Protein AF-A0A1Q9E5Z5-F1 (afdb_monomer_lite)

Foldseek 3Di:
DDDAQLLVLLLLLLVLLVVLCVVQVHDQPADSPRDPVSSVVSLVVSLVCQDVVNVHDPVSNVSNVVSVVSNVVSVVVVVPDDDDDDDDDDDDDDDDDDDDDDDDDDDWFDDWWAAAADDDDDDDDDDDDDDDDDDDDDDDDDDDDDDPDDPDQPCPPCLQPDPPCDPVCNVVSVQLSLCSSQQPWDVFDADPVRHGPSDDLEEDPPDPHPHHDQDALVRLVVCVVVNRHDLVSNLVVLVVNVHPNVVVVVVSVVVVVVVVVVVVVVVVVVVVVVQCVDCVNDPQDDDDVVVVVLVVCNVDGDQAGEIDIDDADPPLCRVVNVPVVFDAEAEAECAPPLDGDPSVVVDDNVGHRTYGYGTPIDCVSCVVCVVVRSHDYDPDPDDDDPDPDDDDDDDDDDDSPPPPDPDPPPDD

Organism: Symbiodinium microadriaticum (NCBI:txid2951)

pLDDT: mean 76.52, std 25.83, range [21.25, 98.5]

Secondary structure (DSSP, 8-state):
-PPPHHHHHHHHHHHHHHHHHHHTT------TT--HHHHHHHHHHHHHHHSGGGT--HHHHHHHHHHHHHHHHHHHHHHH--SPPPPPPPP----------------------B------------------------------------------TT-S-SS---GGGHHHHHHHHHHHHHS--TT--B-TTS-BS---SEEETTS--SEEEPPPTHHHHHHHHTT-S-HHHHHHHHHHH-SSHHHHHHHHHHHHHHHHHHHHHHHHHHHHHHHHH-TTT-PPPPP-HHHHHHHHGGGS--SS-PPP-----TTSSHHHHHHHT-SS-EEEE-TT-SS--GGGGG--TTT-S-EEEES---THHHHHTHHHH-PPPPPP---PPPPTT----S------------------

Structure (mmCIF, N/CA/C/O backbone):
data_AF-A0A1Q9E5Z5-F1
#
_entry.id   AF-A0A1Q9E5Z5-F1
#
loop_
_atom_site.group_PDB
_atom_site.id
_atom_site.type_symbol
_atom_site.label_atom_id
_atom_site.label_alt_id
_atom_site.label_comp_id
_atom_site.label_asym_id
_atom_site.label_entity_id
_atom_site.label_seq_id
_atom_site.pdbx_PDB_ins_code
_atom_site.Cartn_x
_atom_site.Cartn_y
_atom_site.Cartn_z
_atom_site.occupancy
_atom_site.B_iso_or_equiv
_atom_site.auth_seq_id
_atom_site.auth_comp_id
_atom_site.auth_asym_id
_atom_site.auth_atom_id
_atom_site.pdbx_PDB_model_num
ATOM 1 N N . MET A 1 1 ? -23.563 -37.258 -5.740 1.00 67.69 1 MET A N 1
ATOM 2 C CA . MET A 1 1 ? -23.053 -35.919 -5.366 1.00 67.69 1 MET A CA 1
ATOM 3 C C . MET A 1 1 ? -23.319 -34.944 -6.510 1.00 67.69 1 MET A C 1
ATOM 5 O O . MET A 1 1 ? -22.854 -35.217 -7.615 1.00 67.69 1 MET A O 1
ATOM 9 N N . PRO A 1 2 ? -24.092 -33.864 -6.309 1.00 85.38 2 PRO A N 1
ATOM 10 C CA . PRO A 1 2 ? -24.317 -32.857 -7.345 1.00 85.38 2 PRO A CA 1
ATOM 11 C C . PRO A 1 2 ? -23.001 -32.141 -7.699 1.00 85.38 2 PRO A C 1
ATOM 13 O O . PRO A 1 2 ? -22.283 -31.673 -6.820 1.00 85.38 2 PRO A O 1
ATOM 16 N N . VAL A 1 3 ? -22.670 -32.076 -8.992 1.00 93.25 3 VAL A N 1
ATOM 17 C CA . VAL A 1 3 ? -21.462 -31.403 -9.504 1.00 93.25 3 VAL A CA 1
ATOM 18 C C . VAL A 1 3 ? -21.676 -29.891 -9.456 1.00 93.25 3 VAL A C 1
ATOM 20 O O . VAL A 1 3 ? -22.711 -29.405 -9.924 1.00 93.25 3 VAL A O 1
ATOM 23 N N . SER A 1 4 ? -20.711 -29.139 -8.920 1.00 95.50 4 SER A N 1
ATOM 24 C CA . SER A 1 4 ? -20.846 -27.682 -8.800 1.00 95.50 4 SER A CA 1
ATOM 25 C C . SER A 1 4 ? -20.959 -27.011 -10.176 1.00 95.50 4 SER A C 1
ATOM 27 O O . SER A 1 4 ? -20.463 -27.522 -11.185 1.00 95.50 4 SER A O 1
ATOM 29 N N . ALA A 1 5 ? -21.600 -25.839 -10.243 1.00 95.62 5 ALA A N 1
ATOM 30 C CA . ALA A 1 5 ? -21.717 -25.086 -11.496 1.00 95.62 5 ALA A CA 1
ATOM 31 C C . ALA A 1 5 ? -20.339 -24.767 -12.111 1.00 95.62 5 ALA A C 1
ATOM 33 O O . ALA A 1 5 ? -20.172 -24.880 -13.325 1.00 95.62 5 ALA A O 1
ATOM 34 N N . LEU A 1 6 ? -19.345 -24.471 -11.265 1.00 96.31 6 LEU A N 1
ATOM 35 C CA . LEU A 1 6 ? -17.954 -24.264 -11.668 1.00 96.31 6 LEU A CA 1
ATOM 36 C C . LEU A 1 6 ? -17.350 -25.518 -12.313 1.00 96.31 6 LEU A C 1
ATOM 38 O O . LEU A 1 6 ? -16.783 -25.437 -13.401 1.00 96.31 6 LEU A O 1
ATOM 42 N N . GLN A 1 7 ? -17.509 -26.682 -11.678 1.00 96.25 7 GLN A N 1
ATOM 43 C CA . GLN A 1 7 ? -17.004 -27.951 -12.208 1.00 96.25 7 GLN A CA 1
ATOM 44 C C . GLN A 1 7 ? -17.691 -28.336 -13.523 1.00 96.25 7 GLN A C 1
ATOM 46 O O . GLN A 1 7 ? -17.031 -28.835 -14.433 1.00 96.25 7 GLN A O 1
ATOM 51 N N . ARG A 1 8 ? -18.998 -28.076 -13.668 1.00 97.00 8 ARG A N 1
ATOM 52 C CA . ARG A 1 8 ? -19.710 -28.295 -14.938 1.00 97.00 8 ARG A CA 1
ATOM 53 C C . ARG A 1 8 ? -19.150 -27.414 -16.052 1.00 97.00 8 ARG A C 1
ATOM 55 O O . ARG A 1 8 ? -18.789 -27.946 -17.096 1.00 97.00 8 ARG A O 1
ATOM 62 N N . ALA A 1 9 ? -19.010 -26.109 -15.813 1.00 97.44 9 ALA A N 1
ATOM 63 C CA . ALA A 1 9 ? -18.457 -25.182 -16.801 1.00 97.44 9 ALA A CA 1
ATOM 64 C C . ALA A 1 9 ? -17.017 -25.556 -17.197 1.00 97.44 9 ALA A C 1
ATOM 66 O O . ALA A 1 9 ? -16.678 -25.577 -18.378 1.00 97.44 9 ALA A O 1
ATOM 67 N N . LYS A 1 10 ? -16.193 -25.958 -16.222 1.00 97.88 10 LYS A N 1
ATOM 68 C CA . LYS A 1 10 ? -14.828 -26.433 -16.470 1.00 97.88 10 LYS A CA 1
ATOM 69 C C . LYS A 1 10 ? -14.792 -27.705 -17.321 1.00 97.88 10 LYS A C 1
ATOM 71 O O . LYS A 1 10 ? -14.022 -27.778 -18.272 1.00 97.88 10 LYS A O 1
ATOM 76 N N . ARG A 1 11 ? -15.649 -28.689 -17.030 1.00 97.75 11 ARG A N 1
ATOM 77 C CA . ARG A 1 11 ? -15.753 -29.927 -17.825 1.00 97.75 11 ARG A CA 1
ATOM 78 C C . ARG A 1 11 ? -16.210 -29.654 -19.260 1.00 97.75 11 ARG A C 1
ATOM 80 O O . ARG A 1 11 ? -15.708 -30.297 -20.176 1.00 97.75 11 ARG A O 1
ATOM 87 N N . VAL A 1 12 ? -17.110 -28.687 -19.462 1.00 97.81 12 VAL A N 1
ATOM 88 C CA . VAL A 1 12 ? -17.510 -28.232 -20.804 1.00 97.81 12 VAL A CA 1
ATOM 89 C C . VAL A 1 12 ? -16.317 -27.623 -21.543 1.00 97.81 12 VAL A C 1
ATOM 91 O O . VAL A 1 12 ? -16.049 -28.021 -22.674 1.00 97.81 12 VAL A O 1
ATOM 94 N N . LEU A 1 13 ? -15.549 -26.737 -20.898 1.00 98.31 13 LEU A N 1
ATOM 95 C CA . LEU A 1 13 ? -14.337 -26.165 -21.491 1.00 98.31 13 LEU A CA 1
ATOM 96 C C . LEU A 1 13 ? -13.312 -27.245 -21.867 1.00 98.31 13 LEU A C 1
ATOM 98 O O . LEU A 1 13 ? -12.822 -27.247 -22.992 1.00 98.31 13 LEU A O 1
ATOM 102 N N . VAL A 1 14 ? -13.026 -28.192 -20.968 1.00 98.31 14 VAL A N 1
ATOM 103 C CA . VAL A 1 14 ? -12.110 -29.317 -21.234 1.00 98.31 14 VAL A CA 1
ATOM 104 C C . VAL A 1 14 ? -12.592 -30.160 -22.418 1.00 98.31 14 VAL A C 1
ATOM 106 O O . VAL A 1 14 ? -11.796 -30.497 -23.290 1.00 98.31 14 VAL A O 1
ATOM 109 N N . SER A 1 15 ? -13.894 -30.447 -22.504 1.00 98.25 15 SER A N 1
ATOM 110 C CA . SER A 1 15 ? -14.469 -31.183 -23.636 1.00 98.25 15 SER A CA 1
ATOM 111 C C . SER A 1 15 ? -14.305 -30.435 -24.961 1.00 98.25 15 SER A C 1
ATOM 113 O O . SER A 1 15 ? -13.976 -31.056 -25.970 1.00 98.25 15 SER A O 1
ATOM 115 N N . VAL A 1 16 ? -14.508 -29.112 -24.969 1.00 98.38 16 VAL A N 1
ATOM 116 C CA . VAL A 1 16 ? -14.300 -28.282 -26.166 1.00 98.38 16 VAL A CA 1
ATOM 117 C C . VAL A 1 16 ? -12.823 -28.278 -26.562 1.00 98.38 16 VAL A C 1
ATOM 119 O O . VAL A 1 16 ? -12.518 -28.514 -27.729 1.00 98.38 16 VAL A O 1
ATOM 122 N N . LEU A 1 17 ? -11.908 -28.110 -25.600 1.00 98.50 17 LEU A N 1
ATOM 123 C CA . LEU A 1 17 ? -10.461 -28.138 -25.838 1.00 98.50 17 LEU A CA 1
ATOM 124 C C . LEU A 1 17 ? -10.001 -29.457 -26.463 1.00 98.50 17 LEU A C 1
ATOM 126 O O . LEU A 1 17 ? -9.249 -29.421 -27.430 1.00 98.50 17 LEU A O 1
ATOM 130 N N . LEU A 1 18 ? -10.466 -30.600 -25.950 1.00 98.31 18 LEU A N 1
ATOM 131 C CA . LEU A 1 18 ? -10.124 -31.915 -26.500 1.00 98.31 18 LEU A CA 1
ATOM 132 C C . LEU A 1 18 ? -10.705 -32.115 -27.907 1.00 98.31 18 LEU A C 1
ATOM 134 O O . LEU A 1 18 ? -10.005 -32.611 -28.785 1.00 98.31 18 LEU A O 1
ATOM 138 N N . SER A 1 19 ? -11.948 -31.679 -28.149 1.00 98.12 19 SER A N 1
ATOM 139 C CA . SER A 1 19 ? -12.565 -31.796 -29.478 1.00 98.12 19 SER A CA 1
ATOM 140 C C . SER A 1 19 ? -11.846 -30.956 -30.540 1.00 98.12 19 SER A C 1
ATOM 142 O O . SER A 1 19 ? -11.585 -31.442 -31.636 1.00 98.12 19 SER A O 1
ATOM 144 N N . LEU A 1 20 ? -11.458 -29.722 -30.197 1.00 98.06 20 LEU A N 1
ATOM 145 C CA . LEU A 1 20 ? -10.705 -28.848 -31.095 1.00 98.06 20 LEU A CA 1
ATOM 146 C C . LEU A 1 20 ? -9.261 -29.326 -31.248 1.00 98.06 20 LEU A C 1
ATOM 148 O O . LEU A 1 20 ? -8.701 -29.257 -32.332 1.00 98.06 20 LEU A O 1
ATOM 152 N N . ALA A 1 21 ? -8.649 -29.868 -30.200 1.00 98.12 21 ALA A N 1
ATOM 153 C CA . ALA A 1 21 ? -7.321 -30.448 -30.326 1.00 98.12 21 ALA A CA 1
ATOM 154 C C . ALA A 1 21 ? -7.299 -31.612 -31.323 1.00 98.12 21 ALA A C 1
ATOM 156 O O . ALA A 1 21 ? -6.415 -31.652 -32.172 1.00 98.12 21 ALA A O 1
ATOM 157 N N . ALA A 1 22 ? -8.310 -32.485 -31.295 1.00 98.00 22 ALA A N 1
ATOM 158 C CA . ALA A 1 22 ? -8.454 -33.550 -32.283 1.00 98.00 22 ALA A CA 1
ATOM 159 C C . ALA A 1 22 ? -8.661 -33.002 -33.709 1.00 98.00 22 ALA A C 1
ATOM 161 O O . ALA A 1 22 ? -7.978 -33.443 -34.628 1.00 98.00 22 ALA A O 1
ATOM 162 N N . ALA A 1 23 ? -9.541 -32.008 -33.889 1.00 97.94 23 ALA A N 1
ATOM 163 C CA . ALA A 1 23 ? -9.828 -31.422 -35.204 1.00 97.94 23 ALA A CA 1
ATOM 164 C C . ALA A 1 23 ? -8.617 -30.712 -35.842 1.00 97.94 23 ALA A C 1
ATOM 166 O O . ALA A 1 23 ? -8.467 -30.726 -37.059 1.00 97.94 23 ALA A O 1
ATOM 167 N N . TYR A 1 24 ? -7.737 -30.129 -35.022 1.00 97.44 24 TYR A N 1
ATOM 168 C CA . TYR A 1 24 ? -6.556 -29.382 -35.470 1.00 97.44 24 TYR A CA 1
ATOM 169 C C . TYR A 1 24 ? -5.234 -30.156 -35.287 1.00 97.44 24 TYR A C 1
ATOM 171 O O . TYR A 1 24 ? -4.160 -29.562 -35.370 1.00 97.44 24 TYR A O 1
ATOM 179 N N . GLY A 1 25 ? -5.283 -31.466 -35.009 1.00 97.25 25 GLY A N 1
ATOM 180 C CA . GLY A 1 25 ? -4.090 -32.318 -34.901 1.00 97.25 25 GLY A CA 1
ATOM 181 C C . GLY A 1 25 ? -3.143 -31.972 -33.740 1.00 97.25 25 GLY A C 1
ATOM 182 O O . GLY A 1 25 ? -1.934 -32.178 -33.834 1.00 97.25 25 GLY A O 1
ATOM 183 N N . LEU A 1 26 ? -3.661 -31.419 -32.641 1.00 97.75 26 LEU A N 1
ATOM 184 C CA . LEU A 1 26 ? -2.890 -31.082 -31.444 1.00 97.75 26 LEU A CA 1
ATOM 185 C C . LEU A 1 26 ? -2.913 -32.228 -30.425 1.00 97.75 26 LEU A C 1
ATOM 187 O O . LEU A 1 26 ? -3.971 -32.593 -29.921 1.00 97.75 26 LEU A O 1
ATOM 191 N N . ASP A 1 27 ? -1.738 -32.710 -30.012 1.00 97.75 27 ASP A N 1
ATOM 192 C CA . ASP A 1 27 ? -1.635 -33.613 -28.858 1.00 97.75 27 ASP A CA 1
ATOM 193 C C . ASP A 1 27 ? -1.801 -32.830 -27.538 1.00 97.75 27 ASP A C 1
ATOM 195 O O . ASP A 1 27 ? -0.902 -32.088 -27.102 1.00 97.75 27 ASP A O 1
ATOM 199 N N . LEU A 1 28 ? -2.981 -32.965 -26.922 1.00 97.56 28 LEU A N 1
ATOM 200 C CA . LEU A 1 28 ? -3.309 -32.445 -25.594 1.00 97.56 28 LEU A CA 1
ATOM 201 C C . LEU A 1 28 ? -3.590 -33.584 -24.613 1.00 97.56 28 LEU A C 1
ATOM 203 O O . LEU A 1 28 ? -4.657 -34.195 -24.625 1.00 97.56 28 LEU A O 1
ATOM 207 N N . LYS A 1 29 ? -2.679 -33.770 -23.659 1.00 96.31 29 LYS A N 1
ATOM 208 C CA . LYS A 1 29 ? -2.877 -34.653 -22.505 1.00 96.31 29 LYS A CA 1
ATOM 209 C C . LYS A 1 29 ? -3.614 -33.900 -21.397 1.00 96.31 29 LYS A C 1
ATOM 211 O O . LYS A 1 29 ? -2.991 -33.406 -20.463 1.00 96.31 29 LYS A O 1
ATOM 216 N N . LEU A 1 30 ? -4.932 -33.752 -21.539 1.00 97.38 30 LEU A N 1
ATOM 217 C CA . LEU A 1 30 ? -5.779 -33.058 -20.564 1.00 97.38 30 LEU A CA 1
ATOM 218 C C . LEU A 1 30 ? -6.803 -34.024 -19.957 1.00 97.38 30 LEU A C 1
ATOM 220 O O . LEU A 1 30 ? -7.651 -34.567 -20.661 1.00 97.38 30 LEU A O 1
ATOM 224 N N . ALA A 1 31 ? -6.735 -34.235 -18.642 1.00 97.44 31 ALA A N 1
ATOM 225 C CA . ALA A 1 31 ? -7.711 -35.049 -17.923 1.00 97.44 31 ALA A CA 1
ATOM 226 C C . ALA A 1 31 ? -9.017 -34.275 -17.667 1.00 97.44 31 ALA A C 1
ATOM 228 O O . ALA A 1 31 ? -9.034 -33.045 -17.601 1.00 97.44 31 ALA A O 1
ATOM 229 N N . ARG A 1 32 ? -10.121 -35.001 -17.437 1.00 94.88 32 ARG A N 1
ATOM 230 C CA . ARG A 1 32 ? -11.436 -34.411 -17.110 1.00 94.88 32 ARG A CA 1
ATOM 231 C C . ARG A 1 32 ? -11.404 -33.513 -15.865 1.00 94.88 32 ARG A C 1
ATOM 233 O O . ARG A 1 32 ? -12.150 -32.540 -15.802 1.00 94.88 32 ARG A O 1
ATOM 240 N N . GLU A 1 33 ? -10.538 -33.842 -14.907 1.00 94.06 33 GLU A N 1
ATOM 241 C CA . GLU A 1 33 ? -10.341 -33.124 -13.640 1.00 94.06 33 GLU A CA 1
ATOM 242 C C . GLU A 1 33 ? -9.027 -32.317 -13.619 1.00 94.06 33 GLU A C 1
ATOM 244 O O . GLU A 1 33 ? -8.473 -32.072 -12.551 1.00 94.06 33 GLU A O 1
ATOM 249 N N . ALA A 1 34 ? -8.512 -31.910 -14.789 1.00 96.44 34 ALA A N 1
ATOM 250 C CA . ALA A 1 34 ? -7.304 -31.084 -14.897 1.00 96.44 34 ALA A CA 1
ATOM 251 C C . ALA A 1 34 ? -7.386 -29.838 -14.004 1.00 96.44 34 ALA A C 1
ATOM 253 O O . ALA A 1 34 ? -8.467 -29.298 -13.789 1.00 96.44 34 ALA A O 1
ATOM 254 N N . THR A 1 35 ? -6.262 -29.342 -13.498 1.00 97.31 35 THR A N 1
ATOM 255 C CA . THR A 1 35 ? -6.190 -28.116 -12.684 1.00 97.31 35 THR A CA 1
ATOM 256 C C . THR A 1 35 ? -6.559 -26.861 -13.494 1.00 97.31 35 THR A C 1
ATOM 258 O O . THR A 1 35 ? -6.598 -26.876 -14.726 1.00 97.31 35 THR A O 1
ATOM 261 N N . ASP A 1 36 ? -6.880 -25.753 -12.815 1.00 96.88 36 ASP A N 1
ATOM 262 C CA . ASP A 1 36 ? -7.236 -24.485 -13.486 1.00 96.88 36 ASP A CA 1
ATOM 263 C C . ASP A 1 36 ? -6.075 -23.945 -14.346 1.00 96.88 36 ASP A C 1
ATOM 265 O O . ASP A 1 36 ? -6.289 -23.397 -15.434 1.00 96.88 36 ASP A O 1
ATOM 269 N N . ASP A 1 37 ? -4.839 -24.173 -13.900 1.00 96.75 37 ASP A N 1
ATOM 270 C CA . ASP A 1 37 ? -3.624 -23.811 -14.626 1.00 96.75 37 ASP A CA 1
ATOM 271 C C . ASP A 1 37 ? -3.424 -24.657 -15.886 1.00 96.75 37 ASP A C 1
ATOM 273 O O . ASP A 1 37 ? -3.083 -24.120 -16.943 1.00 96.75 37 ASP A O 1
ATOM 277 N N . GLU A 1 38 ? -3.666 -25.967 -15.810 1.00 97.75 38 GLU A N 1
ATOM 278 C CA . GLU A 1 38 ? -3.594 -26.868 -16.966 1.00 97.75 38 GLU A CA 1
ATOM 279 C C . GLU A 1 38 ? -4.640 -26.505 -18.021 1.00 97.75 38 GLU A C 1
ATOM 281 O O . GLU A 1 38 ? -4.295 -26.362 -19.197 1.00 97.75 38 GLU A O 1
ATOM 286 N N . ALA A 1 39 ? -5.888 -26.257 -17.608 1.00 97.81 39 ALA A N 1
ATOM 287 C CA . ALA A 1 39 ? -6.948 -25.799 -18.507 1.00 97.81 39 ALA A CA 1
ATOM 288 C C . ALA A 1 39 ? -6.586 -24.458 -19.174 1.00 97.81 39 ALA A C 1
ATOM 290 O O . ALA A 1 39 ? -6.755 -24.290 -20.384 1.00 97.81 39 ALA A O 1
ATOM 291 N N . SER A 1 40 ? -6.004 -23.520 -18.418 1.00 97.62 40 SER A N 1
ATOM 292 C CA . SER A 1 40 ? -5.573 -22.211 -18.930 1.00 97.62 40 SER A CA 1
ATOM 293 C C . SER A 1 40 ? -4.372 -22.292 -19.883 1.00 97.62 40 SER A C 1
ATOM 295 O O . SER A 1 40 ? -4.260 -21.494 -20.821 1.00 97.62 40 SER A O 1
ATOM 297 N N . LYS A 1 41 ? -3.444 -23.233 -19.664 1.00 97.75 41 LYS A N 1
ATOM 298 C CA . LYS A 1 41 ? -2.323 -23.509 -20.582 1.00 97.75 41 LYS A CA 1
ATOM 299 C C . LYS A 1 41 ? -2.817 -24.179 -21.866 1.00 97.75 41 LYS A C 1
ATOM 301 O O . LYS A 1 41 ? -2.424 -23.753 -22.953 1.00 97.75 41 LYS A O 1
ATOM 306 N N . ALA A 1 42 ? -3.709 -25.164 -21.750 1.00 98.25 42 ALA A N 1
ATOM 307 C CA . ALA A 1 42 ? -4.330 -25.839 -22.887 1.00 98.25 42 ALA A CA 1
ATOM 308 C C . ALA A 1 42 ? -5.120 -24.855 -23.760 1.00 98.25 42 ALA A C 1
ATOM 310 O O . ALA A 1 42 ? -4.908 -24.822 -24.971 1.00 98.25 42 ALA A O 1
ATOM 311 N N . PHE A 1 43 ? -5.919 -23.971 -23.149 1.00 98.38 43 PHE A N 1
ATOM 312 C CA . PHE A 1 43 ? -6.623 -22.899 -23.854 1.00 98.38 43 PHE A CA 1
ATOM 313 C C . PHE A 1 43 ? -5.672 -22.058 -24.713 1.00 98.38 43 PHE A C 1
ATOM 315 O O . PHE A 1 43 ? -5.863 -21.956 -25.920 1.00 98.38 43 PHE A O 1
ATOM 322 N N . ARG A 1 44 ? -4.578 -21.539 -24.135 1.00 98.19 44 ARG A N 1
ATOM 323 C CA . ARG A 1 44 ? -3.589 -20.727 -24.873 1.00 98.19 44 ARG A CA 1
ATOM 324 C C . ARG A 1 44 ? -2.936 -21.470 -26.044 1.00 98.19 44 ARG A C 1
ATOM 326 O O . ARG A 1 44 ? -2.473 -20.836 -26.993 1.00 98.19 44 ARG A O 1
ATOM 333 N N . ARG A 1 45 ? -2.836 -22.799 -25.979 1.00 97.81 45 ARG A N 1
ATOM 334 C CA . ARG A 1 45 ? -2.312 -23.618 -27.079 1.00 97.81 45 ARG A CA 1
ATOM 335 C C . ARG A 1 45 ? -3.354 -23.784 -28.185 1.00 97.81 45 ARG A C 1
ATOM 337 O O . ARG A 1 45 ? -3.023 -23.496 -29.327 1.00 97.81 45 ARG A O 1
ATOM 344 N N . VAL A 1 46 ? -4.591 -24.145 -27.843 1.00 98.06 46 VAL A N 1
ATOM 345 C CA . VAL A 1 46 ? -5.685 -24.332 -28.816 1.00 98.06 46 VAL A CA 1
ATOM 346 C C . VAL A 1 46 ? -6.054 -23.021 -29.511 1.00 98.06 46 VAL A C 1
ATOM 348 O O . VAL A 1 46 ? -6.170 -22.999 -30.731 1.00 98.06 46 VAL A O 1
ATOM 351 N N . THR A 1 47 ? -6.150 -21.903 -28.783 1.00 98.12 47 THR A N 1
ATOM 352 C CA . THR A 1 47 ? -6.500 -20.594 -29.367 1.00 98.12 47 THR A CA 1
ATOM 353 C C . THR A 1 47 ? -5.548 -20.170 -30.483 1.00 98.12 47 THR A C 1
ATOM 355 O O . THR A 1 47 ? -5.987 -19.562 -31.451 1.00 98.12 47 THR A O 1
ATOM 358 N N . ARG A 1 48 ? -4.254 -20.509 -30.387 1.00 97.50 48 ARG A N 1
ATOM 359 C CA . ARG A 1 48 ? -3.272 -20.175 -31.432 1.00 97.50 48 ARG A CA 1
ATOM 360 C C . ARG A 1 48 ? -3.512 -20.921 -32.746 1.00 97.50 48 ARG A C 1
ATOM 362 O O . ARG A 1 48 ? -3.101 -20.420 -33.782 1.00 97.50 48 ARG A O 1
ATOM 369 N N . CYS A 1 49 ? -4.153 -22.085 -32.699 1.00 97.25 49 CYS A N 1
ATOM 370 C CA . CYS A 1 49 ? -4.444 -22.903 -33.878 1.00 97.25 49 CYS A CA 1
ATOM 371 C C . CYS A 1 49 ? -5.846 -22.637 -34.433 1.00 97.25 49 CYS A C 1
ATOM 373 O O . CYS A 1 49 ? -6.044 -22.681 -35.637 1.00 97.25 49 CYS A O 1
ATOM 375 N N . VAL A 1 50 ? -6.798 -22.315 -33.557 1.00 97.69 50 VAL A N 1
ATOM 376 C CA . VAL A 1 50 ? -8.203 -22.069 -33.917 1.00 97.69 50 VAL A CA 1
ATOM 377 C C . VAL A 1 50 ? -8.439 -20.634 -34.425 1.00 97.69 50 VAL A C 1
ATOM 379 O O . VAL A 1 50 ? -9.513 -20.311 -34.922 1.00 97.69 50 VAL A O 1
ATOM 382 N N . HIS A 1 51 ? -7.445 -19.745 -34.328 1.00 95.56 51 HIS A N 1
ATOM 383 C CA . HIS A 1 51 ? -7.573 -18.371 -34.814 1.00 95.56 51 HIS A CA 1
ATOM 384 C C . HIS A 1 51 ? -7.743 -18.318 -36.351 1.00 95.56 51 HIS A C 1
ATOM 386 O O . HIS A 1 51 ? -6.967 -18.978 -37.051 1.00 95.56 51 HIS A O 1
ATOM 392 N N . PRO A 1 52 ? -8.666 -17.498 -36.897 1.00 95.56 52 PRO A N 1
ATOM 393 C CA . PRO A 1 52 ? -8.884 -17.368 -38.344 1.00 95.56 52 PRO A CA 1
ATOM 394 C C . PRO A 1 52 ? -7.616 -17.068 -39.152 1.00 95.56 52 PRO A C 1
ATOM 396 O O . PRO A 1 52 ? -7.344 -17.735 -40.145 1.00 95.56 52 PRO A O 1
ATOM 399 N N . ASP A 1 53 ? -6.762 -16.169 -38.658 1.00 94.56 53 ASP A N 1
ATOM 400 C CA . ASP A 1 53 ? -5.477 -15.824 -39.296 1.00 94.56 53 ASP A CA 1
ATOM 401 C C . ASP A 1 53 ? -4.476 -16.990 -39.394 1.00 94.56 53 ASP A C 1
ATOM 403 O O . ASP A 1 53 ? -3.439 -16.880 -40.049 1.00 94.56 53 ASP A O 1
ATOM 407 N N . LYS A 1 54 ? -4.737 -18.098 -38.695 1.00 93.06 54 LYS A N 1
ATOM 408 C CA . LYS A 1 54 ? -3.927 -19.323 -38.718 1.00 93.06 54 LYS A CA 1
ATOM 409 C C . LYS A 1 54 ? -4.646 -20.481 -39.413 1.00 93.06 54 LYS A C 1
ATOM 411 O O . LYS A 1 54 ? -4.200 -21.617 -39.297 1.00 93.06 54 LYS A O 1
ATOM 416 N N . GLY A 1 55 ? -5.720 -20.183 -40.148 1.00 93.12 55 GLY A N 1
ATOM 417 C CA . GLY A 1 55 ? -6.519 -21.161 -40.884 1.00 93.12 55 GLY A CA 1
ATOM 418 C C . GLY A 1 55 ? -7.629 -21.814 -40.060 1.00 93.12 55 GLY A C 1
ATOM 419 O O . GLY A 1 55 ? -8.193 -22.809 -40.503 1.00 93.12 55 GLY A O 1
ATOM 420 N N . GLY A 1 56 ? -7.944 -21.291 -38.869 1.00 97.25 56 GLY A N 1
ATOM 421 C CA . GLY A 1 56 ? -9.036 -21.800 -38.041 1.00 97.25 56 GLY A CA 1
ATOM 422 C C . GLY A 1 56 ? -10.419 -21.303 -38.456 1.00 97.25 56 GLY A C 1
ATOM 423 O O . GLY A 1 56 ? -10.583 -20.202 -38.979 1.00 97.25 56 GLY A O 1
ATOM 424 N N . ALA A 1 57 ? -11.448 -22.108 -38.198 1.00 97.69 57 ALA A N 1
ATOM 425 C CA . ALA A 1 57 ? -12.828 -21.707 -38.434 1.00 97.69 57 ALA A CA 1
ATOM 426 C C . ALA A 1 57 ? -13.290 -20.699 -37.368 1.00 97.69 57 ALA A C 1
ATOM 428 O O . ALA A 1 57 ? -13.168 -20.934 -36.164 1.00 97.69 57 ALA A O 1
ATOM 429 N N . ALA A 1 58 ? -13.908 -19.591 -37.793 1.00 97.31 58 ALA A N 1
ATOM 430 C CA . ALA A 1 58 ? -14.425 -18.573 -36.873 1.00 97.31 58 ALA A CA 1
ATOM 431 C C . ALA A 1 58 ? -15.441 -19.142 -35.858 1.00 97.31 58 ALA A C 1
ATOM 433 O O . ALA A 1 58 ? -15.458 -18.729 -34.697 1.00 97.31 58 ALA A O 1
ATOM 434 N N . ALA A 1 59 ? -16.239 -20.134 -36.271 1.00 97.75 59 ALA A N 1
ATOM 435 C CA . ALA A 1 59 ? -17.194 -20.826 -35.405 1.00 97.75 59 ALA A CA 1
ATOM 436 C C . ALA A 1 59 ? -16.509 -21.578 -34.248 1.00 97.75 59 ALA A C 1
ATOM 438 O O . ALA A 1 59 ? -16.987 -21.542 -33.112 1.00 97.75 59 ALA A O 1
ATOM 439 N N . ASP A 1 60 ? -15.355 -22.200 -34.500 1.00 98.19 60 ASP A N 1
ATOM 440 C CA . ASP A 1 60 ? -14.583 -22.898 -33.470 1.00 98.19 60 ASP A CA 1
ATOM 441 C C . ASP A 1 60 ? -13.988 -21.914 -32.459 1.00 98.19 60 ASP A C 1
ATOM 443 O O . ASP A 1 60 ? -14.018 -22.165 -31.251 1.00 98.19 60 ASP A O 1
ATOM 447 N N . ALA A 1 61 ? -13.500 -20.762 -32.934 1.00 97.56 61 ALA A N 1
ATOM 448 C CA . ALA A 1 61 ? -12.981 -19.700 -32.074 1.00 97.56 61 ALA A CA 1
ATOM 449 C C . ALA A 1 61 ? -14.078 -19.139 -31.155 1.00 97.56 61 ALA A C 1
ATOM 451 O O . ALA A 1 61 ? -13.862 -18.981 -29.950 1.00 97.56 61 ALA A O 1
ATOM 452 N N . GLN A 1 62 ? -15.274 -18.897 -31.701 1.00 97.69 62 GLN A N 1
ATOM 453 C CA . GLN A 1 62 ? -16.439 -18.463 -30.929 1.00 97.69 62 GLN A CA 1
ATOM 454 C C . GLN A 1 62 ? -16.848 -19.506 -29.886 1.00 97.69 62 GLN A C 1
ATOM 456 O O . GLN A 1 62 ? -17.024 -19.167 -28.715 1.00 97.69 62 GLN A O 1
ATOM 461 N N . ARG A 1 63 ? -16.931 -20.785 -30.273 1.00 98.31 63 ARG A N 1
ATOM 462 C CA . ARG A 1 63 ? -17.273 -21.889 -29.365 1.00 98.31 63 ARG A CA 1
ATOM 463 C C . ARG A 1 63 ? -16.265 -22.031 -28.221 1.00 98.31 63 ARG A C 1
ATOM 465 O O . ARG A 1 63 ? -16.663 -22.234 -27.072 1.00 98.31 63 ARG A O 1
ATOM 472 N N . LEU A 1 64 ? -14.970 -21.906 -28.517 1.00 98.38 64 LEU A N 1
ATOM 473 C CA . LEU A 1 64 ? -13.894 -21.960 -27.528 1.00 98.38 64 LEU A CA 1
ATOM 474 C C . LEU A 1 64 ? -13.971 -20.795 -26.528 1.00 98.38 64 LEU A C 1
ATOM 476 O O . LEU A 1 64 ? -13.856 -21.012 -25.319 1.00 98.38 64 LEU A O 1
ATOM 480 N N . ASN A 1 65 ? -14.193 -19.572 -27.017 1.00 97.75 65 ASN A N 1
ATOM 481 C CA . ASN A 1 65 ? -14.318 -18.387 -26.168 1.00 97.75 65 ASN A CA 1
ATOM 482 C C . ASN A 1 65 ? -15.583 -18.440 -25.302 1.00 97.75 65 ASN A C 1
ATOM 484 O O . ASN A 1 65 ? -15.484 -18.238 -24.096 1.00 97.75 65 ASN A O 1
ATOM 488 N N . ALA A 1 66 ? -16.729 -18.846 -25.859 1.00 98.06 66 ALA A N 1
ATOM 489 C CA . ALA A 1 66 ? -17.970 -19.009 -25.100 1.00 98.06 66 ALA A CA 1
ATOM 490 C C . ALA A 1 66 ? -17.814 -19.996 -23.928 1.00 98.06 66 ALA A C 1
ATOM 492 O O . ALA A 1 66 ? -18.268 -19.732 -22.812 1.00 98.06 66 ALA A O 1
ATOM 493 N N . ALA A 1 67 ? -17.114 -21.117 -24.145 1.00 98.12 67 ALA A N 1
ATOM 494 C CA . ALA A 1 67 ? -16.820 -22.074 -23.081 1.00 98.12 67 ALA A CA 1
ATOM 495 C C . ALA A 1 67 ? -15.882 -21.489 -22.006 1.00 98.12 67 ALA A C 1
ATOM 497 O O . ALA A 1 67 ? -16.071 -21.748 -20.812 1.00 98.12 67 ALA A O 1
ATOM 498 N N . ARG A 1 68 ? -14.888 -20.678 -22.402 1.00 98.25 68 ARG A N 1
ATOM 499 C CA . ARG A 1 68 ? -13.994 -19.985 -21.461 1.00 98.25 68 ARG A CA 1
ATOM 500 C C . ARG A 1 68 ? -14.748 -18.946 -20.639 1.00 98.25 68 ARG A C 1
ATOM 502 O O . ARG A 1 68 ? -14.575 -18.914 -19.422 1.00 98.25 68 ARG A O 1
ATOM 509 N N . ASP A 1 69 ? -15.590 -18.142 -21.271 1.00 97.75 69 ASP A N 1
ATOM 510 C CA . ASP A 1 69 ? -16.354 -17.089 -20.606 1.00 97.75 69 ASP A CA 1
ATOM 511 C C . ASP A 1 69 ? -17.345 -17.676 -19.600 1.00 97.75 69 ASP A C 1
ATOM 513 O O . ASP A 1 69 ? -17.419 -17.206 -18.463 1.00 97.75 69 ASP A O 1
ATOM 517 N N . ALA A 1 70 ? -18.015 -18.779 -19.951 1.00 97.56 70 ALA A N 1
ATOM 518 C CA . ALA A 1 70 ? -18.876 -19.517 -19.029 1.00 97.56 70 ALA A CA 1
ATOM 519 C C . ALA A 1 70 ? -18.109 -20.027 -17.793 1.00 97.56 70 ALA A C 1
ATOM 521 O O . ALA A 1 70 ? -18.594 -19.924 -16.662 1.00 97.56 70 ALA A O 1
ATOM 522 N N . TRP A 1 71 ? -16.891 -20.546 -17.982 1.00 97.88 71 TRP A N 1
ATOM 523 C CA . TRP A 1 71 ? -16.039 -20.990 -16.878 1.00 97.88 71 TRP A CA 1
ATOM 524 C C . TRP A 1 71 ? -15.553 -19.825 -16.001 1.00 97.88 71 TRP A C 1
ATOM 526 O O . TRP A 1 71 ? -15.631 -19.911 -14.772 1.00 97.88 71 TRP A O 1
ATOM 536 N N . VAL A 1 72 ? -15.134 -18.706 -16.600 1.00 96.81 72 VAL A N 1
ATOM 537 C CA . VAL A 1 72 ? -14.714 -17.494 -15.873 1.00 96.81 72 VAL A CA 1
ATOM 538 C C . VAL A 1 72 ? -15.881 -16.884 -15.090 1.00 96.81 72 VAL A C 1
ATOM 540 O O . VAL A 1 72 ? -15.710 -16.518 -13.925 1.00 96.81 72 VAL A O 1
ATOM 543 N N . ALA A 1 73 ? -17.077 -16.819 -15.681 1.00 96.00 73 ALA A N 1
ATOM 544 C CA . ALA A 1 73 ? -18.287 -16.348 -15.010 1.00 96.00 73 ALA A CA 1
ATOM 545 C C . ALA A 1 73 ? -18.643 -17.235 -13.805 1.00 96.00 73 ALA A C 1
ATOM 547 O O . ALA A 1 73 ? -18.897 -16.730 -12.708 1.00 96.00 73 ALA A O 1
ATOM 548 N N . ALA A 1 74 ? -18.574 -18.561 -13.964 1.00 96.19 74 ALA A N 1
ATOM 549 C CA . ALA A 1 74 ? -18.787 -19.492 -12.860 1.00 96.19 74 ALA A CA 1
ATOM 550 C C . ALA A 1 74 ? -17.721 -19.350 -11.753 1.00 96.19 74 ALA A C 1
ATOM 552 O O . ALA A 1 74 ? -18.051 -19.453 -10.570 1.00 96.19 74 ALA A O 1
ATOM 553 N N . SER A 1 75 ? -16.464 -19.065 -12.113 1.00 95.31 75 SER A N 1
ATOM 554 C CA . SER A 1 75 ? -15.369 -18.849 -11.156 1.00 95.31 75 SER A CA 1
ATOM 555 C C . SER A 1 75 ? -15.595 -17.594 -10.308 1.00 95.31 75 SER A C 1
ATOM 557 O O . SER A 1 75 ? -15.514 -17.658 -9.079 1.00 95.31 75 SER A O 1
ATOM 559 N N . LYS A 1 76 ? -15.994 -16.477 -10.930 1.00 92.50 76 LYS A N 1
ATOM 560 C CA . LYS A 1 76 ? -16.347 -15.237 -10.215 1.00 92.50 76 LYS A CA 1
ATOM 561 C C . LYS A 1 76 ? -17.504 -15.456 -9.236 1.00 92.50 76 LYS A C 1
ATOM 563 O O . LYS A 1 76 ? -17.412 -15.060 -8.077 1.00 92.50 76 LYS A O 1
ATOM 568 N N . ASN A 1 77 ? -18.537 -16.181 -9.663 1.00 87.06 77 ASN A N 1
ATOM 569 C CA . ASN A 1 77 ? -19.687 -16.494 -8.812 1.00 87.06 77 ASN A CA 1
ATOM 570 C C . ASN A 1 77 ? -19.328 -17.407 -7.631 1.00 87.06 77 ASN A C 1
ATOM 572 O O . ASN A 1 77 ? -19.937 -17.300 -6.568 1.00 87.06 77 ASN A O 1
ATOM 576 N N . SER A 1 78 ? -18.329 -18.279 -7.792 1.00 83.25 78 SER A N 1
ATOM 577 C CA . SER A 1 78 ? -17.867 -19.159 -6.712 1.00 83.25 78 SER A CA 1
ATOM 578 C C . SER A 1 78 ? -17.064 -18.426 -5.633 1.00 83.25 78 SER A C 1
ATOM 580 O O . SER A 1 78 ? -17.110 -18.824 -4.474 1.00 83.25 78 SER A O 1
ATOM 582 N N . LYS A 1 79 ? -16.379 -17.330 -5.989 1.00 75.75 79 LYS A N 1
ATOM 583 C CA . LYS A 1 79 ? -15.593 -16.519 -5.045 1.00 75.75 79 LYS A CA 1
ATOM 584 C C . LYS A 1 79 ? -16.434 -15.487 -4.282 1.00 75.75 79 LYS A C 1
ATOM 586 O O . LYS A 1 79 ? -16.002 -15.027 -3.233 1.00 75.75 79 LYS A O 1
ATOM 591 N N . GLY A 1 80 ? -17.624 -15.137 -4.783 1.00 55.91 80 GLY A N 1
ATOM 592 C CA . GLY A 1 80 ? -18.461 -14.069 -4.218 1.00 55.91 80 GLY A CA 1
ATOM 593 C C . GLY A 1 80 ? -19.654 -14.510 -3.361 1.00 55.91 80 GLY A C 1
ATOM 594 O O . GLY A 1 80 ? -20.211 -13.686 -2.641 1.00 55.91 80 GLY A O 1
ATOM 595 N N . ARG A 1 81 ? -20.080 -15.780 -3.398 1.00 48.91 81 ARG A N 1
ATOM 596 C CA . ARG A 1 81 ? -21.286 -16.221 -2.670 1.00 48.91 81 ARG A CA 1
ATOM 597 C C . ARG A 1 81 ? -20.973 -16.814 -1.299 1.00 48.91 81 ARG A C 1
ATOM 599 O O . ARG A 1 81 ? -20.931 -18.027 -1.116 1.00 48.91 81 ARG A O 1
ATOM 606 N N . GLY A 1 82 ? -20.865 -15.931 -0.311 1.00 52.34 82 GLY A N 1
ATOM 607 C CA . GLY A 1 82 ? -21.277 -16.270 1.047 1.00 52.34 82 GLY A CA 1
ATOM 608 C C . GLY A 1 82 ? -22.805 -16.411 1.108 1.00 52.34 82 GLY A C 1
ATOM 609 O O . GLY A 1 82 ? -23.505 -15.420 0.957 1.00 52.34 82 GLY A O 1
ATOM 610 N N . ARG A 1 83 ? -23.273 -17.640 1.368 1.00 47.47 83 ARG A N 1
ATOM 611 C CA . ARG A 1 83 ? -24.636 -18.068 1.771 1.00 47.47 83 ARG A CA 1
ATOM 612 C C . ARG A 1 83 ? -25.762 -18.017 0.699 1.00 47.47 83 ARG A C 1
ATOM 614 O O . ARG A 1 83 ? -25.903 -17.027 -0.012 1.00 47.47 83 ARG A O 1
ATOM 621 N N . PRO A 1 84 ? -26.577 -19.087 0.554 1.00 44.97 84 PRO A N 1
ATOM 622 C CA . PRO A 1 84 ? -27.697 -19.127 -0.390 1.00 44.97 84 PRO A CA 1
ATOM 623 C C . PRO A 1 84 ? -28.884 -18.278 0.088 1.00 44.97 84 PRO A C 1
ATOM 625 O O . PRO A 1 84 ? -29.189 -18.244 1.279 1.00 44.97 84 PRO A O 1
ATOM 628 N N . ALA A 1 85 ? -29.559 -17.626 -0.861 1.00 41.69 85 ALA A N 1
ATOM 629 C CA . ALA A 1 85 ? -30.826 -16.937 -0.642 1.00 41.69 85 ALA A CA 1
ATOM 630 C C . ALA A 1 85 ? -31.922 -17.944 -0.251 1.00 41.69 85 ALA A C 1
ATOM 632 O O . ALA A 1 85 ? -32.079 -18.985 -0.892 1.00 41.69 85 ALA A O 1
ATOM 633 N N . GLN A 1 86 ? -32.649 -17.622 0.816 1.00 42.84 86 GLN A N 1
ATOM 634 C CA . GLN A 1 86 ? -33.802 -18.367 1.314 1.00 42.84 86 GLN A CA 1
ATOM 635 C C . GLN A 1 86 ? -34.974 -18.241 0.315 1.00 42.84 86 GLN A C 1
ATOM 637 O O . GLN A 1 86 ? -35.164 -17.160 -0.246 1.00 42.84 86 GLN A O 1
ATOM 642 N N . PRO A 1 87 ? -35.731 -19.320 0.039 1.00 47.38 87 PRO A N 1
ATOM 643 C CA . PRO A 1 87 ? -36.773 -19.304 -0.981 1.00 47.38 87 PRO A CA 1
ATOM 644 C C . PRO A 1 87 ? -37.967 -18.445 -0.555 1.00 47.38 87 PRO A C 1
ATOM 646 O O . PRO A 1 87 ? -38.475 -18.554 0.559 1.00 47.38 87 PRO A O 1
ATOM 649 N N . THR A 1 88 ? -38.413 -17.602 -1.479 1.00 40.56 88 THR A N 1
ATOM 650 C CA . THR A 1 88 ? -39.590 -16.740 -1.379 1.00 40.56 88 THR A CA 1
ATOM 651 C C . THR A 1 88 ? -40.862 -17.598 -1.394 1.00 40.56 88 THR A C 1
ATOM 653 O O . THR A 1 88 ? -41.130 -18.278 -2.383 1.00 40.56 88 THR A O 1
ATOM 656 N N . GLN A 1 89 ? -41.642 -17.585 -0.310 1.00 38.28 89 GLN A N 1
ATOM 657 C CA . GLN A 1 89 ? -42.998 -18.146 -0.275 1.00 38.28 89 GLN A CA 1
ATOM 658 C C . GLN A 1 89 ? -44.025 -17.068 -0.656 1.00 38.28 89 GLN A C 1
ATOM 660 O O . GLN A 1 89 ? -44.001 -15.962 -0.121 1.00 38.28 89 GLN A O 1
ATOM 665 N N . ALA A 1 90 ? -44.910 -17.412 -1.595 1.00 35.25 90 ALA A N 1
ATOM 666 C CA . ALA A 1 90 ? -46.116 -16.666 -1.958 1.00 35.25 90 ALA A CA 1
ATOM 667 C C . ALA A 1 90 ? -47.280 -17.003 -0.988 1.00 35.25 90 ALA A C 1
ATOM 669 O O . ALA A 1 90 ? -47.198 -18.010 -0.281 1.00 35.25 90 ALA A O 1
ATOM 670 N N . PRO A 1 91 ? -48.342 -16.176 -0.916 1.00 49.16 91 PRO A N 1
ATOM 671 C CA . PRO A 1 91 ? -49.194 -16.070 0.265 1.00 49.16 91 PRO A CA 1
ATOM 672 C C . PRO A 1 91 ? -50.376 -17.048 0.245 1.00 49.16 91 PRO A C 1
ATOM 674 O O . PRO A 1 91 ? -51.001 -17.255 -0.794 1.00 49.16 91 PRO A O 1
ATOM 677 N N . ALA A 1 92 ? -50.740 -17.580 1.414 1.00 33.34 92 ALA A N 1
ATOM 678 C CA . ALA A 1 92 ? -52.035 -18.218 1.639 1.00 33.34 92 ALA A CA 1
ATOM 679 C C . ALA A 1 92 ? -52.579 -17.899 3.043 1.00 33.34 92 ALA A C 1
ATOM 681 O O . ALA A 1 92 ? -51.847 -17.851 4.029 1.00 33.34 92 ALA A O 1
ATOM 682 N N . ALA A 1 93 ? -53.878 -17.621 3.049 1.00 33.72 93 ALA A N 1
ATOM 683 C CA . ALA A 1 93 ? -54.738 -17.049 4.073 1.00 33.72 93 ALA A CA 1
ATOM 684 C C . ALA A 1 93 ? -54.885 -17.810 5.415 1.00 33.72 93 ALA A C 1
ATOM 686 O O . ALA A 1 93 ? -54.967 -19.030 5.446 1.00 33.72 93 ALA A O 1
ATOM 687 N N . ALA A 1 94 ? -55.068 -16.994 6.467 1.00 36.94 94 ALA A N 1
ATOM 688 C CA . ALA A 1 94 ? -56.063 -17.057 7.556 1.00 36.94 94 ALA A CA 1
ATOM 689 C C . ALA A 1 94 ? -56.123 -18.239 8.557 1.00 36.94 94 ALA A C 1
ATOM 691 O O . ALA A 1 94 ? -56.535 -19.338 8.208 1.00 36.94 94 ALA A O 1
ATOM 692 N N . ALA A 1 95 ? -55.871 -17.912 9.840 1.00 32.69 95 ALA A N 1
ATOM 693 C CA . ALA A 1 95 ? -56.733 -18.097 11.039 1.00 32.69 95 ALA A CA 1
ATOM 694 C C . ALA A 1 95 ? -55.843 -18.160 12.311 1.00 32.69 95 ALA A C 1
ATOM 696 O O . ALA A 1 95 ? -55.131 -19.130 12.526 1.00 32.69 95 ALA A O 1
ATOM 697 N N . ALA A 1 96 ? -55.624 -17.047 13.022 1.00 34.47 96 ALA A N 1
ATOM 698 C CA . ALA A 1 96 ? -56.414 -16.530 14.155 1.00 34.47 96 ALA A CA 1
ATOM 699 C C . ALA A 1 96 ? -56.181 -17.251 15.504 1.00 34.47 96 ALA A C 1
ATOM 701 O O . ALA A 1 96 ? -56.680 -18.353 15.694 1.00 34.47 96 ALA A O 1
ATOM 702 N N . ALA A 1 97 ? -55.523 -16.562 16.457 1.00 32.75 97 ALA A N 1
ATOM 703 C CA . ALA A 1 97 ? -55.930 -16.491 17.875 1.00 32.75 97 ALA A CA 1
ATOM 704 C C . ALA A 1 97 ? -55.133 -15.434 18.700 1.00 32.75 97 ALA A C 1
ATOM 706 O O . ALA A 1 97 ? -53.929 -15.573 18.873 1.00 32.75 97 ALA A O 1
ATOM 707 N N . LEU A 1 98 ? -55.873 -14.417 19.191 1.00 33.31 98 LEU A N 1
ATOM 708 C CA . LEU A 1 98 ? -55.756 -13.565 20.410 1.00 33.31 98 LEU A CA 1
ATOM 709 C C . LEU A 1 98 ? -54.380 -12.979 20.849 1.00 33.31 98 LEU A C 1
ATOM 711 O O . LEU A 1 98 ? -53.526 -13.726 21.301 1.00 33.31 98 LEU A O 1
ATOM 715 N N . ALA A 1 99 ? -54.088 -11.667 20.697 1.00 35.25 99 ALA A N 1
ATOM 716 C CA . ALA A 1 99 ? -54.473 -10.446 21.481 1.00 35.25 99 ALA A CA 1
ATOM 717 C C . ALA A 1 99 ? -53.416 -10.046 22.563 1.00 35.25 99 ALA A C 1
ATOM 719 O O . ALA A 1 99 ? -52.712 -10.946 23.009 1.00 35.25 99 ALA A O 1
ATOM 720 N N . PRO A 1 100 ? -53.292 -8.781 23.063 1.00 46.97 100 PRO A N 1
ATOM 721 C CA . PRO A 1 100 ? -53.906 -7.497 22.686 1.00 46.97 100 PRO A CA 1
ATOM 722 C C . PRO A 1 100 ? -52.893 -6.335 22.428 1.00 46.97 100 PRO A C 1
ATOM 724 O O . PRO A 1 100 ? -51.677 -6.498 22.450 1.00 46.97 100 PRO A O 1
ATOM 727 N N . ALA A 1 101 ? -53.447 -5.150 22.151 1.00 48.03 101 ALA A N 1
ATOM 728 C CA . ALA A 1 101 ? -52.801 -3.888 21.781 1.00 48.03 101 ALA A CA 1
ATOM 729 C C . ALA A 1 101 ? -51.891 -3.247 22.851 1.00 48.03 101 ALA A C 1
ATOM 731 O O . ALA A 1 101 ? -52.152 -3.371 24.043 1.00 48.03 101 ALA A O 1
ATOM 732 N N . CYS A 1 102 ? -50.940 -2.409 22.414 1.00 28.62 102 CYS A N 1
ATOM 733 C CA . CYS A 1 102 ? -50.629 -1.174 23.136 1.00 28.62 102 CYS A CA 1
ATOM 734 C C . CYS A 1 102 ? -50.107 -0.074 22.200 1.00 28.62 102 CYS A C 1
ATOM 736 O O . CYS A 1 102 ? -49.356 -0.323 21.257 1.00 28.62 102 CYS A O 1
ATOM 738 N N . ALA A 1 103 ? -50.591 1.137 22.464 1.00 35.00 103 ALA A N 1
ATOM 739 C CA . ALA A 1 103 ? -50.338 2.371 21.741 1.00 35.00 103 ALA A CA 1
ATOM 740 C C . ALA A 1 103 ? -48.853 2.776 21.769 1.00 35.00 103 ALA A C 1
ATOM 742 O O . ALA A 1 103 ? -48.110 2.424 22.682 1.00 35.00 103 ALA A O 1
ATOM 743 N N . GLY A 1 104 ? -48.433 3.504 20.732 1.00 37.66 104 GLY A N 1
ATOM 744 C CA . GLY A 1 104 ? -47.031 3.815 20.460 1.00 37.66 104 GLY A CA 1
ATOM 745 C C . GLY A 1 104 ? -46.327 4.693 21.492 1.00 37.66 104 GLY A C 1
ATOM 746 O O . GLY A 1 104 ? -46.967 5.371 22.275 1.00 37.66 104 GLY A O 1
ATOM 747 N N . PHE A 1 105 ? -44.997 4.745 21.393 1.00 24.23 105 PHE A N 1
ATOM 748 C CA . PHE A 1 105 ? -44.191 5.965 21.487 1.00 24.23 105 PHE A CA 1
ATOM 749 C C . PHE A 1 105 ? -42.825 5.721 20.832 1.00 24.23 105 PHE A C 1
ATOM 751 O O . PHE A 1 105 ? -42.324 4.603 20.748 1.00 24.23 105 PHE A O 1
ATOM 758 N N . ARG A 1 106 ? -42.253 6.809 20.322 1.00 38.91 106 ARG A N 1
ATOM 759 C CA . ARG A 1 106 ? -40.984 6.906 19.601 1.00 38.91 106 ARG A CA 1
ATOM 760 C C . ARG A 1 106 ? -39.917 7.381 20.587 1.00 38.91 106 ARG A C 1
ATOM 762 O O . ARG A 1 106 ? -40.055 8.493 21.083 1.00 38.91 106 ARG A O 1
ATOM 769 N N . VAL A 1 107 ? -38.842 6.626 20.815 1.00 21.25 107 VAL A N 1
ATOM 770 C CA . VAL A 1 107 ? -37.621 7.127 21.482 1.00 21.25 107 VAL A CA 1
ATOM 771 C C . VAL A 1 107 ? -36.388 6.544 20.788 1.00 21.25 107 VAL A C 1
ATOM 773 O O . VAL A 1 107 ? -36.414 5.431 20.274 1.00 21.25 107 VAL A O 1
ATOM 776 N N . ARG A 1 108 ? -35.351 7.379 20.669 1.00 31.02 108 ARG A N 1
ATOM 777 C CA . ARG A 1 108 ? -34.187 7.245 19.790 1.00 31.02 108 ARG A CA 1
ATOM 778 C C . ARG A 1 108 ? -32.936 6.807 20.575 1.00 31.02 108 ARG A C 1
ATOM 780 O O . ARG A 1 108 ? -32.628 7.423 21.590 1.00 31.02 108 ARG A O 1
ATOM 787 N N . SER A 1 109 ? -32.142 5.935 19.936 1.00 31.92 109 SER A N 1
ATOM 788 C CA . SER A 1 109 ? -30.659 5.904 19.896 1.00 31.92 109 SER A CA 1
ATOM 789 C C . SER A 1 109 ? -29.860 4.872 20.742 1.00 31.92 109 SER A C 1
ATOM 791 O O . SER A 1 109 ? -30.109 4.741 21.936 1.00 31.92 109 SER A O 1
ATOM 793 N N . VAL A 1 110 ? -28.799 4.326 20.095 1.00 34.31 110 VAL A N 1
ATOM 794 C CA . VAL A 1 110 ? -27.351 4.253 20.482 1.00 34.31 110 VAL A CA 1
ATOM 795 C C . VAL A 1 110 ? -26.840 3.073 21.339 1.00 34.31 110 VAL A C 1
ATOM 797 O O . VAL A 1 110 ? -26.902 3.160 22.558 1.00 34.31 110 VAL A O 1
ATOM 800 N N . ALA A 1 111 ? -26.213 2.053 20.716 1.00 31.84 111 ALA A N 1
ATOM 801 C CA . ALA A 1 111 ? -24.838 1.533 20.976 1.00 31.84 111 ALA A CA 1
ATOM 802 C C . ALA A 1 111 ? -24.621 0.036 20.615 1.00 31.84 111 ALA A C 1
ATOM 804 O O . ALA A 1 111 ? -25.595 -0.707 20.559 1.00 31.84 111 ALA A O 1
ATOM 805 N N . VAL A 1 112 ? -23.358 -0.381 20.339 1.00 36.28 112 VAL A N 1
ATOM 806 C CA . VAL A 1 112 ? -22.648 -1.563 20.927 1.00 36.28 112 VAL A CA 1
ATOM 807 C C . VAL A 1 112 ? -21.241 -1.845 20.343 1.00 36.28 112 VAL A C 1
ATOM 809 O O . VAL A 1 112 ? -21.001 -1.603 19.180 1.00 36.28 112 VAL A O 1
ATOM 812 N N . LEU A 1 113 ? -20.323 -2.411 21.147 1.00 37.22 113 LEU A N 1
ATOM 813 C CA . LEU A 1 113 ? -18.903 -2.774 20.900 1.00 37.22 113 LEU A CA 1
ATOM 814 C C . LEU A 1 113 ? -18.640 -4.301 21.038 1.00 37.22 113 LEU A C 1
ATOM 816 O O . LEU A 1 113 ? -19.249 -4.872 21.936 1.00 37.22 113 LEU A O 1
ATOM 820 N N . LEU A 1 114 ? -17.690 -4.938 20.299 1.00 42.84 114 LEU A N 1
ATOM 821 C CA . LEU A 1 114 ? -17.233 -6.344 20.527 1.00 42.84 114 LEU A CA 1
ATOM 822 C C . LEU A 1 114 ? -15.724 -6.671 20.445 1.00 42.84 114 LEU A C 1
ATOM 824 O O . LEU A 1 114 ? -14.897 -5.872 20.044 1.00 42.84 114 LEU A O 1
ATOM 828 N N . THR A 1 115 ? -15.359 -7.872 20.902 1.00 37.91 115 THR A N 1
ATOM 829 C CA . THR A 1 115 ? -14.197 -8.138 21.772 1.00 37.91 115 THR A CA 1
ATOM 830 C C . THR A 1 115 ? -13.140 -9.148 21.258 1.00 37.91 115 THR A C 1
ATOM 832 O O . THR A 1 115 ? -13.212 -9.621 20.126 1.00 37.91 115 THR A O 1
ATOM 835 N N . TYR A 1 116 ? -12.136 -9.417 22.116 1.00 32.16 116 TYR A N 1
ATOM 836 C CA . TYR A 1 116 ? -10.715 -9.786 21.915 1.00 32.16 116 TYR A CA 1
ATOM 837 C C . TYR A 1 116 ? -10.336 -11.287 22.101 1.00 32.16 116 TYR A C 1
ATOM 839 O O . TYR A 1 116 ? -11.186 -12.102 22.450 1.00 32.16 116 TYR A O 1
ATOM 847 N N . HIS A 1 117 ? -9.041 -11.630 21.908 1.00 30.89 117 HIS A N 1
ATOM 848 C CA . HIS A 1 117 ? -8.358 -12.860 22.378 1.00 30.89 117 HIS A CA 1
ATOM 849 C C . HIS A 1 117 ? -6.892 -12.573 22.796 1.00 30.89 117 HIS A C 1
ATOM 851 O O . HIS A 1 117 ? -6.210 -11.796 22.130 1.00 30.89 117 HIS A O 1
ATOM 857 N N . ALA A 1 118 ? -6.414 -13.231 23.863 1.00 29.42 118 ALA A N 1
ATOM 858 C CA . ALA A 1 118 ? -5.097 -13.068 24.500 1.00 29.42 118 ALA A CA 1
ATOM 859 C C . ALA A 1 118 ? -3.956 -13.931 23.902 1.00 29.42 118 ALA A C 1
ATOM 861 O O . ALA A 1 118 ? -4.197 -15.054 23.462 1.00 29.42 118 ALA A O 1
ATOM 862 N N . GLU A 1 119 ? -2.704 -13.449 23.988 1.00 30.84 119 GLU A N 1
ATOM 863 C CA . GLU A 1 119 ? -1.473 -14.250 23.844 1.00 30.84 119 GLU A CA 1
ATOM 864 C C . GLU A 1 119 ? -0.593 -14.137 25.104 1.00 30.84 119 GLU A C 1
ATOM 866 O O . GLU A 1 119 ? -0.373 -13.051 25.645 1.00 30.84 119 GLU A O 1
ATOM 871 N N . LEU A 1 120 ? -0.106 -15.296 25.564 1.00 35.62 120 LEU A N 1
ATOM 872 C CA . LEU A 1 120 ? 0.821 -15.482 26.681 1.00 35.62 120 LEU A CA 1
ATOM 873 C C . LEU A 1 120 ? 2.226 -14.955 26.353 1.00 35.62 120 LEU A C 1
ATOM 875 O O . LEU A 1 120 ? 2.777 -15.213 25.285 1.00 35.62 120 LEU A O 1
ATOM 879 N N . ALA A 1 121 ? 2.839 -14.288 27.329 1.00 34.25 121 ALA A N 1
ATOM 880 C CA . ALA A 1 121 ? 4.223 -13.835 27.266 1.00 34.25 121 ALA A CA 1
ATOM 881 C C . ALA A 1 121 ? 5.230 -14.996 27.375 1.00 34.25 121 ALA A C 1
ATOM 883 O O . ALA A 1 121 ? 5.059 -15.877 28.220 1.00 34.25 121 ALA A O 1
ATOM 884 N N . PRO A 1 122 ? 6.374 -14.915 26.675 1.00 38.66 122 PRO A N 1
ATOM 885 C CA . PRO A 1 122 ? 7.626 -15.462 27.161 1.00 38.66 122 PRO A CA 1
ATOM 886 C C . PRO A 1 122 ? 8.499 -14.323 27.700 1.00 38.66 122 PRO A C 1
ATOM 888 O O . PRO A 1 122 ? 8.967 -13.456 26.962 1.00 38.66 122 PRO A O 1
ATOM 891 N N . GLY A 1 123 ? 8.738 -14.327 29.010 1.00 38.91 123 GLY A N 1
ATOM 892 C CA . GLY A 1 123 ? 9.839 -13.568 29.592 1.00 38.91 123 GLY A CA 1
ATOM 893 C C . GLY A 1 123 ? 11.166 -14.279 29.332 1.00 38.91 123 GLY A C 1
ATOM 894 O O . GLY A 1 123 ? 11.225 -15.495 29.458 1.00 38.91 123 GLY A O 1
ATOM 895 N N . THR A 1 124 ? 12.230 -13.538 29.009 1.00 29.39 124 THR A N 1
ATOM 896 C CA . THR A 1 124 ? 13.589 -13.717 29.564 1.00 29.39 124 THR A CA 1
ATOM 897 C C . THR A 1 124 ? 14.426 -12.459 29.275 1.00 29.39 124 THR A C 1
ATOM 899 O O . THR A 1 124 ? 14.412 -11.916 28.176 1.00 29.39 124 THR A O 1
ATOM 902 N N . GLN A 1 125 ? 15.134 -12.007 30.311 1.00 33.88 125 GLN A N 1
ATOM 903 C CA . GLN A 1 125 ? 16.062 -10.874 30.409 1.00 33.88 125 GLN A CA 1
ATOM 904 C C . GLN A 1 125 ? 17.077 -10.714 29.263 1.00 33.88 125 GLN A C 1
ATOM 906 O O . GLN A 1 125 ? 17.651 -11.701 28.812 1.00 33.88 125 GLN A O 1
ATOM 911 N N . ARG A 1 126 ? 17.499 -9.461 29.016 1.00 27.09 126 ARG A N 1
ATOM 912 C CA . ARG A 1 126 ? 18.930 -9.085 29.005 1.00 27.09 126 ARG A CA 1
ATOM 913 C C . ARG A 1 126 ? 19.155 -7.634 29.461 1.00 27.09 126 ARG A C 1
ATOM 915 O O . ARG A 1 126 ? 18.413 -6.728 29.103 1.00 27.09 126 ARG A O 1
ATOM 922 N N . ARG A 1 127 ? 20.185 -7.480 30.300 1.00 31.20 127 ARG A N 1
ATOM 923 C CA . ARG A 1 127 ? 20.725 -6.270 30.946 1.00 31.20 127 ARG A CA 1
ATOM 924 C C . ARG A 1 127 ? 21.699 -5.507 30.031 1.00 31.20 127 ARG A C 1
ATOM 926 O O . ARG A 1 127 ? 22.472 -6.168 29.348 1.00 31.20 127 ARG A O 1
ATOM 933 N N . ASN A 1 128 ? 21.736 -4.180 30.241 1.00 29.50 128 ASN A N 1
ATOM 934 C CA . ASN A 1 128 ? 22.849 -3.201 30.152 1.00 29.50 128 ASN A CA 1
ATOM 935 C C . ASN A 1 128 ? 23.546 -3.039 28.774 1.00 29.50 128 ASN A C 1
ATOM 937 O O . ASN A 1 128 ? 23.713 -3.999 28.042 1.00 29.50 128 ASN A O 1
ATOM 941 N N . VAL A 1 129 ? 23.991 -1.859 28.321 1.00 31.56 129 VAL A N 1
ATOM 942 C CA . VAL A 1 129 ? 24.875 -0.862 28.957 1.00 31.56 129 VAL A CA 1
ATOM 943 C C . VAL A 1 129 ? 24.681 0.510 28.279 1.00 31.56 129 VAL A C 1
ATOM 945 O O . VAL A 1 129 ? 24.534 0.586 27.061 1.00 31.56 129 VAL A O 1
ATOM 948 N N . ALA A 1 130 ? 24.710 1.580 29.076 1.00 35.81 130 ALA A N 1
ATOM 949 C CA . ALA A 1 130 ? 24.810 2.969 28.633 1.00 35.81 130 ALA A CA 1
ATOM 950 C C . ALA A 1 130 ? 26.245 3.307 28.182 1.00 35.81 130 ALA A C 1
ATOM 952 O O . ALA A 1 130 ? 27.199 2.883 28.832 1.00 35.81 130 ALA A O 1
ATOM 953 N N . ALA A 1 131 ? 26.397 4.108 27.124 1.00 32.84 131 ALA A N 1
ATOM 954 C CA . ALA A 1 131 ? 27.668 4.733 26.765 1.00 32.84 131 ALA A CA 1
ATOM 955 C C . ALA A 1 131 ? 27.491 6.252 26.622 1.00 32.84 131 ALA A C 1
ATOM 957 O O . ALA A 1 131 ? 26.636 6.735 25.882 1.00 32.84 131 ALA A O 1
ATOM 958 N N . ASP A 1 132 ? 28.311 6.943 27.403 1.00 34.03 132 ASP A N 1
ATOM 959 C CA . ASP A 1 132 ? 28.464 8.378 27.628 1.00 34.03 132 ASP A CA 1
ATOM 960 C C . ASP A 1 132 ? 29.240 9.056 26.469 1.00 34.03 132 ASP A C 1
ATOM 962 O O . ASP A 1 132 ? 30.220 8.472 25.989 1.00 34.03 132 ASP A O 1
ATOM 966 N N . PRO A 1 133 ? 28.845 10.254 25.983 1.00 43.88 133 PRO A N 1
ATOM 967 C CA . PRO A 1 133 ? 29.536 10.956 24.909 1.00 43.88 133 PRO A CA 1
ATOM 968 C C . PRO A 1 133 ? 30.539 11.981 25.461 1.00 43.88 133 PRO A C 1
ATOM 970 O O . PRO A 1 133 ? 30.207 13.140 25.702 1.00 43.88 133 PRO A O 1
ATOM 973 N N . ALA A 1 134 ? 31.810 11.597 25.576 1.00 37.34 134 ALA A N 1
ATOM 974 C CA . ALA A 1 134 ? 32.893 12.551 25.801 1.00 37.34 134 ALA A CA 1
ATOM 975 C C . ALA A 1 134 ? 34.193 12.103 25.117 1.00 37.34 134 ALA A C 1
ATOM 977 O O . ALA A 1 134 ? 34.590 10.948 25.224 1.00 37.34 134 ALA A O 1
ATOM 978 N N . LEU A 1 135 ? 34.875 13.078 24.494 1.00 35.25 135 LEU A N 1
ATOM 979 C CA . LEU A 1 135 ? 36.225 13.050 23.894 1.00 35.25 135 LEU A CA 1
ATOM 980 C C . LEU A 1 135 ? 36.320 12.661 22.405 1.00 35.25 135 LEU A C 1
ATOM 982 O O . LEU A 1 135 ? 36.512 11.503 22.054 1.00 35.25 135 LEU A O 1
ATOM 986 N N . ARG A 1 136 ? 36.433 13.669 21.529 1.00 35.38 136 ARG A N 1
ATOM 987 C CA . ARG A 1 136 ? 37.745 14.143 21.032 1.00 35.38 136 ARG A CA 1
ATOM 988 C C . ARG A 1 136 ? 37.574 15.316 20.072 1.00 35.38 136 ARG A C 1
ATOM 990 O O . ARG A 1 136 ? 36.916 15.216 19.045 1.00 35.38 136 ARG A O 1
ATOM 997 N N . GLY A 1 137 ? 38.208 16.425 20.432 1.00 35.12 137 GLY A N 1
ATOM 998 C CA . GLY A 1 137 ? 38.361 17.588 19.575 1.00 35.12 137 GLY A CA 1
ATOM 999 C C . GLY A 1 137 ? 39.671 17.596 18.785 1.00 35.12 137 GLY A C 1
ATOM 1000 O O . GLY A 1 137 ? 40.572 16.797 19.025 1.00 35.12 137 GLY A O 1
ATOM 1001 N N . LYS A 1 138 ? 39.733 18.625 17.933 1.00 35.81 138 LYS A N 1
ATOM 1002 C CA . LYS A 1 138 ? 40.901 19.358 17.420 1.00 35.81 138 LYS A CA 1
ATOM 1003 C C . LYS A 1 138 ? 41.896 18.605 16.527 1.00 35.81 138 LYS A C 1
ATOM 1005 O O . LYS A 1 138 ? 42.826 17.969 17.003 1.00 35.81 138 LYS A O 1
ATOM 1010 N N . ALA A 1 139 ? 41.805 18.909 15.234 1.00 30.88 139 ALA A N 1
ATOM 1011 C CA . ALA A 1 139 ? 42.969 19.190 14.397 1.00 30.88 139 ALA A CA 1
ATOM 1012 C C . ALA A 1 139 ? 42.573 20.224 13.327 1.00 30.88 139 ALA A C 1
ATOM 1014 O O . ALA A 1 139 ? 41.950 19.899 12.322 1.00 30.88 139 ALA A O 1
ATOM 1015 N N . SER A 1 140 ? 42.889 21.492 13.587 1.00 38.91 140 SER A N 1
ATOM 1016 C CA . SER A 1 140 ? 42.937 22.559 12.588 1.00 38.91 140 SER A CA 1
ATOM 1017 C C . SER A 1 140 ? 44.348 22.575 12.004 1.00 38.91 140 SER A C 1
ATOM 1019 O O . SER A 1 140 ? 45.297 22.901 12.718 1.00 38.91 140 SER A O 1
ATOM 1021 N N . GLY A 1 141 ? 44.483 22.208 10.734 1.00 30.98 141 GLY A N 1
ATOM 1022 C CA . GLY A 1 141 ? 45.750 22.204 10.015 1.00 30.98 141 GLY A CA 1
ATOM 1023 C C . GLY A 1 141 ? 45.526 22.521 8.542 1.00 30.98 141 GLY A C 1
ATOM 1024 O O . GLY A 1 141 ? 44.999 21.692 7.818 1.00 30.98 141 GLY A O 1
ATOM 1025 N N . ILE A 1 142 ? 45.884 23.753 8.177 1.00 29.81 142 ILE A N 1
ATOM 1026 C CA . ILE A 1 142 ? 46.549 24.175 6.934 1.00 29.81 142 ILE A CA 1
ATOM 1027 C C . ILE A 1 142 ? 45.964 23.615 5.621 1.00 29.81 142 ILE A C 1
ATOM 1029 O O . ILE A 1 142 ? 46.198 22.476 5.229 1.00 29.81 142 ILE A O 1
ATOM 1033 N N . LEU A 1 143 ? 45.264 24.501 4.903 1.00 31.86 143 LEU A N 1
ATOM 1034 C CA . LEU A 1 143 ? 44.955 24.391 3.478 1.00 31.86 143 LEU A CA 1
ATOM 1035 C C . LEU A 1 143 ? 46.259 24.453 2.673 1.00 31.86 143 LEU A C 1
ATOM 1037 O O . LEU A 1 143 ? 46.798 25.530 2.425 1.00 31.86 143 LEU A O 1
ATOM 1041 N N . GLU A 1 144 ? 46.744 23.290 2.260 1.00 28.27 144 GLU A N 1
ATOM 1042 C CA . GLU A 1 144 ? 47.727 23.155 1.193 1.00 28.27 144 GLU A CA 1
ATOM 1043 C C . GLU A 1 144 ? 46.975 22.754 -0.084 1.00 28.27 144 GLU A C 1
ATOM 1045 O O . GLU A 1 144 ? 46.230 21.770 -0.111 1.00 28.27 144 GLU A O 1
ATOM 1050 N N . CYS A 1 145 ? 47.111 23.564 -1.135 1.00 34.19 145 CYS A N 1
ATOM 1051 C CA . CYS A 1 145 ? 46.534 23.319 -2.453 1.00 34.19 145 CYS A CA 1
ATOM 1052 C C . CYS A 1 145 ? 47.151 22.057 -3.075 1.00 34.19 145 CYS A C 1
ATOM 1054 O O . CYS A 1 145 ? 48.152 22.128 -3.784 1.00 34.19 145 CYS A O 1
ATOM 1056 N N . ALA A 1 146 ? 46.539 20.898 -2.832 1.00 28.52 146 ALA A N 1
ATOM 1057 C CA . ALA A 1 146 ? 46.869 19.669 -3.535 1.00 28.52 146 ALA A CA 1
ATOM 1058 C C . ALA A 1 146 ? 46.209 19.672 -4.921 1.00 28.52 146 ALA A C 1
ATOM 1060 O O . ALA A 1 146 ? 44.984 19.691 -5.056 1.00 28.52 146 ALA A O 1
ATOM 1061 N N . ALA A 1 147 ? 47.042 19.640 -5.960 1.00 34.62 147 ALA A N 1
ATOM 1062 C CA . ALA A 1 147 ? 46.628 19.314 -7.313 1.00 34.62 147 ALA A CA 1
ATOM 1063 C C . ALA A 1 147 ? 45.839 17.992 -7.306 1.00 34.62 147 ALA A C 1
ATOM 1065 O O . ALA A 1 147 ? 46.315 16.980 -6.790 1.00 34.62 147 ALA A O 1
ATOM 1066 N N . LEU A 1 148 ? 44.636 18.005 -7.888 1.00 34.12 148 LEU A N 1
ATOM 1067 C CA . LEU A 1 148 ? 43.790 16.829 -8.112 1.00 34.12 148 LEU A CA 1
ATOM 1068 C C . LEU A 1 148 ? 44.437 15.903 -9.153 1.00 34.12 148 LEU A C 1
ATOM 1070 O O . LEU A 1 148 ? 44.013 15.813 -10.302 1.00 34.12 148 LEU A O 1
ATOM 1074 N N . VAL A 1 149 ? 45.494 15.210 -8.745 1.00 39.56 149 VAL A N 1
ATOM 1075 C CA . VAL A 1 149 ? 46.051 14.071 -9.463 1.00 39.56 149 VAL A CA 1
ATOM 1076 C C . VAL A 1 149 ? 45.287 12.841 -8.974 1.00 39.56 149 VAL A C 1
ATOM 1078 O O . VAL A 1 149 ? 45.436 12.411 -7.835 1.00 39.56 149 VAL A O 1
ATOM 1081 N N . CYS A 1 150 ? 44.451 12.286 -9.854 1.00 39.22 150 CYS A N 1
ATOM 1082 C CA . CYS A 1 150 ? 43.807 10.975 -9.710 1.00 39.22 150 CYS A CA 1
ATOM 1083 C C . CYS A 1 150 ? 42.668 10.851 -8.676 1.00 39.22 150 CYS A C 1
ATOM 1085 O O . CYS A 1 150 ? 42.642 9.896 -7.896 1.00 39.22 150 CYS A O 1
ATOM 1087 N N . THR A 1 151 ? 41.640 11.702 -8.731 1.00 39.03 151 THR A N 1
ATOM 1088 C CA . THR A 1 151 ? 40.318 11.284 -8.232 1.00 39.03 151 THR A CA 1
ATOM 1089 C C . THR A 1 151 ? 39.773 10.200 -9.157 1.00 39.03 151 THR A C 1
ATOM 1091 O O . THR A 1 151 ? 39.266 10.468 -10.245 1.00 39.03 151 THR A O 1
ATOM 1094 N N . ARG A 1 152 ? 39.922 8.935 -8.750 1.00 43.72 152 ARG A N 1
ATOM 1095 C CA . ARG A 1 152 ? 39.244 7.827 -9.429 1.00 43.72 152 ARG A CA 1
ATOM 1096 C C . ARG A 1 152 ? 37.733 8.093 -9.379 1.00 43.72 152 ARG A C 1
ATOM 1098 O O . ARG A 1 152 ? 37.240 8.424 -8.297 1.00 43.72 152 ARG A O 1
ATOM 1105 N N . PRO A 1 153 ? 36.996 7.957 -10.497 1.00 49.03 153 PRO A N 1
ATOM 1106 C CA . PRO A 1 153 ? 35.542 8.031 -10.462 1.00 49.03 153 PRO A CA 1
ATOM 1107 C C . PRO A 1 153 ? 35.020 7.029 -9.428 1.00 49.03 153 PRO A C 1
ATOM 1109 O O . PRO A 1 153 ? 35.595 5.950 -9.265 1.00 49.03 153 PRO A O 1
ATOM 1112 N N . ASN A 1 154 ? 33.970 7.416 -8.700 1.00 46.91 154 ASN A N 1
ATOM 1113 C CA . ASN A 1 154 ? 33.358 6.626 -7.632 1.00 46.91 154 ASN A CA 1
ATOM 1114 C C . ASN A 1 154 ? 32.725 5.344 -8.212 1.00 46.91 154 ASN A C 1
ATOM 1116 O O . ASN A 1 154 ? 31.524 5.279 -8.485 1.00 46.91 154 ASN A O 1
ATOM 1120 N N . ALA A 1 155 ? 33.573 4.348 -8.455 1.00 50.47 155 ALA A N 1
ATOM 1121 C CA . ALA A 1 155 ? 33.214 2.989 -8.805 1.00 50.47 155 ALA A CA 1
ATOM 1122 C C . ALA A 1 155 ? 33.298 2.170 -7.516 1.00 50.47 155 ALA A C 1
ATOM 1124 O O . ALA A 1 155 ? 34.380 1.790 -7.064 1.00 50.47 155 ALA A O 1
ATOM 1125 N N . SER A 1 156 ? 32.145 1.949 -6.887 1.00 49.97 156 SER A N 1
ATOM 1126 C CA . SER A 1 156 ? 32.041 1.067 -5.724 1.00 49.97 156 SER A CA 1
ATOM 1127 C C . SER A 1 156 ? 32.545 -0.340 -6.092 1.00 49.97 156 SER A C 1
ATOM 1129 O O . SER A 1 156 ? 32.300 -0.801 -7.208 1.00 49.97 156 SER A O 1
ATOM 1131 N N . PRO A 1 157 ? 33.179 -1.100 -5.180 1.00 48.00 157 PRO A N 1
ATOM 1132 C CA . PRO A 1 157 ? 33.447 -2.526 -5.399 1.00 48.00 157 PRO A CA 1
ATOM 1133 C C . PRO A 1 157 ? 32.177 -3.327 -5.746 1.00 48.00 157 PRO A C 1
ATOM 1135 O O . PRO A 1 157 ? 32.253 -4.383 -6.371 1.00 48.00 157 PRO A O 1
ATOM 1138 N N . HIS A 1 158 ? 31.002 -2.800 -5.379 1.00 49.06 158 HIS A N 1
ATOM 1139 C CA . HIS A 1 158 ? 29.687 -3.355 -5.692 1.00 49.06 158 HIS A CA 1
ATOM 1140 C C . HIS A 1 158 ? 29.069 -2.824 -6.997 1.00 49.06 158 HIS A C 1
ATOM 1142 O O . HIS A 1 158 ? 27.977 -3.256 -7.348 1.00 49.06 158 HIS A O 1
ATOM 1148 N N . ASP A 1 159 ? 29.736 -1.933 -7.741 1.00 53.69 159 ASP A N 1
ATOM 1149 C CA . ASP A 1 159 ? 29.224 -1.390 -9.017 1.00 53.69 159 ASP A CA 1
ATOM 1150 C C . ASP A 1 159 ? 29.255 -2.436 -10.156 1.00 53.69 159 ASP A C 1
ATOM 1152 O O . ASP A 1 159 ? 28.645 -2.270 -11.216 1.00 53.69 159 ASP A O 1
ATOM 1156 N N . TYR A 1 160 ? 29.884 -3.594 -9.917 1.00 51.88 160 TYR A N 1
ATOM 1157 C CA . TYR A 1 160 ? 29.629 -4.818 -10.676 1.00 51.88 160 TYR A CA 1
ATOM 1158 C C . TYR A 1 160 ? 28.270 -5.397 -10.270 1.00 51.88 160 TYR A C 1
ATOM 1160 O O . TYR A 1 160 ? 28.189 -6.394 -9.556 1.00 51.88 160 TYR A O 1
ATOM 1168 N N . LEU A 1 161 ? 27.187 -4.764 -10.727 1.00 52.88 161 LEU A N 1
ATOM 1169 C CA . LEU A 1 161 ? 25.807 -5.158 -10.428 1.00 52.88 161 LEU A CA 1
ATOM 1170 C C . LEU A 1 161 ? 25.422 -6.516 -11.047 1.00 52.88 161 LEU A C 1
ATOM 1172 O O . LEU A 1 161 ? 24.705 -6.590 -12.045 1.00 52.88 161 LEU A O 1
ATOM 1176 N N . GLY A 1 162 ? 25.911 -7.595 -10.431 1.00 45.66 162 GLY A N 1
ATOM 1177 C CA . GLY A 1 162 ? 25.320 -8.935 -10.344 1.00 45.66 162 GLY A CA 1
ATOM 1178 C C . GLY A 1 162 ? 25.237 -9.795 -11.607 1.00 45.66 162 GLY A C 1
ATOM 1179 O O . GLY A 1 162 ? 25.211 -11.012 -11.490 1.00 45.66 162 GLY A O 1
ATOM 1180 N N . GLU A 1 163 ? 25.211 -9.228 -12.813 1.00 54.84 163 GLU A N 1
ATOM 1181 C CA . GLU A 1 163 ? 25.010 -10.029 -14.036 1.00 54.84 163 GLU A CA 1
ATOM 1182 C C . GLU A 1 163 ? 26.321 -10.427 -14.740 1.00 54.84 163 GLU A C 1
ATOM 1184 O O . GLU A 1 163 ? 26.288 -11.136 -15.744 1.00 54.84 163 GLU A O 1
ATOM 1189 N N . GLY A 1 164 ? 27.475 -9.981 -14.229 1.00 58.22 164 GLY A N 1
ATOM 1190 C CA . GLY A 1 164 ? 28.786 -10.260 -14.818 1.00 58.22 164 GLY A CA 1
ATOM 1191 C C . GLY A 1 164 ? 28.950 -9.733 -16.253 1.00 58.22 164 GLY A C 1
ATOM 1192 O O . GLY A 1 164 ? 28.070 -9.083 -16.830 1.00 58.22 164 GLY A O 1
ATOM 1193 N N . TRP A 1 165 ? 30.115 -9.990 -16.846 1.00 62.59 165 TRP A N 1
ATOM 1194 C CA . TRP A 1 165 ? 30.296 -9.857 -18.291 1.00 62.59 165 TRP A CA 1
ATOM 1195 C C . TRP A 1 165 ? 29.554 -10.997 -18.985 1.00 62.59 165 TRP A C 1
ATOM 1197 O O . TRP A 1 165 ? 30.015 -12.139 -19.018 1.00 62.59 165 TRP A O 1
ATOM 1207 N N . CYS A 1 166 ? 28.382 -10.696 -19.541 1.00 70.56 166 CYS A N 1
ATOM 1208 C CA . CYS A 1 166 ? 27.647 -11.675 -20.323 1.00 70.56 166 CYS A CA 1
ATOM 1209 C C . CYS A 1 166 ? 28.331 -11.820 -21.686 1.00 70.56 166 CYS A C 1
ATOM 1211 O O . CYS A 1 166 ? 28.239 -10.916 -22.515 1.00 70.56 166 CYS A O 1
ATOM 1213 N N . ARG A 1 167 ? 28.975 -12.966 -21.951 1.00 77.56 167 ARG A N 1
ATOM 1214 C CA . ARG A 1 167 ? 29.609 -13.244 -23.258 1.00 77.56 167 ARG A CA 1
ATOM 1215 C C . ARG A 1 167 ? 28.640 -13.055 -24.432 1.00 77.56 167 ARG A C 1
ATOM 1217 O O . ARG A 1 167 ? 29.043 -12.573 -25.481 1.00 77.56 167 ARG A O 1
ATOM 1224 N N . ASN A 1 168 ? 27.356 -13.351 -24.224 1.00 85.38 168 ASN A N 1
ATOM 1225 C CA . ASN A 1 168 ? 26.325 -13.252 -25.260 1.00 85.38 168 ASN A CA 1
ATOM 1226 C C . ASN A 1 168 ? 25.818 -11.819 -25.491 1.00 85.38 168 ASN A C 1
ATOM 1228 O O . ASN A 1 168 ? 25.158 -11.565 -26.493 1.00 85.38 168 ASN A O 1
ATOM 1232 N N . LYS A 1 169 ? 26.073 -10.887 -24.562 1.00 87.00 169 LYS A N 1
ATOM 1233 C CA . LYS A 1 169 ? 25.595 -9.495 -24.622 1.00 87.00 169 LYS A CA 1
ATOM 1234 C C . LYS A 1 169 ? 26.660 -8.513 -24.132 1.00 87.00 169 LYS A C 1
ATOM 1236 O O . LYS A 1 169 ? 26.361 -7.592 -23.373 1.00 87.00 169 LYS A O 1
ATOM 1241 N N . LEU A 1 170 ? 27.903 -8.713 -24.572 1.00 87.06 170 LEU A N 1
ATOM 1242 C CA . LEU A 1 170 ? 29.068 -7.961 -24.096 1.00 87.06 170 LEU A CA 1
ATOM 1243 C C . LEU A 1 170 ? 28.861 -6.442 -24.192 1.00 87.06 170 LEU A C 1
ATOM 1245 O O . LEU A 1 170 ? 29.077 -5.733 -23.212 1.00 87.06 170 LEU A O 1
ATOM 1249 N N . GLN A 1 171 ? 28.349 -5.952 -25.326 1.00 88.69 171 GLN A N 1
ATOM 1250 C CA . GLN A 1 171 ? 28.090 -4.522 -25.514 1.00 88.69 171 GLN A CA 1
ATOM 1251 C C . GLN A 1 171 ? 27.078 -3.972 -24.501 1.00 88.69 171 GLN A C 1
ATOM 1253 O O . GLN A 1 171 ? 27.251 -2.875 -23.986 1.00 88.69 171 GLN A O 1
ATOM 1258 N N . GLN A 1 172 ? 26.040 -4.740 -24.163 1.00 90.25 172 GLN A N 1
ATOM 1259 C CA . GLN A 1 172 ? 25.048 -4.321 -23.174 1.00 90.25 172 GLN A CA 1
ATOM 1260 C C . GLN A 1 172 ? 25.670 -4.211 -21.774 1.00 90.25 172 GLN A C 1
ATOM 1262 O O . GLN A 1 172 ? 25.359 -3.275 -21.040 1.00 90.25 172 GLN A O 1
ATOM 1267 N N . SER A 1 173 ? 26.564 -5.139 -21.412 1.00 85.44 173 SER A N 1
ATOM 1268 C CA . SER A 1 173 ? 27.318 -5.075 -20.155 1.00 85.44 173 SER A CA 1
ATOM 1269 C C . SER A 1 173 ? 28.235 -3.849 -20.105 1.00 85.44 173 SER A C 1
ATOM 1271 O O . SER A 1 173 ? 28.284 -3.185 -19.070 1.00 85.44 173 SER A O 1
ATOM 1273 N N . ILE A 1 174 ? 28.914 -3.525 -21.212 1.00 87.50 174 ILE A N 1
ATOM 1274 C CA . ILE A 1 174 ? 29.767 -2.332 -21.329 1.00 87.50 174 ILE A CA 1
ATOM 1275 C C . ILE A 1 174 ? 28.923 -1.060 -21.201 1.00 87.50 174 ILE A C 1
ATOM 1277 O O . ILE A 1 174 ? 29.201 -0.234 -20.336 1.00 87.50 174 ILE A O 1
ATOM 1281 N N . ASN A 1 175 ? 27.850 -0.935 -21.987 1.00 92.25 175 ASN A N 1
ATOM 1282 C CA . ASN A 1 175 ? 26.950 0.223 -21.963 1.00 92.25 175 ASN A CA 1
ATOM 1283 C C . ASN A 1 175 ? 26.348 0.445 -20.572 1.00 92.25 175 ASN A C 1
ATOM 1285 O O . ASN A 1 175 ? 26.245 1.578 -20.113 1.00 92.25 175 ASN A O 1
ATOM 1289 N N . ARG A 1 176 ? 25.993 -0.636 -19.867 1.00 91.94 176 ARG A N 1
ATOM 1290 C CA . ARG A 1 176 ? 25.513 -0.551 -18.486 1.00 91.94 176 ARG A CA 1
ATOM 1291 C C . ARG A 1 176 ? 26.586 -0.020 -17.538 1.00 91.94 176 ARG A C 1
ATOM 1293 O O . ARG A 1 176 ? 26.283 0.846 -16.728 1.00 91.94 176 ARG A O 1
ATOM 1300 N N . GLY A 1 177 ? 27.812 -0.542 -17.618 1.00 90.31 177 GLY A N 1
ATOM 1301 C CA . GLY A 1 177 ? 28.921 -0.062 -16.788 1.00 90.31 177 GLY A CA 1
ATOM 1302 C C . GLY A 1 177 ? 29.189 1.425 -17.017 1.00 90.31 177 GLY A C 1
ATOM 1303 O O . GLY A 1 177 ? 29.296 2.188 -16.063 1.00 90.31 177 GLY A O 1
ATOM 1304 N N . MET A 1 178 ? 29.182 1.848 -18.282 1.00 92.69 178 MET A N 1
ATOM 1305 C CA . MET A 1 178 ? 29.324 3.253 -18.663 1.00 92.69 178 MET A CA 1
ATOM 1306 C C . MET A 1 178 ? 28.177 4.108 -18.116 1.00 92.69 178 MET A C 1
ATOM 1308 O O . MET A 1 178 ? 28.432 5.170 -17.555 1.00 92.69 178 MET A O 1
ATOM 1312 N N . PHE A 1 179 ? 26.934 3.617 -18.169 1.00 94.88 179 PHE A N 1
ATOM 1313 C CA . PHE A 1 179 ? 25.795 4.302 -17.557 1.00 94.88 179 PHE A CA 1
ATOM 1314 C C . PHE A 1 179 ? 25.955 4.475 -16.044 1.00 94.88 179 PHE A C 1
ATOM 1316 O O . PHE A 1 179 ? 25.615 5.527 -15.522 1.00 94.88 179 PHE A O 1
ATOM 1323 N N . TYR A 1 180 ? 26.474 3.480 -15.322 1.00 93.06 180 TYR A N 1
ATOM 1324 C CA . TYR A 1 180 ? 26.634 3.572 -13.863 1.00 93.06 180 TYR A CA 1
ATOM 1325 C C . TYR A 1 180 ? 27.750 4.508 -13.422 1.00 93.06 180 TYR A C 1
ATOM 1327 O O . TYR A 1 180 ? 27.652 5.089 -12.343 1.00 93.06 180 TYR A O 1
ATOM 1335 N N . VAL A 1 181 ? 28.785 4.677 -14.242 1.00 92.06 181 VAL A N 1
ATOM 1336 C CA . VAL A 1 181 ? 29.798 5.716 -14.024 1.00 92.06 181 VAL A CA 1
ATOM 1337 C C . VAL A 1 181 ? 29.235 7.096 -14.368 1.00 92.06 181 VAL A C 1
ATOM 1339 O O . VAL A 1 181 ? 29.516 8.055 -13.658 1.00 92.06 181 VAL A O 1
ATOM 1342 N N . TRP A 1 182 ? 28.418 7.185 -15.421 1.00 94.69 182 TRP A N 1
ATOM 1343 C CA . TRP A 1 182 ? 27.824 8.436 -15.890 1.00 94.69 182 TRP A CA 1
ATOM 1344 C C . TRP A 1 182 ? 26.684 8.959 -14.998 1.00 94.69 182 TRP A C 1
ATOM 1346 O O . TRP A 1 182 ? 26.510 10.166 -14.854 1.00 94.69 182 TRP A O 1
ATOM 1356 N N . ALA A 1 183 ? 25.884 8.067 -14.413 1.00 95.25 183 ALA A N 1
ATOM 1357 C CA . ALA A 1 183 ? 24.699 8.430 -13.647 1.00 95.25 183 ALA A CA 1
ATOM 1358 C C . ALA A 1 183 ? 25.047 9.265 -12.402 1.00 95.25 183 ALA A C 1
ATOM 1360 O O . ALA A 1 183 ? 25.951 8.931 -11.635 1.00 95.25 183 ALA A O 1
ATOM 1361 N N . GLU A 1 184 ? 24.258 10.310 -12.158 1.00 95.62 184 GLU A N 1
ATOM 1362 C CA . GLU A 1 184 ? 24.354 11.199 -11.001 1.00 95.62 184 GLU A CA 1
ATOM 1363 C C . GLU A 1 184 ? 23.799 10.503 -9.751 1.00 95.62 184 GLU A C 1
ATOM 1365 O O . GLU A 1 184 ? 22.673 10.725 -9.304 1.00 95.62 184 GLU A O 1
ATOM 1370 N N . LYS A 1 185 ? 24.608 9.597 -9.207 1.00 95.06 185 LYS A N 1
ATOM 1371 C CA . LYS A 1 185 ? 24.336 8.864 -7.971 1.00 95.06 185 LYS A CA 1
ATOM 1372 C C . LYS A 1 185 ? 24.436 9.785 -6.750 1.00 95.06 185 LYS A C 1
ATOM 1374 O O . LYS A 1 185 ? 25.154 10.792 -6.771 1.00 95.06 185 LYS A O 1
ATOM 1379 N N . LEU A 1 186 ? 23.790 9.402 -5.652 1.00 93.75 186 LEU A N 1
ATOM 1380 C CA . LEU A 1 186 ? 24.012 10.021 -4.345 1.00 93.75 186 LEU A CA 1
ATOM 1381 C C . LEU A 1 186 ? 25.503 9.922 -3.981 1.00 93.75 186 LEU A C 1
ATOM 1383 O O . LEU A 1 186 ? 26.096 8.847 -4.034 1.00 93.75 186 LEU A O 1
ATOM 1387 N N . GLY A 1 187 ? 26.118 11.062 -3.659 1.00 92.38 187 GLY A N 1
ATOM 1388 C CA . GLY A 1 187 ? 27.557 11.148 -3.386 1.00 92.38 187 GLY A CA 1
ATOM 1389 C C . GLY A 1 187 ? 28.459 11.225 -4.626 1.00 92.38 187 GLY A C 1
ATOM 1390 O O . GLY A 1 187 ? 29.674 11.082 -4.498 1.00 92.38 187 GLY A O 1
ATOM 1391 N N . THR A 1 188 ? 27.910 11.450 -5.826 1.00 92.31 188 THR A N 1
ATOM 1392 C CA . THR A 1 188 ? 28.726 11.767 -7.012 1.00 92.31 188 THR A CA 1
ATOM 1393 C C . THR A 1 188 ? 29.516 13.051 -6.766 1.00 92.31 188 THR A C 1
ATOM 1395 O O . THR A 1 188 ? 28.944 14.076 -6.392 1.00 92.31 188 THR A O 1
ATOM 1398 N N . ALA A 1 189 ? 30.836 12.994 -6.967 1.00 91.88 189 ALA A N 1
ATOM 1399 C CA . ALA A 1 189 ? 31.704 14.157 -6.824 1.00 91.88 189 ALA A CA 1
ATOM 1400 C C . ALA A 1 189 ? 31.311 15.239 -7.839 1.00 91.88 189 ALA A C 1
ATOM 1402 O O . ALA A 1 189 ? 31.015 14.934 -8.995 1.00 91.88 189 ALA A O 1
ATOM 1403 N N . ARG A 1 190 ? 31.333 16.502 -7.414 1.00 92.19 190 ARG A N 1
ATOM 1404 C CA . ARG A 1 190 ? 31.060 17.660 -8.270 1.00 92.19 190 ARG A CA 1
ATOM 1405 C C . ARG A 1 190 ? 32.325 18.482 -8.458 1.00 92.19 190 ARG A C 1
ATOM 1407 O O . ARG A 1 190 ? 33.165 18.556 -7.564 1.00 92.19 190 ARG A O 1
ATOM 1414 N N . LEU A 1 191 ? 32.455 19.089 -9.628 1.00 93.12 191 LEU A N 1
ATOM 1415 C CA . LEU A 1 191 ? 33.477 20.092 -9.905 1.00 93.12 191 LEU A CA 1
ATOM 1416 C C . LEU A 1 191 ? 33.153 21.392 -9.149 1.00 93.12 191 LEU A C 1
ATOM 1418 O O . LEU A 1 191 ? 32.041 21.572 -8.653 1.00 93.12 191 LEU A O 1
ATOM 1422 N N . ALA A 1 192 ? 34.102 22.332 -9.103 1.00 94.31 192 ALA A N 1
ATOM 1423 C CA . ALA A 1 192 ? 33.909 23.631 -8.444 1.00 94.31 192 ALA A CA 1
ATOM 1424 C C . ALA A 1 192 ? 32.702 24.425 -8.992 1.00 94.31 192 ALA A C 1
ATOM 1426 O O . ALA A 1 192 ? 32.105 25.211 -8.266 1.00 94.31 192 ALA A O 1
ATOM 1427 N N . GLY A 1 193 ? 32.315 24.184 -10.250 1.00 93.50 193 GLY A N 1
ATOM 1428 C CA . GLY A 1 193 ? 31.127 24.772 -10.879 1.00 93.50 193 GLY A CA 1
ATOM 1429 C C . GLY A 1 193 ? 29.803 24.059 -10.574 1.00 93.50 193 GLY A C 1
ATOM 1430 O O . GLY A 1 193 ? 28.790 24.410 -11.161 1.00 93.50 193 GLY A O 1
ATOM 1431 N N . GLY A 1 194 ? 29.792 23.037 -9.711 1.00 90.88 194 GLY A N 1
ATOM 1432 C CA . GLY A 1 194 ? 28.591 22.270 -9.359 1.00 90.88 194 GLY A CA 1
ATOM 1433 C C . GLY A 1 194 ? 28.227 21.147 -10.337 1.00 90.88 194 GLY A C 1
ATOM 1434 O O . GLY A 1 194 ? 27.405 20.295 -10.002 1.00 90.88 194 GLY A O 1
ATOM 1435 N N . GLU A 1 195 ? 28.867 21.082 -11.503 1.00 89.75 195 GLU A N 1
ATOM 1436 C CA . GLU A 1 195 ? 28.660 20.010 -12.481 1.00 89.75 195 GLU A CA 1
ATOM 1437 C C . GLU A 1 195 ? 29.155 18.650 -11.951 1.00 89.75 195 GLU A C 1
ATOM 1439 O O . GLU A 1 195 ? 30.210 18.591 -11.303 1.00 89.75 195 GLU A O 1
ATOM 1444 N N . PRO A 1 196 ? 28.431 17.543 -12.200 1.00 89.00 196 PRO A N 1
ATOM 1445 C CA . PRO A 1 196 ? 28.867 16.214 -11.791 1.00 89.00 196 PRO A CA 1
ATOM 1446 C C . PRO A 1 196 ? 30.153 15.809 -12.529 1.00 89.00 196 PRO A C 1
ATOM 1448 O O . PRO A 1 196 ? 30.294 15.991 -13.737 1.00 89.00 196 PRO A O 1
ATOM 1451 N N . CYS A 1 197 ? 31.107 15.227 -11.803 1.00 89.06 197 CYS A N 1
ATOM 1452 C CA . CYS A 1 197 ? 32.380 14.755 -12.346 1.00 89.06 197 CYS A CA 1
ATOM 1453 C C . CYS A 1 197 ? 32.202 13.383 -13.021 1.00 89.06 197 CYS A C 1
ATOM 1455 O O . CYS A 1 197 ? 32.654 12.355 -12.517 1.00 89.06 197 CYS A O 1
ATOM 1457 N N . VAL A 1 198 ? 31.481 13.374 -14.145 1.00 83.44 198 VAL A N 1
ATOM 1458 C CA . VAL A 1 198 ? 31.085 12.166 -14.895 1.00 83.44 198 VAL A CA 1
ATOM 1459 C C . VAL A 1 198 ? 31.566 12.187 -16.352 1.00 83.44 198 VAL A C 1
ATOM 1461 O O . VAL A 1 198 ? 31.013 11.505 -17.211 1.00 83.44 198 VAL A O 1
ATOM 1464 N N . ALA A 1 199 ? 32.600 12.986 -16.640 1.00 74.62 199 ALA A N 1
ATOM 1465 C CA . ALA A 1 199 ? 33.089 13.220 -17.995 1.00 74.62 199 ALA A CA 1
ATOM 1466 C C . ALA A 1 199 ? 33.600 11.931 -18.666 1.00 74.62 199 ALA A C 1
ATOM 1468 O O . ALA A 1 199 ? 34.487 11.249 -18.148 1.00 74.62 199 ALA A O 1
ATOM 1469 N N . GLY A 1 200 ? 33.071 11.640 -19.855 1.00 79.00 200 GLY A N 1
ATOM 1470 C CA . GLY A 1 200 ? 33.511 10.549 -20.718 1.00 79.00 200 GLY A CA 1
ATOM 1471 C C . GLY A 1 200 ? 33.220 10.861 -22.185 1.00 79.00 200 GLY A C 1
ATOM 1472 O O . GLY A 1 200 ? 32.334 11.639 -22.508 1.00 79.00 200 GLY A O 1
ATOM 1473 N N . ASN A 1 201 ? 33.965 10.249 -23.103 1.00 85.81 201 ASN A N 1
ATOM 1474 C CA . ASN A 1 201 ? 33.703 10.339 -24.547 1.00 85.81 201 ASN A CA 1
ATOM 1475 C C . ASN A 1 201 ? 32.573 9.400 -25.019 1.00 85.81 201 ASN A C 1
ATOM 1477 O O . ASN A 1 201 ? 32.207 9.427 -26.194 1.00 85.81 201 ASN A O 1
ATOM 1481 N N . TYR A 1 202 ? 32.052 8.570 -24.111 1.00 90.25 202 TYR A N 1
ATOM 1482 C CA . TYR A 1 202 ? 30.985 7.603 -24.337 1.00 90.25 202 TYR A CA 1
ATOM 1483 C C . TYR A 1 202 ? 29.840 7.879 -23.359 1.00 90.25 202 TYR A C 1
ATOM 1485 O O . TYR A 1 202 ? 29.985 7.652 -22.158 1.00 90.25 202 TYR A O 1
ATOM 1493 N N . GLU A 1 203 ? 28.704 8.367 -23.856 1.00 95.19 203 GLU A N 1
ATOM 1494 C CA . GLU A 1 203 ? 27.590 8.851 -23.023 1.00 95.19 203 GLU A CA 1
ATOM 1495 C C . GLU A 1 203 ? 26.223 8.300 -23.484 1.00 95.19 203 GLU A C 1
ATOM 1497 O O . GLU A 1 203 ? 26.116 7.703 -24.557 1.00 95.19 203 GLU A O 1
ATOM 1502 N N . PRO A 1 204 ? 25.143 8.450 -22.698 1.00 96.94 204 PRO A N 1
ATOM 1503 C CA . PRO A 1 204 ? 23.815 8.024 -23.129 1.00 96.94 204 PRO A CA 1
ATOM 1504 C C . PR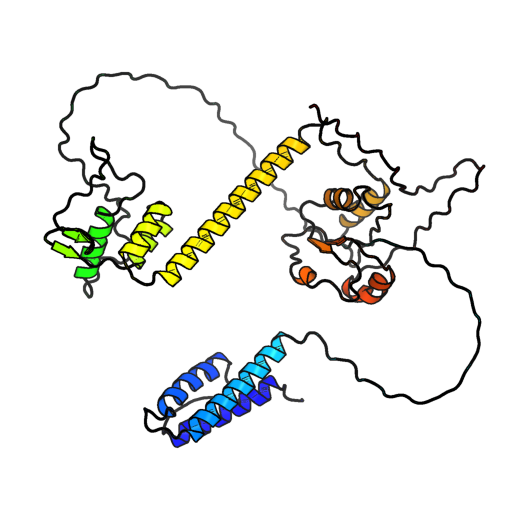O A 1 204 ? 23.353 8.680 -24.439 1.00 96.94 204 PRO A C 1
ATOM 1506 O O . PRO A 1 204 ? 23.658 9.832 -24.722 1.00 96.94 204 PRO A O 1
ATOM 1509 N N . CYS A 1 205 ? 22.519 7.982 -25.212 1.00 96.94 205 CYS A N 1
ATOM 1510 C CA . CYS A 1 205 ? 22.011 8.430 -26.519 1.00 96.94 205 CYS A CA 1
ATOM 1511 C C . CYS A 1 205 ? 21.182 9.721 -26.522 1.00 96.94 205 CYS A C 1
ATOM 1513 O O . CYS A 1 205 ? 20.837 10.212 -27.593 1.00 96.94 205 CYS A O 1
ATOM 1515 N N . TRP A 1 206 ? 20.835 10.258 -25.355 1.00 96.69 206 TRP A N 1
ATOM 1516 C CA . TRP A 1 206 ? 20.175 11.557 -25.223 1.00 96.69 206 TRP A CA 1
ATOM 1517 C C . TRP A 1 206 ? 21.147 12.723 -24.994 1.00 96.69 206 TRP A C 1
ATOM 1519 O O . TRP A 1 206 ? 20.692 13.858 -24.866 1.00 96.69 206 TRP A O 1
ATOM 1529 N N . THR A 1 207 ? 22.459 12.480 -24.917 1.00 94.94 207 THR A N 1
ATOM 1530 C CA . THR A 1 207 ? 23.470 13.543 -24.838 1.00 94.94 207 THR A CA 1
ATOM 1531 C C . THR A 1 207 ? 24.023 13.889 -26.224 1.00 94.94 207 THR A C 1
ATOM 1533 O O . THR A 1 207 ? 23.617 13.327 -27.242 1.00 94.94 207 THR A O 1
ATOM 1536 N N . LYS A 1 208 ? 24.938 14.864 -26.278 1.00 93.50 208 LYS A N 1
ATOM 1537 C CA . LYS A 1 208 ? 25.594 15.323 -27.515 1.00 93.50 208 LYS A CA 1
ATOM 1538 C C . LYS A 1 208 ? 26.983 14.702 -27.726 1.00 93.50 208 LYS A C 1
ATOM 1540 O O . LYS A 1 208 ? 27.761 15.231 -28.518 1.00 93.50 208 LYS A O 1
ATOM 1545 N N . ALA A 1 209 ? 27.326 13.630 -27.010 1.00 93.25 209 ALA A N 1
ATOM 1546 C CA . ALA A 1 209 ? 28.632 12.991 -27.152 1.00 93.25 209 ALA A CA 1
ATOM 1547 C C . ALA A 1 209 ? 28.833 12.391 -28.551 1.00 93.25 209 ALA A C 1
ATOM 1549 O O . ALA A 1 209 ? 27.889 11.944 -29.201 1.00 93.25 209 ALA A O 1
ATOM 1550 N N . ALA A 1 210 ? 30.092 12.339 -28.992 1.00 91.69 210 ALA A N 1
ATOM 1551 C CA . ALA A 1 210 ? 30.454 11.771 -30.290 1.00 91.69 210 ALA A CA 1
ATOM 1552 C C . ALA A 1 210 ? 30.121 10.274 -30.389 1.00 91.69 210 ALA A C 1
ATOM 1554 O O . ALA A 1 210 ? 29.765 9.781 -31.457 1.00 91.69 210 ALA A O 1
ATOM 1555 N N . MET A 1 211 ? 30.228 9.550 -29.275 1.00 93.81 211 MET A N 1
ATOM 1556 C CA . MET A 1 211 ? 29.856 8.147 -29.191 1.00 93.81 211 MET A CA 1
ATOM 1557 C C . MET A 1 211 ? 28.776 7.974 -28.128 1.00 93.81 211 MET A C 1
ATOM 1559 O O . MET A 1 211 ? 28.943 8.412 -26.988 1.00 93.81 211 MET A O 1
ATOM 1563 N N . THR A 1 212 ? 27.676 7.321 -28.502 1.00 96.44 212 THR A N 1
ATOM 1564 C CA . THR A 1 212 ? 26.534 7.147 -27.606 1.00 96.44 212 THR A CA 1
ATOM 1565 C C . THR A 1 212 ? 26.093 5.698 -27.434 1.00 96.44 212 THR A C 1
ATOM 1567 O O . THR A 1 212 ? 26.406 4.828 -28.252 1.00 96.44 212 THR A O 1
ATOM 1570 N N . TYR A 1 213 ? 25.350 5.430 -26.357 1.00 95.75 213 TYR A N 1
ATOM 1571 C CA . TYR A 1 213 ? 24.730 4.132 -26.092 1.00 95.75 213 TYR A CA 1
ATOM 1572 C C . TYR A 1 213 ? 23.269 4.236 -25.653 1.00 95.75 213 TYR A C 1
ATOM 1574 O O . TYR A 1 213 ? 22.854 5.177 -24.978 1.00 95.75 213 TYR A O 1
ATOM 1582 N N . GLN A 1 214 ? 22.479 3.214 -25.993 1.00 96.94 214 GLN A N 1
ATOM 1583 C CA . GLN A 1 214 ? 21.120 3.067 -25.479 1.00 96.94 214 GLN A CA 1
ATOM 1584 C C . GLN A 1 214 ? 21.153 2.708 -23.990 1.00 96.94 214 GLN A C 1
ATOM 1586 O O . GLN A 1 214 ? 21.814 1.745 -23.595 1.00 96.94 214 GLN A O 1
ATOM 1591 N N . VAL A 1 215 ? 20.379 3.437 -23.188 1.00 97.19 215 VAL A N 1
ATOM 1592 C CA . VAL A 1 215 ? 20.127 3.107 -21.782 1.00 97.19 215 VAL A CA 1
ATOM 1593 C C . VAL A 1 215 ? 18.778 2.418 -21.663 1.00 97.19 215 VAL A C 1
ATOM 1595 O O . VAL A 1 215 ? 17.764 2.918 -22.143 1.00 97.19 215 VAL A O 1
ATOM 1598 N N . LEU A 1 216 ? 18.765 1.262 -21.008 1.00 96.94 216 LEU A N 1
ATOM 1599 C CA . LEU A 1 216 ? 17.534 0.522 -20.744 1.00 96.94 216 LEU A CA 1
ATOM 1600 C C . LEU A 1 216 ? 16.915 0.985 -19.431 1.00 96.94 216 LEU A C 1
ATOM 1602 O O . LEU A 1 216 ? 17.639 1.197 -18.461 1.00 96.94 216 LEU A O 1
ATOM 1606 N N . GLY A 1 217 ? 15.584 1.029 -19.350 1.00 97.25 217 GLY A N 1
ATOM 1607 C CA . GLY A 1 217 ? 14.866 1.497 -18.159 1.00 97.25 217 GLY A CA 1
ATOM 1608 C C . GLY A 1 217 ? 15.161 0.663 -16.906 1.00 97.25 217 GLY A C 1
ATOM 1609 O O . GLY A 1 217 ? 15.101 1.172 -15.790 1.00 97.25 217 GLY A O 1
ATOM 1610 N N . LYS A 1 218 ? 15.578 -0.604 -17.073 1.00 97.19 218 LYS A N 1
ATOM 1611 C CA . LYS A 1 218 ? 16.030 -1.470 -15.967 1.00 97.19 218 LYS A CA 1
ATOM 1612 C C . LYS A 1 218 ? 17.260 -0.903 -15.241 1.00 97.19 218 LYS A C 1
ATOM 1614 O O . LYS A 1 218 ? 17.440 -1.173 -14.060 1.00 97.19 218 LYS A O 1
ATOM 1619 N N . TRP A 1 219 ? 18.145 -0.174 -15.920 1.00 96.75 219 TRP A N 1
ATOM 1620 C CA . TRP A 1 219 ? 19.408 0.278 -15.326 1.00 96.75 219 TRP A CA 1
ATOM 1621 C C . TRP A 1 219 ? 19.227 1.362 -14.254 1.00 96.75 219 TRP A C 1
ATOM 1623 O O . TRP A 1 219 ? 19.698 1.118 -13.139 1.00 96.75 219 TRP A O 1
ATOM 1633 N N . PRO A 1 220 ? 18.540 2.497 -14.512 1.00 97.75 220 PRO A N 1
ATOM 1634 C CA . PRO A 1 220 ? 18.242 3.474 -13.466 1.00 97.75 220 PRO A CA 1
ATOM 1635 C C . PRO A 1 220 ? 17.310 2.895 -12.395 1.00 97.75 220 PRO A C 1
ATOM 1637 O O . PRO A 1 220 ? 17.485 3.192 -11.219 1.00 97.75 220 PRO A O 1
ATOM 1640 N N . GLU A 1 221 ? 16.389 1.996 -12.761 1.00 97.44 221 GLU A N 1
ATOM 1641 C CA . GLU A 1 221 ? 15.523 1.302 -11.800 1.00 97.44 221 GLU A CA 1
ATOM 1642 C C . GLU A 1 221 ? 16.328 0.470 -10.787 1.00 97.44 221 GLU A C 1
ATOM 1644 O O . GLU A 1 221 ? 16.027 0.493 -9.595 1.00 97.44 221 GLU A O 1
ATOM 1649 N N . THR A 1 222 ? 17.374 -0.239 -11.226 1.00 96.44 222 THR A N 1
ATOM 1650 C CA . THR A 1 222 ? 18.264 -0.988 -10.321 1.00 96.44 222 THR A CA 1
ATOM 1651 C C . THR A 1 222 ? 19.000 -0.058 -9.360 1.00 96.44 222 THR A C 1
ATOM 1653 O O . THR A 1 222 ? 19.021 -0.327 -8.161 1.00 96.44 222 THR A O 1
ATOM 1656 N N . LEU A 1 223 ? 19.572 1.043 -9.858 1.00 96.50 223 LEU A N 1
ATOM 1657 C CA . LEU A 1 223 ? 20.275 2.014 -9.015 1.00 96.50 223 LEU A CA 1
ATOM 1658 C C . LEU A 1 223 ? 19.332 2.672 -7.993 1.00 96.50 223 LEU A C 1
ATOM 1660 O O . LEU A 1 223 ? 19.699 2.828 -6.829 1.00 96.50 223 LEU A O 1
ATOM 1664 N N . TRP A 1 224 ? 18.104 3.001 -8.398 1.00 97.62 224 TRP A N 1
ATOM 1665 C CA . TRP A 1 224 ? 17.077 3.546 -7.509 1.00 97.62 224 TRP A CA 1
ATOM 1666 C C . TRP A 1 224 ? 16.656 2.547 -6.426 1.00 97.62 224 TRP A C 1
ATOM 1668 O O . TRP A 1 224 ? 16.660 2.884 -5.244 1.00 97.62 224 TRP A O 1
ATOM 1678 N N . LYS A 1 225 ? 16.402 1.283 -6.791 1.00 96.12 225 LYS A N 1
ATOM 1679 C CA . LYS A 1 225 ? 16.093 0.211 -5.823 1.00 96.12 225 LYS A CA 1
ATOM 1680 C C . LYS A 1 225 ? 17.213 -0.020 -4.808 1.00 96.12 225 LYS A C 1
ATOM 1682 O O . LYS A 1 225 ? 16.941 -0.428 -3.684 1.00 96.12 225 LYS A O 1
ATOM 1687 N N . GLN A 1 226 ? 18.458 0.252 -5.190 1.00 95.62 226 GLN A N 1
ATOM 1688 C CA . GLN A 1 226 ? 19.627 0.180 -4.312 1.00 95.62 226 GLN A CA 1
ATOM 1689 C C . GLN A 1 226 ? 19.873 1.457 -3.503 1.00 95.62 226 GLN A C 1
ATOM 1691 O O . GLN A 1 226 ? 20.877 1.533 -2.804 1.00 95.62 226 GLN A O 1
ATOM 1696 N N . ARG A 1 227 ? 18.982 2.455 -3.591 1.00 96.50 227 ARG A N 1
ATOM 1697 C CA . ARG A 1 227 ? 19.124 3.771 -2.948 1.00 96.50 227 ARG A CA 1
ATOM 1698 C C . ARG A 1 227 ? 20.400 4.518 -3.371 1.00 96.50 227 ARG A C 1
ATOM 1700 O O . ARG A 1 227 ? 20.875 5.381 -2.648 1.00 96.50 227 ARG A O 1
ATOM 1707 N N . ASN A 1 228 ? 20.929 4.224 -4.562 1.00 96.56 228 ASN A N 1
ATOM 1708 C CA . ASN A 1 228 ? 22.064 4.944 -5.148 1.00 96.56 228 ASN A CA 1
ATOM 1709 C C . ASN A 1 228 ? 21.624 6.169 -5.964 1.00 96.56 228 ASN A C 1
ATOM 1711 O O . ASN A 1 228 ? 22.458 7.002 -6.298 1.00 96.56 228 ASN A O 1
ATOM 1715 N N . LEU A 1 229 ? 20.337 6.287 -6.300 1.00 97.12 229 LEU A N 1
ATOM 1716 C CA . LEU A 1 229 ? 19.742 7.440 -6.985 1.00 97.12 229 LEU A CA 1
ATOM 1717 C C . LEU A 1 229 ? 18.678 8.084 -6.099 1.00 97.12 229 LEU A C 1
ATOM 1719 O O . LEU A 1 229 ? 17.931 7.367 -5.430 1.00 97.12 229 LEU A O 1
ATOM 1723 N N . SER A 1 230 ? 18.572 9.416 -6.151 1.00 96.88 230 SER A N 1
ATOM 1724 C CA . SER A 1 230 ? 17.410 10.110 -5.589 1.00 96.88 230 SER A CA 1
ATOM 1725 C C . SER A 1 230 ? 16.152 9.798 -6.404 1.00 96.88 230 SER A C 1
ATOM 1727 O O . SER A 1 230 ? 16.221 9.417 -7.578 1.00 96.88 230 SER A O 1
ATOM 1729 N N . THR A 1 231 ? 14.990 9.961 -5.776 1.00 97.50 231 THR A N 1
ATOM 1730 C CA . THR A 1 231 ? 13.694 9.741 -6.422 1.00 97.50 231 THR A CA 1
ATOM 1731 C C . THR A 1 231 ? 13.473 10.722 -7.580 1.00 97.50 231 THR A C 1
ATOM 1733 O O . THR A 1 231 ? 12.931 10.310 -8.604 1.00 97.50 231 THR A O 1
ATOM 1736 N N . GLU A 1 232 ? 13.937 11.979 -7.479 1.00 97.69 232 GLU A N 1
ATOM 1737 C CA . GLU A 1 232 ? 13.844 12.937 -8.596 1.00 97.69 232 GLU A CA 1
ATOM 1738 C C . GLU A 1 232 ? 14.741 12.521 -9.766 1.00 97.69 232 GLU A C 1
ATOM 1740 O O . GLU A 1 232 ? 14.280 12.439 -10.901 1.00 97.69 232 GLU A O 1
ATOM 1745 N N . ARG A 1 233 ? 16.004 12.154 -9.496 1.00 97.56 233 ARG A N 1
ATOM 1746 C CA . ARG A 1 233 ? 16.935 11.723 -10.552 1.00 97.56 233 ARG A CA 1
ATOM 1747 C C . ARG A 1 233 ? 16.494 10.445 -11.245 1.00 97.56 233 ARG A C 1
ATOM 1749 O O . ARG A 1 233 ? 16.675 10.296 -12.453 1.00 97.56 233 ARG A O 1
ATOM 1756 N N . TYR A 1 234 ? 15.903 9.517 -10.502 1.00 98.25 234 TYR A N 1
ATOM 1757 C CA . TYR A 1 234 ? 15.303 8.333 -11.099 1.00 98.25 234 TYR A CA 1
ATOM 1758 C C . TYR A 1 234 ? 14.140 8.686 -12.037 1.00 98.25 234 TYR A C 1
ATOM 1760 O O . TYR A 1 234 ? 14.054 8.114 -13.124 1.00 98.25 234 TYR A O 1
ATOM 1768 N N . GLU A 1 235 ? 13.277 9.632 -11.658 1.00 98.19 235 GLU A N 1
ATOM 1769 C CA . GLU A 1 235 ? 12.182 10.102 -12.512 1.00 98.19 235 GLU A CA 1
ATOM 1770 C C . GLU A 1 235 ? 12.696 10.770 -13.795 1.00 98.19 235 GLU A C 1
ATOM 1772 O O . GLU A 1 235 ? 12.219 10.439 -14.882 1.00 98.19 235 GLU A O 1
ATOM 1777 N N . ASP A 1 236 ? 13.722 11.619 -13.693 1.00 98.06 236 ASP A N 1
ATOM 1778 C CA . ASP A 1 236 ? 14.384 12.226 -14.854 1.00 98.06 236 ASP A CA 1
ATOM 1779 C C . ASP A 1 236 ? 14.870 11.139 -15.832 1.00 98.06 236 ASP A C 1
ATOM 1781 O O . ASP A 1 236 ? 14.541 11.138 -17.025 1.00 98.06 236 ASP A O 1
ATOM 1785 N N . TYR A 1 237 ? 15.614 10.150 -15.321 1.00 98.12 237 TYR A N 1
ATOM 1786 C CA . TYR A 1 237 ? 16.124 9.039 -16.129 1.00 98.12 237 TYR A CA 1
ATOM 1787 C C . TYR A 1 237 ? 15.020 8.150 -16.690 1.00 98.12 237 TYR A C 1
ATOM 1789 O O . TYR A 1 237 ? 15.160 7.612 -17.793 1.00 98.12 237 TYR A O 1
ATOM 1797 N N . LEU A 1 238 ? 13.905 8.007 -15.981 1.00 97.88 238 LEU A N 1
ATOM 1798 C CA . LEU A 1 238 ? 12.776 7.235 -16.469 1.00 97.88 238 LEU A CA 1
ATOM 1799 C C . LEU A 1 238 ? 12.240 7.810 -17.788 1.00 97.88 238 LEU A C 1
ATOM 1801 O O . LEU A 1 238 ? 12.048 7.060 -18.747 1.00 97.88 238 LEU A O 1
ATOM 1805 N N . TYR A 1 239 ? 12.061 9.128 -17.874 1.00 98.25 239 TYR A N 1
ATOM 1806 C CA . TYR A 1 239 ? 11.586 9.769 -19.104 1.00 98.25 239 TYR A CA 1
ATOM 1807 C C . TYR A 1 239 ? 12.652 9.819 -20.201 1.00 98.25 239 TYR A C 1
ATOM 1809 O O . TYR A 1 239 ? 12.325 9.633 -21.376 1.00 98.25 239 TYR A O 1
ATOM 1817 N N . LEU A 1 240 ? 13.925 9.997 -19.833 1.00 98.06 240 LEU A N 1
ATOM 1818 C CA . LEU A 1 240 ? 15.033 9.995 -20.792 1.00 98.06 240 LEU A CA 1
ATOM 1819 C C . LEU A 1 240 ? 15.220 8.629 -21.471 1.00 98.06 240 LEU A C 1
ATOM 1821 O O . LEU A 1 240 ? 15.450 8.572 -22.679 1.00 98.06 240 LEU A O 1
ATOM 1825 N N . THR A 1 241 ? 15.052 7.522 -20.736 1.00 97.50 241 THR A N 1
ATOM 1826 C CA . THR A 1 241 ? 15.198 6.163 -21.296 1.00 97.50 241 THR A CA 1
ATOM 1827 C C . THR A 1 241 ? 14.091 5.759 -22.264 1.00 97.50 241 THR A C 1
ATOM 1829 O O . THR A 1 241 ? 14.332 4.916 -23.127 1.00 97.50 241 THR A O 1
ATOM 1832 N N . ARG A 1 242 ? 12.883 6.332 -22.139 1.00 97.31 242 ARG A N 1
ATOM 1833 C CA . ARG A 1 242 ? 11.693 6.007 -22.958 1.00 97.31 242 ARG A CA 1
ATOM 1834 C C . ARG A 1 242 ? 11.307 4.516 -22.980 1.00 97.31 242 ARG A C 1
ATOM 1836 O O . ARG A 1 242 ? 10.462 4.105 -23.771 1.00 97.31 242 ARG A O 1
ATOM 1843 N N . ASP A 1 243 ? 11.880 3.702 -22.099 1.00 96.75 243 ASP A N 1
ATOM 1844 C CA . ASP A 1 243 ? 11.633 2.266 -21.994 1.00 96.75 243 ASP A CA 1
ATOM 1845 C C . ASP A 1 243 ? 10.653 2.016 -20.843 1.00 96.75 243 ASP A C 1
ATOM 1847 O O . ASP A 1 243 ? 10.953 2.296 -19.681 1.00 96.75 243 ASP A O 1
ATOM 1851 N N . GLY A 1 244 ? 9.464 1.489 -21.152 1.00 96.88 244 GLY A N 1
ATOM 1852 C CA . GLY A 1 244 ? 8.478 1.051 -20.155 1.00 96.88 244 GLY A CA 1
ATOM 1853 C C . GLY A 1 244 ? 8.034 2.127 -19.154 1.00 96.88 244 GLY A C 1
ATOM 1854 O O . GLY A 1 244 ? 7.719 1.792 -18.010 1.00 96.88 244 GLY A O 1
ATOM 1855 N N . VAL A 1 245 ? 8.006 3.397 -19.579 1.00 97.25 245 VAL A N 1
ATOM 1856 C CA . VAL A 1 245 ? 7.760 4.578 -18.728 1.00 97.25 245 VAL A CA 1
ATOM 1857 C C . VAL A 1 245 ? 6.520 4.412 -17.850 1.00 97.25 245 VAL A C 1
ATOM 1859 O O . VAL A 1 245 ? 6.611 4.537 -16.634 1.00 97.25 245 VAL A O 1
ATOM 1862 N N . LEU A 1 246 ? 5.375 4.043 -18.437 1.00 97.88 246 LEU A N 1
ATOM 1863 C CA . LEU A 1 246 ? 4.101 3.953 -17.712 1.00 97.88 246 LEU A CA 1
ATOM 1864 C C . LEU A 1 246 ? 4.129 2.950 -16.550 1.00 97.88 246 LEU A C 1
ATOM 1866 O O . LEU A 1 246 ? 3.633 3.247 -15.467 1.00 97.88 246 LEU A O 1
ATOM 1870 N N . ALA A 1 247 ? 4.696 1.758 -16.757 1.00 97.50 247 ALA A N 1
ATOM 1871 C CA . ALA A 1 247 ? 4.730 0.725 -15.722 1.00 97.50 247 ALA A CA 1
ATOM 1872 C C . ALA A 1 247 ? 5.662 1.118 -14.566 1.00 97.50 247 ALA A C 1
ATOM 1874 O O . ALA A 1 247 ? 5.315 0.959 -13.399 1.00 97.50 247 ALA A O 1
ATOM 1875 N N . ARG A 1 248 ? 6.832 1.674 -14.888 1.00 97.88 248 ARG A N 1
ATOM 1876 C CA . ARG A 1 248 ? 7.824 2.109 -13.898 1.00 97.88 248 ARG A CA 1
ATOM 1877 C C . ARG A 1 248 ? 7.392 3.364 -13.145 1.00 97.88 248 ARG A C 1
ATOM 1879 O O . ARG A 1 248 ? 7.652 3.449 -11.950 1.00 97.88 248 ARG A O 1
ATOM 1886 N N . LYS A 1 249 ? 6.689 4.288 -13.807 1.00 97.88 249 LYS A N 1
ATOM 1887 C CA . LYS A 1 249 ? 6.111 5.484 -13.183 1.00 97.88 249 LYS A CA 1
ATOM 1888 C C . LYS A 1 249 ? 5.043 5.109 -12.157 1.00 97.88 249 LYS A C 1
ATOM 1890 O O . LYS A 1 249 ? 5.110 5.586 -11.038 1.00 97.88 249 LYS A O 1
ATOM 1895 N N . ARG A 1 250 ? 4.160 4.149 -12.463 1.00 97.88 250 ARG A N 1
ATOM 1896 C CA . ARG A 1 250 ? 3.210 3.609 -11.467 1.00 97.88 250 ARG A CA 1
ATOM 1897 C C . ARG A 1 250 ? 3.905 3.033 -10.233 1.00 97.88 250 ARG A C 1
ATOM 1899 O O . ARG A 1 250 ? 3.441 3.250 -9.123 1.00 97.88 250 ARG A O 1
ATOM 1906 N N . ASN A 1 251 ? 5.013 2.313 -10.418 1.00 97.31 251 ASN A N 1
ATOM 1907 C CA . ASN A 1 251 ? 5.787 1.789 -9.289 1.00 97.31 251 ASN A CA 1
ATOM 1908 C C . ASN A 1 251 ? 6.433 2.916 -8.470 1.00 97.31 251 ASN A C 1
ATOM 1910 O O . ASN A 1 251 ? 6.453 2.837 -7.248 1.00 97.31 251 ASN A O 1
ATOM 1914 N N . LEU A 1 252 ? 6.962 3.945 -9.138 1.00 97.38 252 LEU A N 1
ATOM 1915 C CA . LEU A 1 252 ? 7.512 5.136 -8.490 1.00 97.38 252 LEU A CA 1
ATOM 1916 C C . LEU A 1 252 ? 6.447 5.863 -7.661 1.00 97.38 252 LEU A C 1
ATOM 1918 O O . LEU A 1 252 ? 6.692 6.180 -6.503 1.00 97.38 252 LEU A O 1
ATOM 1922 N N . ASP A 1 253 ? 5.269 6.079 -8.244 1.00 97.62 253 ASP A N 1
ATOM 1923 C CA . ASP A 1 253 ? 4.157 6.782 -7.604 1.00 97.62 253 ASP A CA 1
ATOM 1924 C C . ASP A 1 253 ? 3.626 6.011 -6.395 1.00 97.62 253 ASP A C 1
ATOM 1926 O O . ASP A 1 253 ? 3.419 6.608 -5.348 1.00 97.62 253 ASP A O 1
ATOM 1930 N N . ALA A 1 254 ? 3.517 4.682 -6.487 1.00 96.75 254 ALA A N 1
ATOM 1931 C CA . ALA A 1 254 ? 3.132 3.845 -5.351 1.00 96.75 254 ALA A CA 1
ATOM 1932 C C . ALA A 1 254 ? 4.146 3.908 -4.190 1.00 96.75 254 ALA A C 1
ATOM 1934 O O . ALA A 1 254 ? 3.759 3.847 -3.025 1.00 96.75 254 ALA A O 1
ATOM 1935 N N . VAL A 1 255 ? 5.449 4.025 -4.488 1.00 97.38 255 VAL A N 1
ATOM 1936 C CA . VAL A 1 255 ? 6.475 4.211 -3.447 1.00 97.38 255 VAL A CA 1
ATOM 1937 C C . VAL A 1 255 ? 6.380 5.605 -2.829 1.00 97.38 255 VAL A C 1
ATOM 1939 O O . VAL A 1 255 ? 6.440 5.702 -1.608 1.00 97.38 255 VAL A O 1
ATOM 1942 N N . ARG A 1 256 ? 6.180 6.655 -3.638 1.00 96.50 256 ARG A N 1
ATOM 1943 C CA . ARG A 1 256 ? 5.967 8.025 -3.141 1.00 96.50 256 ARG A CA 1
ATOM 1944 C C . ARG A 1 256 ? 4.746 8.111 -2.235 1.00 96.50 256 ARG A C 1
ATOM 1946 O O . ARG A 1 256 ? 4.881 8.545 -1.106 1.00 96.50 256 ARG A O 1
ATOM 1953 N N . GLU A 1 257 ? 3.604 7.594 -2.680 1.00 95.56 257 GLU A N 1
ATOM 1954 C CA . GLU A 1 257 ? 2.366 7.572 -1.893 1.00 95.56 257 GLU A CA 1
ATOM 1955 C C . GLU A 1 257 ? 2.563 6.874 -0.539 1.00 95.56 257 GLU A C 1
ATOM 1957 O O . GLU A 1 257 ? 2.073 7.343 0.487 1.00 95.56 257 GLU A O 1
ATOM 1962 N N . HIS A 1 258 ? 3.326 5.777 -0.508 1.00 95.19 258 HIS A N 1
ATOM 1963 C CA . HIS A 1 258 ? 3.663 5.093 0.737 1.00 95.19 258 HIS A CA 1
ATOM 1964 C C . HIS A 1 258 ? 4.606 5.917 1.635 1.00 95.19 258 HIS A C 1
ATOM 1966 O O . HIS A 1 258 ? 4.409 5.954 2.849 1.00 95.19 258 HIS A O 1
ATOM 1972 N N . GLU A 1 259 ? 5.645 6.543 1.073 1.00 94.38 259 GLU A N 1
ATOM 1973 C CA . GLU A 1 259 ? 6.573 7.409 1.818 1.00 94.38 259 GLU A CA 1
ATOM 1974 C C . GLU A 1 259 ? 5.847 8.648 2.381 1.00 94.38 259 GLU A C 1
ATOM 1976 O O . GLU A 1 259 ? 6.010 8.957 3.562 1.00 94.38 259 GLU A O 1
ATOM 1981 N N . ASP A 1 260 ? 4.973 9.273 1.590 1.00 94.25 260 ASP A N 1
ATOM 1982 C CA . ASP A 1 260 ? 4.137 10.410 1.986 1.00 94.25 260 ASP A CA 1
ATOM 1983 C C . ASP A 1 260 ? 3.156 10.009 3.099 1.00 94.25 260 ASP A C 1
ATOM 1985 O O . ASP A 1 260 ? 3.112 10.652 4.147 1.00 94.25 260 ASP A O 1
ATOM 1989 N N . SER A 1 261 ? 2.454 8.880 2.942 1.00 91.31 261 SER A N 1
ATOM 1990 C CA . SER A 1 261 ? 1.547 8.348 3.974 1.00 91.31 261 SER A CA 1
ATOM 1991 C C . SER A 1 261 ? 2.276 8.064 5.292 1.00 91.31 261 SER A C 1
ATOM 1993 O O . SER A 1 261 ? 1.747 8.313 6.375 1.00 91.31 261 SER A O 1
ATOM 1995 N N . ALA A 1 262 ? 3.505 7.542 5.226 1.00 93.81 262 ALA A N 1
ATOM 1996 C CA . ALA A 1 262 ? 4.318 7.292 6.412 1.00 93.81 262 ALA A CA 1
ATOM 1997 C C . ALA A 1 262 ? 4.783 8.598 7.078 1.00 93.81 262 ALA A C 1
ATOM 1999 O O . ALA A 1 262 ? 4.799 8.685 8.308 1.00 93.81 262 ALA A O 1
ATOM 2000 N N . ALA A 1 263 ? 5.133 9.618 6.289 1.00 94.81 263 ALA A N 1
ATOM 2001 C CA . ALA A 1 263 ? 5.500 10.936 6.796 1.00 94.81 263 ALA A CA 1
ATOM 2002 C C . ALA A 1 263 ? 4.308 11.637 7.468 1.00 94.81 263 ALA A C 1
ATOM 2004 O O . ALA A 1 263 ? 4.444 12.154 8.578 1.00 94.81 263 ALA A O 1
ATOM 2005 N N . GLU A 1 264 ? 3.127 11.597 6.847 1.00 94.00 264 GLU A N 1
ATOM 2006 C CA . GLU A 1 264 ? 1.882 12.102 7.433 1.00 94.00 264 GLU A CA 1
ATOM 2007 C C . GLU A 1 264 ? 1.559 11.398 8.753 1.00 94.00 264 GLU A C 1
ATOM 2009 O O . GLU A 1 264 ? 1.288 12.053 9.762 1.00 94.00 264 GLU A O 1
ATOM 2014 N N . GLN A 1 265 ? 1.661 10.068 8.780 1.00 89.50 265 GLN A N 1
ATOM 2015 C CA . GLN A 1 265 ? 1.439 9.280 9.987 1.00 89.50 265 GLN A CA 1
ATOM 2016 C C . GLN A 1 265 ? 2.418 9.666 11.107 1.00 89.50 265 GLN A C 1
ATOM 2018 O O . GLN A 1 265 ? 1.998 9.851 12.250 1.00 89.50 265 GLN A O 1
ATOM 2023 N N . ALA A 1 266 ? 3.699 9.871 10.790 1.00 94.38 266 ALA A N 1
ATOM 2024 C CA . ALA A 1 266 ? 4.694 10.324 11.761 1.00 94.38 266 ALA A CA 1
ATOM 2025 C C . ALA A 1 266 ? 4.375 11.727 12.316 1.00 94.38 266 ALA A C 1
ATOM 2027 O O . ALA A 1 266 ? 4.539 11.972 13.513 1.00 94.38 266 ALA A O 1
ATOM 2028 N N . ILE A 1 267 ? 3.868 12.641 11.480 1.00 95.31 267 ILE A N 1
ATOM 2029 C CA . ILE A 1 267 ? 3.414 13.973 11.914 1.00 95.31 267 ILE A CA 1
ATOM 2030 C C . ILE A 1 267 ? 2.206 13.853 12.853 1.00 95.31 267 ILE A C 1
ATOM 2032 O O . ILE A 1 267 ? 2.167 14.509 13.898 1.00 95.31 267 ILE A O 1
ATOM 2036 N N . ILE A 1 268 ? 1.227 13.010 12.513 1.00 89.88 268 ILE A N 1
ATOM 2037 C CA . ILE A 1 268 ? 0.047 12.750 13.351 1.00 89.88 268 ILE A CA 1
ATOM 2038 C C . ILE A 1 268 ? 0.471 12.177 14.705 1.00 89.88 268 ILE A C 1
ATOM 2040 O O . ILE A 1 268 ? -0.016 12.628 15.744 1.00 89.88 268 ILE A O 1
ATOM 2044 N N . GLU A 1 269 ? 1.396 11.222 14.717 1.00 89.56 269 GLU A N 1
ATOM 2045 C CA . GLU A 1 269 ? 1.921 10.610 15.937 1.00 89.56 269 GLU A CA 1
ATOM 2046 C C . GLU A 1 269 ? 2.679 11.620 16.802 1.00 89.56 269 GLU A C 1
ATOM 2048 O O . GLU A 1 269 ? 2.403 11.718 18.000 1.00 89.56 269 GLU A O 1
ATOM 2053 N N . ALA A 1 270 ? 3.555 12.435 16.207 1.00 95.06 270 ALA A N 1
ATOM 2054 C CA . ALA A 1 270 ? 4.275 13.493 16.912 1.00 95.06 270 ALA A CA 1
ATOM 2055 C C . ALA A 1 270 ? 3.317 14.531 17.520 1.00 95.06 270 ALA A C 1
ATOM 2057 O O . ALA A 1 270 ? 3.454 14.908 18.687 1.00 95.06 270 ALA A O 1
ATOM 2058 N N . ASN A 1 271 ? 2.299 14.951 16.766 1.00 95.44 271 ASN A N 1
ATOM 2059 C CA . ASN A 1 271 ? 1.272 15.870 17.252 1.00 95.44 271 ASN A CA 1
ATOM 2060 C C . ASN A 1 271 ? 0.432 15.254 18.372 1.00 95.44 271 ASN A C 1
ATOM 2062 O O . ASN A 1 271 ? 0.181 15.909 19.383 1.00 95.44 271 ASN A O 1
ATOM 2066 N N . THR A 1 272 ? 0.036 13.993 18.225 1.00 89.25 272 THR A N 1
ATOM 2067 C CA . THR A 1 272 ? -0.725 13.260 19.243 1.00 89.25 272 THR A CA 1
ATOM 2068 C C . THR A 1 272 ? 0.087 13.114 20.526 1.00 89.25 272 THR A C 1
ATOM 2070 O O . THR A 1 272 ? -0.439 13.349 21.612 1.00 89.25 272 THR A O 1
ATOM 2073 N N . ALA A 1 273 ? 1.376 12.781 20.418 1.00 91.19 273 ALA A N 1
ATOM 2074 C CA . ALA A 1 273 ? 2.283 12.699 21.556 1.00 91.19 273 ALA A CA 1
ATOM 2075 C C . ALA A 1 273 ? 2.422 14.056 22.259 1.00 91.19 273 ALA A C 1
ATOM 2077 O O . ALA A 1 273 ? 2.261 14.133 23.477 1.00 91.19 273 ALA A O 1
ATOM 2078 N N . ARG A 1 274 ? 2.626 15.138 21.494 1.00 95.94 274 ARG A N 1
ATOM 2079 C CA . ARG A 1 274 ? 2.701 16.506 22.022 1.00 95.94 274 ARG A CA 1
ATOM 2080 C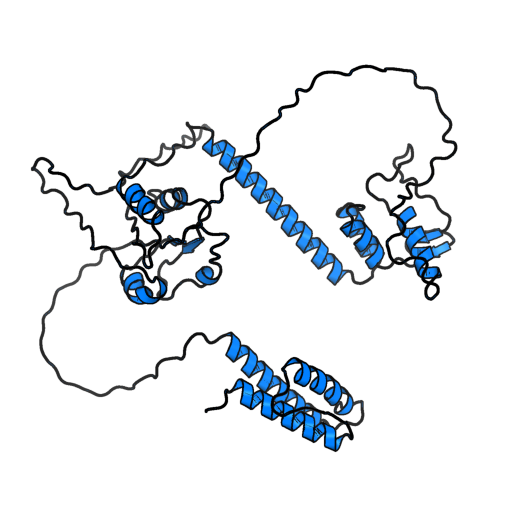 C . ARG A 1 274 ? 1.424 16.896 22.768 1.00 95.94 274 ARG A C 1
ATOM 2082 O O . ARG A 1 274 ? 1.511 17.385 23.890 1.00 95.94 274 ARG A O 1
ATOM 2089 N N . LEU A 1 275 ? 0.250 16.650 22.185 1.00 92.56 275 LEU A N 1
ATOM 2090 C CA . LEU A 1 275 ? -1.036 16.957 22.819 1.00 92.56 275 LEU A CA 1
ATOM 2091 C C . LEU A 1 275 ? -1.248 16.149 24.102 1.00 92.56 275 LEU A C 1
ATOM 2093 O O . LEU A 1 275 ? -1.591 16.727 25.125 1.00 92.56 275 LEU A O 1
ATOM 2097 N N . ARG A 1 276 ? -0.977 14.838 24.076 1.00 88.75 276 ARG A N 1
ATOM 2098 C CA . ARG A 1 276 ? -1.116 13.962 25.254 1.00 88.75 276 ARG A CA 1
ATOM 2099 C C . ARG A 1 276 ? -0.127 14.286 26.371 1.00 88.75 276 ARG A C 1
ATOM 2101 O O . ARG A 1 276 ? -0.427 14.020 27.528 1.00 88.75 276 ARG A O 1
ATOM 2108 N N . SER A 1 277 ? 1.042 14.834 26.037 1.00 92.94 277 SER A N 1
ATOM 2109 C CA . SER A 1 277 ? 2.043 15.243 27.027 1.00 92.94 277 SER A CA 1
ATOM 2110 C C . SER A 1 277 ? 1.695 16.534 27.767 1.00 92.94 277 SER A C 1
ATOM 2112 O O . SER A 1 277 ? 2.301 16.790 28.802 1.00 92.94 277 SER A O 1
ATOM 2114 N N . ASN A 1 278 ? 0.749 17.337 27.262 1.00 96.50 278 ASN A N 1
ATOM 2115 C CA . ASN A 1 278 ? 0.330 18.580 27.901 1.00 96.50 278 ASN A CA 1
ATOM 2116 C C . ASN A 1 278 ? -0.962 18.353 28.719 1.00 96.50 278 ASN A C 1
ATOM 2118 O O . ASN A 1 278 ? -2.037 18.269 28.117 1.00 96.50 278 ASN A O 1
ATOM 2122 N N . PRO A 1 279 ? -0.894 18.308 30.066 1.00 94.50 279 PRO A N 1
ATOM 2123 C CA . PRO A 1 279 ? -2.061 18.064 30.917 1.00 94.50 279 PRO A CA 1
ATOM 2124 C C . PRO A 1 279 ? -3.134 19.158 30.836 1.00 94.50 279 PRO A C 1
ATOM 2126 O O . PRO A 1 279 ? -4.293 18.901 31.155 1.00 94.50 279 PRO A O 1
ATOM 2129 N N . GLU A 1 280 ? -2.768 20.374 30.416 1.00 95.06 280 GLU A N 1
ATOM 2130 C CA . GLU A 1 280 ? -3.715 21.480 30.235 1.00 95.06 280 GLU A CA 1
ATOM 2131 C C . GLU A 1 280 ? -4.582 21.287 28.983 1.00 95.06 280 GLU A C 1
ATOM 2133 O O . GLU A 1 280 ? -5.741 21.694 28.965 1.00 95.06 280 GLU A O 1
ATOM 2138 N N . LEU A 1 281 ? -4.031 20.650 27.941 1.00 91.88 281 LEU A N 1
ATOM 2139 C CA . LEU A 1 281 ? -4.726 20.404 26.672 1.00 91.88 281 LEU A CA 1
ATOM 2140 C C . LEU A 1 281 ? -5.423 19.044 26.632 1.00 91.88 281 LEU A C 1
ATOM 2142 O O . LEU A 1 281 ? -6.436 18.895 25.950 1.00 91.88 281 LEU A O 1
ATOM 2146 N N . TYR A 1 282 ? -4.871 18.044 27.319 1.00 90.94 282 TYR A N 1
ATOM 2147 C CA . TYR A 1 282 ? -5.396 16.688 27.322 1.00 90.94 282 TYR A CA 1
ATOM 2148 C C . TYR A 1 282 ? -5.526 16.165 28.749 1.00 90.94 282 TYR A C 1
ATOM 2150 O O . TYR A 1 282 ? -4.542 15.800 29.393 1.00 90.94 282 TYR A O 1
ATOM 2158 N N . GLN A 1 283 ? -6.768 16.071 29.216 1.00 91.88 283 GLN A N 1
ATOM 2159 C CA . GLN A 1 283 ? -7.094 15.349 30.438 1.00 91.88 283 GLN A CA 1
ATOM 2160 C C . GLN A 1 283 ? -7.500 13.921 30.059 1.00 91.88 283 GLN A C 1
ATOM 2162 O O . GLN A 1 283 ? -8.402 13.749 29.233 1.00 91.88 283 GLN A O 1
ATOM 2167 N N . PRO A 1 284 ? -6.843 12.885 30.611 1.00 90.12 284 PRO A N 1
ATOM 2168 C CA . PRO A 1 284 ? -7.271 11.518 30.372 1.00 90.12 284 PRO A CA 1
ATOM 2169 C C . PRO A 1 284 ? -8.693 11.335 30.901 1.00 90.12 284 PRO A C 1
ATOM 2171 O O . PRO A 1 284 ? -9.083 11.934 31.905 1.00 90.12 284 PRO A O 1
ATOM 2174 N N . PHE A 1 285 ? -9.465 10.487 30.229 1.00 90.94 285 PHE A N 1
ATOM 2175 C CA . PHE A 1 285 ? -10.801 10.165 30.699 1.00 90.94 285 PHE A CA 1
ATOM 2176 C C . PHE A 1 285 ? -10.757 9.571 32.114 1.00 90.94 285 PHE A C 1
ATOM 2178 O O . PHE A 1 285 ? -9.823 8.826 32.436 1.00 90.94 285 PHE A O 1
ATOM 2185 N N . PRO A 1 286 ? -11.763 9.865 32.958 1.00 92.62 286 PRO A N 1
ATOM 2186 C CA . PRO A 1 286 ? -11.838 9.274 34.283 1.00 92.62 286 PRO A CA 1
ATOM 2187 C C . PRO A 1 286 ? -11.905 7.750 34.176 1.00 92.62 286 PRO A C 1
ATOM 2189 O O . PRO A 1 286 ? -12.522 7.195 33.263 1.00 92.62 286 PRO A O 1
ATOM 2192 N N . VAL A 1 287 ? -11.265 7.071 35.128 1.00 93.12 287 VAL A N 1
ATOM 2193 C CA . VAL A 1 287 ? -11.349 5.614 35.224 1.00 93.12 287 VAL A CA 1
ATOM 2194 C C . VAL A 1 287 ? -12.769 5.240 35.617 1.00 93.12 287 VAL A C 1
ATOM 2196 O O . VAL A 1 287 ? -13.324 5.751 36.588 1.00 93.12 287 VAL A O 1
ATOM 2199 N N . VAL A 1 288 ? -13.336 4.327 34.844 1.00 94.31 288 VAL A N 1
ATOM 2200 C CA . VAL A 1 288 ? -14.696 3.833 34.993 1.00 94.31 288 VAL A CA 1
ATOM 2201 C C . VAL A 1 288 ? -14.620 2.405 35.551 1.00 94.31 288 VAL A C 1
ATOM 2203 O O . VAL A 1 288 ? -14.198 1.505 34.815 1.00 94.31 288 VAL A O 1
ATOM 2206 N N . PRO A 1 289 ? -14.967 2.171 36.832 1.00 95.31 289 PRO A N 1
ATOM 2207 C CA . PRO A 1 289 ? -14.751 0.882 37.495 1.00 95.31 289 PRO A CA 1
ATOM 2208 C C . PRO A 1 289 ? -15.384 -0.310 36.771 1.00 95.31 289 PRO A C 1
ATOM 2210 O O . PRO A 1 289 ? -14.769 -1.365 36.657 1.00 95.31 289 PRO A O 1
ATOM 2213 N N . GLU A 1 290 ? -16.584 -0.141 36.228 1.00 93.56 290 GLU A N 1
ATOM 2214 C CA . GLU A 1 290 ? -17.339 -1.184 35.535 1.00 93.56 290 GLU A CA 1
ATOM 2215 C C . GLU A 1 290 ? -16.674 -1.566 34.205 1.00 93.56 290 GLU A C 1
ATOM 2217 O O . GLU A 1 290 ? -16.596 -2.743 33.854 1.00 93.56 290 GLU A O 1
ATOM 2222 N N . ALA A 1 291 ? -16.127 -0.582 33.487 1.00 93.62 291 ALA A N 1
ATOM 2223 C CA . ALA A 1 291 ? -15.358 -0.818 32.269 1.00 93.62 291 ALA A CA 1
ATOM 2224 C C . ALA A 1 291 ? -14.021 -1.501 32.582 1.00 93.62 291 ALA A C 1
ATOM 2226 O O . ALA A 1 291 ? -13.592 -2.375 31.832 1.00 93.62 291 ALA A O 1
ATOM 2227 N N . GLN A 1 292 ? -13.391 -1.157 33.710 1.00 94.88 292 GLN A N 1
ATOM 2228 C CA . GLN A 1 292 ? -12.174 -1.821 34.169 1.00 94.88 292 GLN A CA 1
ATOM 2229 C C . GLN A 1 292 ? -12.442 -3.279 34.565 1.00 94.88 292 GLN A C 1
ATOM 2231 O O . GLN A 1 292 ? -11.708 -4.166 34.139 1.00 94.88 292 GLN A O 1
ATOM 2236 N N . ALA A 1 293 ? -13.526 -3.540 35.299 1.00 94.44 293 ALA A N 1
ATOM 2237 C CA . ALA A 1 293 ? -13.953 -4.893 35.642 1.00 94.44 293 ALA A CA 1
ATOM 2238 C C . ALA A 1 293 ? -14.256 -5.724 34.385 1.00 94.44 293 ALA A C 1
ATOM 2240 O O . ALA A 1 293 ? -13.879 -6.891 34.303 1.00 94.44 293 ALA A O 1
ATOM 2241 N N . TRP A 1 294 ? -14.885 -5.115 33.375 1.00 93.81 294 TRP A N 1
ATOM 2242 C CA . TRP A 1 294 ? -15.090 -5.739 32.070 1.00 93.81 294 TRP A CA 1
ATOM 2243 C C . TRP A 1 294 ? -13.762 -6.034 31.350 1.00 93.81 294 TRP A C 1
ATOM 2245 O O . TRP A 1 294 ? -13.575 -7.156 30.878 1.00 93.81 294 TRP A O 1
ATOM 2255 N N . LEU A 1 295 ? -12.814 -5.088 31.321 1.00 92.38 295 LEU A N 1
ATOM 2256 C CA . LEU A 1 295 ? -11.474 -5.290 30.750 1.00 92.38 295 LEU A CA 1
ATOM 2257 C C . LEU A 1 295 ? -10.712 -6.423 31.452 1.00 92.38 295 LEU A C 1
ATOM 2259 O O . LEU A 1 295 ? -10.032 -7.219 30.804 1.00 92.38 295 LEU A O 1
ATOM 2263 N N . ASP A 1 296 ? -10.856 -6.537 32.770 1.00 93.94 296 ASP A N 1
ATOM 2264 C CA . ASP A 1 296 ? -10.211 -7.585 33.556 1.00 93.94 296 ASP A CA 1
ATOM 2265 C C . ASP A 1 296 ? -10.708 -8.989 33.181 1.00 93.94 296 ASP A C 1
ATOM 2267 O O . ASP A 1 296 ? -9.937 -9.944 33.281 1.00 93.94 296 ASP A O 1
ATOM 2271 N N . THR A 1 297 ? -11.929 -9.129 32.645 1.00 90.62 297 THR A N 1
ATOM 2272 C CA . THR A 1 297 ? -12.429 -10.428 32.155 1.00 90.62 297 THR A CA 1
ATOM 2273 C C . THR A 1 297 ? -11.635 -10.983 30.968 1.00 90.62 297 THR A C 1
ATOM 2275 O O . THR A 1 297 ? -11.651 -12.193 30.757 1.00 90.62 297 THR A O 1
ATOM 2278 N N . PHE A 1 298 ? -10.901 -10.143 30.225 1.00 87.38 298 PHE A N 1
ATOM 2279 C CA . PHE A 1 298 ? -10.048 -10.569 29.103 1.00 87.38 298 PHE A CA 1
ATOM 2280 C C . PHE A 1 298 ? -8.704 -11.151 29.529 1.00 87.38 298 PHE A C 1
ATOM 2282 O O . PHE A 1 298 ? -7.988 -11.702 28.693 1.00 87.38 298 PHE A O 1
ATOM 2289 N N . LYS A 1 299 ? -8.346 -11.044 30.815 1.00 89.81 299 LYS A N 1
ATOM 2290 C CA . LYS A 1 299 ? -7.171 -11.731 31.370 1.00 89.81 299 LYS A CA 1
ATOM 2291 C C . LYS A 1 299 ? -7.379 -13.245 31.426 1.00 89.81 299 LYS A C 1
ATOM 2293 O O . LYS A 1 299 ? -6.408 -13.994 31.441 1.00 89.81 299 LYS A O 1
ATOM 2298 N N . GLU A 1 300 ? -8.634 -13.682 31.446 1.00 91.06 300 GLU A N 1
ATOM 2299 C CA . GLU A 1 300 ? -9.018 -15.085 31.384 1.00 91.06 300 GLU A CA 1
ATOM 2300 C C . GLU A 1 300 ? -9.400 -15.460 29.951 1.00 91.06 300 GLU A C 1
ATOM 2302 O O . GLU A 1 300 ? -10.155 -14.749 29.279 1.00 91.06 300 GLU A O 1
ATOM 2307 N N . ASP A 1 301 ? -8.899 -16.601 29.482 1.00 87.69 301 ASP A N 1
ATOM 2308 C CA . ASP A 1 301 ? -9.314 -17.144 28.194 1.00 87.69 301 ASP A CA 1
ATOM 2309 C C . ASP A 1 301 ? -10.731 -17.726 28.305 1.00 87.69 301 ASP A C 1
ATOM 2311 O O . ASP A 1 301 ? -10.999 -18.601 29.134 1.00 87.69 301 ASP A O 1
ATOM 2315 N N . ARG A 1 302 ? -11.665 -17.214 27.500 1.00 83.25 302 ARG A N 1
ATOM 2316 C CA . ARG A 1 302 ? -13.076 -17.614 27.517 1.00 83.25 302 ARG A CA 1
ATOM 2317 C C . ARG A 1 302 ? -13.576 -17.806 26.095 1.00 83.25 302 ARG A C 1
ATOM 2319 O O . ARG A 1 302 ? -13.323 -17.004 25.206 1.00 83.25 302 ARG A O 1
ATOM 2326 N N . LEU A 1 303 ? -14.411 -18.828 25.897 1.00 77.19 303 LEU A N 1
ATOM 2327 C CA . LEU A 1 303 ? -15.042 -19.088 24.596 1.00 77.19 303 LEU A CA 1
ATOM 2328 C C . LEU A 1 303 ? -16.000 -17.971 24.156 1.00 77.19 303 LEU A C 1
ATOM 2330 O O . LEU A 1 303 ? -16.289 -17.848 22.965 1.00 77.19 303 LEU A O 1
ATOM 2334 N N . ARG A 1 304 ? -16.540 -17.209 25.116 1.00 80.00 304 ARG A N 1
ATOM 2335 C CA . ARG A 1 304 ? -17.457 -16.090 24.889 1.00 80.00 304 ARG A CA 1
ATOM 2336 C C . ARG A 1 304 ? -17.147 -14.970 25.867 1.00 80.00 304 ARG A C 1
ATOM 2338 O O . ARG A 1 304 ? -17.092 -15.207 27.074 1.00 80.00 304 ARG A O 1
ATOM 2345 N N . TYR A 1 305 ? -17.018 -13.760 25.342 1.00 82.00 305 TYR A N 1
ATOM 2346 C CA . TYR A 1 305 ? -16.794 -12.566 26.143 1.00 82.00 305 TYR A CA 1
ATOM 2347 C C . TYR A 1 305 ? -18.058 -11.714 26.237 1.00 82.00 305 TYR A C 1
ATOM 2349 O O . TYR A 1 305 ? -18.865 -11.711 25.301 1.00 82.00 305 TYR A O 1
ATOM 2357 N N . PRO A 1 306 ? -18.242 -11.002 27.359 1.00 87.44 306 PRO A N 1
ATOM 2358 C CA . PRO A 1 306 ? -19.358 -10.093 27.529 1.00 87.44 306 PRO A CA 1
ATOM 2359 C C . PRO A 1 306 ? -19.227 -8.857 26.635 1.00 87.44 306 PRO A C 1
ATOM 2361 O O . PRO A 1 306 ? -18.134 -8.407 26.281 1.00 87.44 306 PRO A O 1
ATOM 2364 N N . LEU A 1 307 ? -20.384 -8.294 26.316 1.00 87.94 307 LEU A N 1
ATOM 2365 C CA . LEU A 1 307 ? -20.568 -7.064 25.562 1.00 87.94 307 LEU A CA 1
ATOM 2366 C C . LEU A 1 307 ? -20.494 -5.835 26.473 1.00 87.94 307 LEU A C 1
ATOM 2368 O O . LEU A 1 307 ? -21.249 -5.775 27.440 1.00 87.94 307 LEU A O 1
ATOM 2372 N N . LEU A 1 308 ? -19.652 -4.847 26.147 1.00 91.06 308 LEU A N 1
ATOM 2373 C CA . LEU A 1 308 ? -19.709 -3.528 26.789 1.00 91.06 308 LEU A CA 1
ATOM 2374 C C . LEU A 1 308 ? -20.571 -2.591 25.941 1.00 91.06 308 LEU A C 1
ATOM 2376 O O . LEU A 1 308 ? -20.269 -2.323 24.778 1.00 91.06 308 LEU A O 1
ATOM 2380 N N . VAL A 1 309 ? -21.648 -2.087 26.534 1.00 91.94 309 VAL A N 1
ATOM 2381 C CA . VAL A 1 309 ? -22.554 -1.128 25.898 1.00 91.94 309 VAL A CA 1
ATOM 2382 C C . VAL A 1 309 ? -22.336 0.233 26.535 1.00 91.94 309 VAL A C 1
ATOM 2384 O O . VAL A 1 309 ? -22.432 0.371 27.751 1.00 91.94 309 VAL A O 1
ATOM 2387 N N . VAL A 1 310 ? -22.034 1.238 25.716 1.00 90.56 310 VAL A N 1
ATOM 2388 C CA . VAL A 1 310 ? -21.728 2.590 26.191 1.00 90.56 310 VAL A CA 1
ATOM 2389 C C . VAL A 1 310 ? -22.793 3.540 25.689 1.00 90.56 310 VAL A C 1
ATOM 2391 O O . VAL A 1 310 ? -22.877 3.818 24.492 1.00 90.56 310 VAL A O 1
ATOM 2394 N N . TRP A 1 311 ? -23.600 4.052 26.611 1.00 88.31 311 TRP A N 1
ATOM 2395 C CA . TRP A 1 311 ? -24.698 4.953 26.297 1.00 88.31 311 TRP A CA 1
ATOM 2396 C C . TRP A 1 311 ? -24.443 6.365 26.825 1.00 88.31 311 TRP A C 1
ATOM 2398 O O . TRP A 1 311 ? -23.699 6.578 27.777 1.00 88.31 311 TRP A O 1
ATOM 2408 N N . GLY A 1 312 ? -25.044 7.351 26.166 1.00 88.06 312 GLY A N 1
ATOM 2409 C CA . GLY A 1 312 ? -24.916 8.760 26.525 1.00 88.06 312 GLY A CA 1
ATOM 2410 C C . GLY A 1 312 ? -25.402 9.672 25.405 1.00 88.06 312 GLY A C 1
ATOM 2411 O O . GLY A 1 312 ? -25.612 9.224 24.272 1.00 88.06 312 GLY A O 1
ATOM 2412 N N . ALA A 1 313 ? -25.566 10.959 25.706 1.00 87.69 313 ALA A N 1
ATOM 2413 C CA . ALA A 1 313 ? -26.021 11.952 24.736 1.00 87.69 313 ALA A CA 1
ATOM 2414 C C . ALA A 1 313 ? -25.052 12.096 23.544 1.00 87.69 313 ALA A C 1
ATOM 2416 O O . ALA A 1 313 ? -23.911 11.624 23.565 1.00 87.69 313 ALA A O 1
ATOM 2417 N N . SER A 1 314 ? -25.514 12.715 22.457 1.00 85.06 314 SER A N 1
ATOM 2418 C CA . SER A 1 314 ? -24.629 13.039 21.332 1.00 85.06 314 SER A CA 1
ATOM 2419 C C . SER A 1 314 ? -23.474 13.934 21.800 1.00 85.06 314 SER A C 1
ATOM 2421 O O . SER A 1 314 ? -23.658 14.731 22.714 1.00 85.06 314 SER A O 1
ATOM 2423 N N . GLN A 1 315 ? -22.301 13.799 21.174 1.00 82.44 315 GLN A N 1
ATOM 2424 C CA . GLN 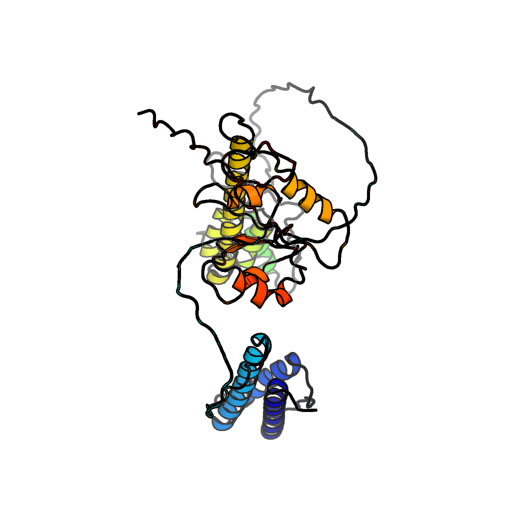A 1 315 ? -21.115 14.634 21.433 1.00 82.44 315 GLN A CA 1
ATOM 2425 C C . GLN A 1 315 ? -20.532 14.565 22.859 1.00 82.44 315 GLN A C 1
ATOM 2427 O O . GLN A 1 315 ? -19.734 15.413 23.235 1.00 82.44 315 GLN A O 1
ATOM 2432 N N . THR A 1 316 ? -20.839 13.530 23.646 1.00 86.50 316 THR A N 1
ATOM 2433 C CA . THR A 1 316 ? -20.241 13.346 24.986 1.00 86.50 316 THR A CA 1
ATOM 2434 C C . THR A 1 316 ? -18.880 12.634 24.970 1.00 86.50 316 THR A C 1
ATOM 2436 O O . THR A 1 316 ? -18.450 12.129 26.001 1.00 86.50 316 THR A O 1
ATOM 2439 N N . GLY A 1 317 ? -18.223 12.512 23.810 1.00 87.38 317 GLY A N 1
ATOM 2440 C CA . GLY A 1 317 ? -16.912 11.857 23.691 1.00 87.38 317 GLY A CA 1
ATOM 2441 C C . GLY A 1 317 ? -16.918 10.332 23.878 1.00 87.38 317 GLY A C 1
ATOM 2442 O O . GLY A 1 317 ? -15.894 9.754 24.232 1.00 87.38 317 GLY A O 1
ATOM 2443 N N . LYS A 1 318 ? -18.068 9.660 23.697 1.00 90.94 318 LYS A N 1
ATOM 2444 C CA . LYS A 1 318 ? -18.199 8.206 23.936 1.00 90.94 318 LYS A CA 1
ATOM 2445 C C . LYS A 1 318 ? -17.229 7.397 23.083 1.00 90.94 318 LYS A C 1
ATOM 2447 O O . LYS A 1 318 ? -16.582 6.484 23.583 1.00 90.94 318 LYS A O 1
ATOM 2452 N N . THR A 1 319 ? -17.149 7.722 21.798 1.00 91.06 319 THR A N 1
ATOM 2453 C CA . THR A 1 319 ? -16.338 6.989 20.827 1.00 91.06 319 THR A CA 1
ATOM 2454 C C . THR A 1 319 ? -14.856 7.156 21.149 1.00 91.06 319 THR A C 1
ATOM 2456 O O . THR A 1 319 ? -14.105 6.187 21.125 1.00 91.06 319 THR A O 1
ATOM 2459 N N . GLU A 1 320 ? -14.440 8.359 21.535 1.00 90.69 320 GLU A N 1
ATOM 2460 C CA . GLU A 1 320 ? -13.084 8.691 21.965 1.00 90.69 320 GLU A CA 1
ATOM 2461 C C . GLU A 1 320 ? -12.719 7.988 23.275 1.00 90.69 320 GLU A C 1
ATOM 2463 O O . GLU A 1 320 ? -11.631 7.417 23.382 1.00 90.69 320 GLU A O 1
ATOM 2468 N N . TRP A 1 321 ? -13.638 7.964 24.244 1.00 94.06 321 TRP A N 1
ATOM 2469 C CA . TRP A 1 321 ? -13.452 7.228 25.490 1.00 94.06 321 TRP A CA 1
ATOM 2470 C C . TRP A 1 321 ? -13.282 5.731 25.235 1.00 94.06 321 TRP A C 1
ATOM 2472 O O . TRP A 1 321 ? -12.307 5.138 25.691 1.00 94.06 321 TRP A O 1
ATOM 2482 N N . VAL A 1 322 ? -14.162 5.128 24.435 1.00 94.50 322 VAL A N 1
ATOM 2483 C CA . VAL A 1 322 ? -14.063 3.708 24.079 1.00 94.50 322 VAL A CA 1
ATOM 2484 C C . VAL A 1 322 ? -12.769 3.415 23.326 1.00 94.50 322 VAL A C 1
ATOM 2486 O O . VAL A 1 322 ? -12.093 2.442 23.645 1.00 94.50 322 VAL A O 1
ATOM 2489 N N . LYS A 1 323 ? -12.375 4.268 22.372 1.00 93.38 323 LYS A N 1
ATOM 2490 C CA . LYS A 1 323 ? -11.087 4.147 21.673 1.00 93.38 323 LYS A CA 1
ATOM 2491 C C . LYS A 1 323 ? -9.906 4.158 22.634 1.00 93.38 323 LYS A C 1
ATOM 2493 O O . LYS A 1 323 ? -8.955 3.429 22.397 1.00 93.38 323 LYS A O 1
ATOM 2498 N N . SER A 1 324 ? -9.971 4.943 23.711 1.00 92.50 324 SER A N 1
ATOM 2499 C CA . SER A 1 324 ? -8.897 5.020 24.710 1.00 92.50 324 SER A CA 1
ATOM 2500 C C . SER A 1 324 ? -8.691 3.724 25.503 1.00 92.50 324 SER A C 1
ATOM 2502 O O . SER A 1 324 ? -7.607 3.519 26.045 1.00 92.50 324 SER A O 1
ATOM 2504 N N . LEU A 1 325 ? -9.685 2.826 25.526 1.00 94.06 325 LEU A N 1
ATOM 2505 C CA . LEU A 1 325 ? -9.570 1.507 26.158 1.00 94.06 325 LEU A CA 1
ATOM 2506 C C . LEU A 1 325 ? -8.716 0.525 25.334 1.00 94.06 325 LEU A C 1
ATOM 2508 O O . LEU A 1 325 ? -8.333 -0.523 25.848 1.00 94.06 325 LEU A O 1
ATOM 2512 N N . PHE A 1 326 ? -8.411 0.856 24.075 1.00 93.75 326 PHE A N 1
ATOM 2513 C CA . PHE A 1 326 ? -7.696 0.006 23.125 1.00 93.75 326 PHE A CA 1
ATOM 2514 C C . PHE A 1 326 ? -6.466 0.725 22.551 1.00 93.75 326 PHE A C 1
ATOM 2516 O O . PHE A 1 326 ? -6.413 1.949 22.454 1.00 93.75 326 PHE A O 1
ATOM 2523 N N . LYS A 1 327 ? -5.459 -0.036 22.125 1.00 90.62 327 LYS A N 1
ATOM 2524 C CA . LYS A 1 327 ? -4.269 0.473 21.428 1.00 90.62 327 LYS A CA 1
ATOM 2525 C C . LYS A 1 327 ? -4.522 0.644 19.934 1.00 90.62 327 LYS A C 1
ATOM 2527 O O . LYS A 1 327 ? -4.062 1.627 19.358 1.00 90.62 327 LYS A O 1
ATOM 2532 N N . LYS A 1 328 ? -5.208 -0.310 19.297 1.00 93.56 328 LYS A N 1
ATOM 2533 C CA . LYS A 1 328 ? -5.473 -0.322 17.851 1.00 93.56 328 LYS A CA 1
ATOM 2534 C C . LYS A 1 328 ? -6.824 -0.986 17.532 1.00 93.56 328 LYS A C 1
ATOM 2536 O O . LYS A 1 328 ? -6.867 -2.038 16.891 1.00 93.56 328 LYS A O 1
ATOM 2541 N N . PRO A 1 329 ? -7.947 -0.386 17.951 1.00 95.56 329 PRO A N 1
ATOM 2542 C CA . PRO A 1 329 ? -9.258 -0.965 17.695 1.00 95.56 329 PRO A CA 1
ATOM 2543 C C . PRO A 1 329 ? -9.638 -0.869 16.210 1.00 95.56 329 PRO A C 1
ATOM 2545 O O . PRO A 1 329 ? -9.312 0.109 15.536 1.00 95.56 329 PRO A O 1
ATOM 2548 N N . LEU A 1 330 ? -10.395 -1.848 15.705 1.00 94.38 330 LEU A N 1
ATOM 2549 C CA . LEU A 1 330 ? -11.110 -1.724 14.436 1.00 94.38 330 LEU A CA 1
ATOM 2550 C C . LEU A 1 330 ? -12.432 -0.990 14.671 1.00 94.38 330 LEU A C 1
ATOM 2552 O O . LEU A 1 330 ? -13.359 -1.550 15.251 1.00 94.38 330 LEU A O 1
ATOM 2556 N N . GLU A 1 331 ? -12.539 0.247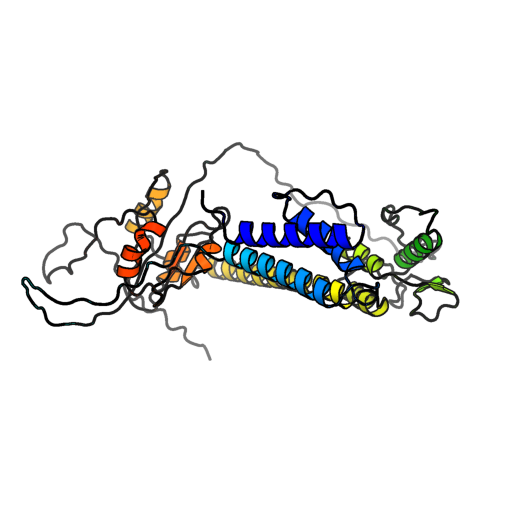 14.202 1.00 95.56 331 GLU A N 1
ATOM 2557 C CA . GLU A 1 331 ? -13.787 1.010 14.248 1.00 95.56 331 GLU A CA 1
ATOM 2558 C C . GLU A 1 331 ? -14.680 0.689 13.042 1.00 95.56 331 GLU A C 1
ATOM 2560 O O . GLU A 1 331 ? -14.268 0.792 11.887 1.00 95.56 331 GLU A O 1
ATOM 2565 N N . LEU A 1 332 ? -15.929 0.328 13.314 1.00 94.81 332 LEU A N 1
ATOM 2566 C CA . LEU A 1 332 ? -16.960 -0.007 12.345 1.00 94.81 332 LEU A CA 1
ATOM 2567 C C . LEU A 1 332 ? -18.163 0.907 12.565 1.00 94.81 332 LEU A C 1
ATOM 2569 O O . LEU A 1 332 ? -18.848 0.811 13.578 1.00 94.81 332 LEU A O 1
ATOM 2573 N N . LYS A 1 333 ? -18.472 1.769 11.599 1.00 94.12 333 LYS A N 1
ATOM 2574 C CA . LYS A 1 333 ? -19.675 2.608 11.660 1.00 94.12 333 LYS A CA 1
ATOM 2575 C C . LYS A 1 333 ? -20.890 1.806 11.209 1.00 94.12 333 LYS A C 1
ATOM 2577 O O . LYS A 1 333 ? -20.948 1.375 10.058 1.00 94.12 333 LYS A O 1
ATOM 2582 N N . VAL A 1 334 ? -21.848 1.598 12.110 1.00 92.44 334 VAL A N 1
ATOM 2583 C CA . VAL A 1 334 ? -23.067 0.824 11.830 1.00 92.44 334 VAL A CA 1
ATOM 2584 C C . VAL A 1 334 ? -24.185 1.733 11.334 1.00 92.44 334 VAL A C 1
ATOM 2586 O O . VAL A 1 334 ? -24.820 1.429 10.327 1.00 92.44 334 VAL A O 1
ATOM 2589 N N . GLY A 1 335 ? -24.425 2.866 11.994 1.00 90.06 335 GLY A N 1
ATOM 2590 C CA . GLY A 1 335 ? -25.498 3.789 11.626 1.00 90.06 335 GLY A CA 1
ATOM 2591 C C . GLY A 1 335 ? -26.873 3.112 11.597 1.00 90.06 335 GLY A C 1
ATOM 2592 O O . GLY A 1 335 ? -27.353 2.576 12.594 1.00 90.06 335 GLY A O 1
ATOM 2593 N N . SER A 1 336 ? -27.529 3.145 10.435 1.00 88.44 336 SER A N 1
ATOM 2594 C CA . SER A 1 336 ? -28.833 2.507 10.190 1.00 88.44 336 SER A CA 1
ATOM 2595 C C . SER A 1 336 ? -28.732 1.199 9.395 1.00 88.44 336 SER A C 1
ATOM 2597 O O . SER A 1 336 ? -29.706 0.792 8.758 1.00 88.44 336 SER A O 1
ATOM 2599 N N . LEU A 1 337 ? -27.551 0.579 9.337 1.00 87.00 337 LEU A N 1
ATOM 2600 C CA . LEU A 1 337 ? -27.353 -0.651 8.578 1.00 87.00 337 LEU A CA 1
ATOM 2601 C C . LEU A 1 337 ? -28.093 -1.826 9.233 1.00 87.00 337 LEU A C 1
ATOM 2603 O O . LEU A 1 337 ? -27.917 -2.104 10.413 1.00 87.00 337 LEU A O 1
ATOM 2607 N N . GLN A 1 338 ? -28.863 -2.564 8.432 1.00 89.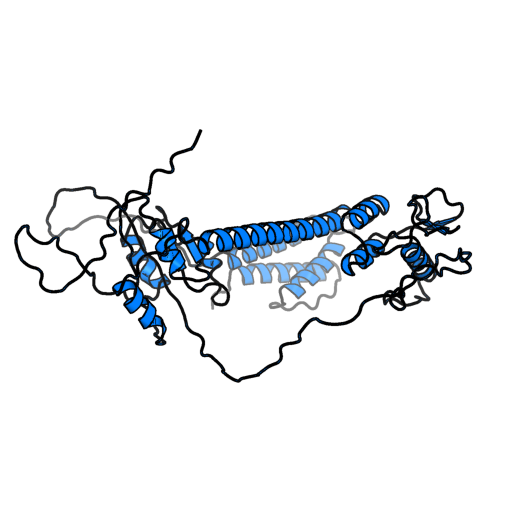69 338 GLN A N 1
ATOM 2608 C CA . GLN A 1 338 ? -29.438 -3.863 8.821 1.00 89.69 338 GLN A CA 1
ATOM 2609 C C . GLN A 1 338 ? -28.438 -5.015 8.627 1.00 89.69 338 GLN A C 1
ATOM 2611 O O . GLN A 1 338 ? -28.616 -6.121 9.132 1.00 89.69 338 GLN A O 1
ATOM 2616 N N . VAL A 1 339 ? -27.372 -4.768 7.859 1.00 89.69 339 VAL A N 1
ATOM 2617 C CA . VAL A 1 339 ? -26.345 -5.753 7.523 1.00 89.69 339 VAL A CA 1
ATOM 2618 C C . VAL A 1 339 ? -25.037 -5.364 8.192 1.00 89.69 339 VAL A C 1
ATOM 2620 O O . VAL A 1 339 ? -24.677 -4.195 8.275 1.00 89.69 339 VAL A O 1
ATOM 2623 N N . PHE A 1 340 ? -24.306 -6.373 8.650 1.00 86.44 340 PHE A N 1
ATOM 2624 C CA . PHE A 1 340 ? -22.993 -6.191 9.253 1.00 86.44 340 PHE A CA 1
ATOM 2625 C C . PHE A 1 340 ? -22.018 -5.466 8.299 1.00 86.44 340 PHE A C 1
ATOM 2627 O O . PHE A 1 340 ? -21.920 -5.893 7.143 1.00 86.44 340 PHE A O 1
ATOM 2634 N N . PRO A 1 341 ? -21.279 -4.433 8.752 1.00 89.25 341 PRO A N 1
ATOM 2635 C CA . PRO A 1 341 ? -20.367 -3.667 7.900 1.00 89.25 341 PRO A CA 1
ATOM 2636 C C . PRO A 1 341 ? -19.322 -4.532 7.183 1.00 89.25 341 PRO A C 1
ATOM 2638 O O . PRO A 1 341 ? -18.704 -5.410 7.789 1.00 89.25 341 PRO A O 1
ATOM 2641 N N . GLU A 1 342 ? -19.068 -4.253 5.900 1.00 90.50 342 GLU A N 1
ATOM 2642 C CA . GLU A 1 342 ? -18.077 -4.997 5.104 1.00 90.50 342 GLU A CA 1
ATOM 2643 C C . GLU A 1 342 ? -16.646 -4.814 5.628 1.00 90.50 342 GLU A C 1
ATOM 2645 O O . GLU A 1 342 ? -15.849 -5.752 5.571 1.00 90.50 342 GLU A O 1
ATOM 2650 N N . ALA A 1 343 ? -16.360 -3.657 6.234 1.00 91.75 343 ALA A N 1
ATOM 2651 C CA . ALA A 1 343 ? -15.094 -3.365 6.901 1.00 91.75 343 ALA A CA 1
ATOM 2652 C C . ALA A 1 343 ? -14.746 -4.374 8.013 1.00 91.75 343 ALA A C 1
ATOM 2654 O O . ALA A 1 343 ? -13.582 -4.542 8.342 1.00 91.75 343 ALA A O 1
ATOM 2655 N N . MET A 1 344 ? -15.702 -5.159 8.524 1.00 89.88 344 MET A N 1
ATOM 2656 C CA . MET A 1 344 ? -15.389 -6.279 9.422 1.00 89.88 344 MET A CA 1
ATO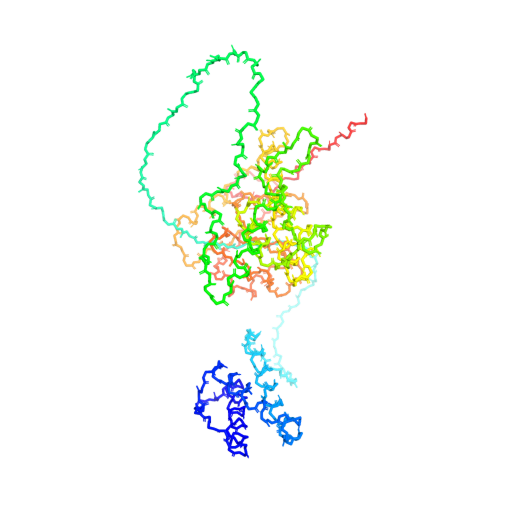M 2657 C C . MET A 1 344 ? -14.407 -7.289 8.803 1.00 89.88 344 MET A C 1
ATOM 2659 O O . MET A 1 344 ? -13.666 -7.962 9.514 1.00 89.88 344 MET A O 1
ATOM 2663 N N . ARG A 1 345 ? -14.367 -7.402 7.469 1.00 90.31 345 ARG A N 1
ATOM 2664 C CA . ARG A 1 345 ? -13.428 -8.286 6.761 1.00 90.31 345 ARG A CA 1
ATOM 2665 C C . ARG A 1 345 ? -11.970 -7.860 6.914 1.00 90.31 345 ARG A C 1
ATOM 2667 O O . ARG A 1 345 ? -11.100 -8.699 6.708 1.00 90.31 345 ARG A O 1
ATOM 2674 N N . SER A 1 346 ? -11.701 -6.600 7.258 1.00 90.75 346 SER A N 1
ATOM 2675 C CA . SER A 1 346 ? -10.346 -6.125 7.544 1.00 90.75 346 SER A CA 1
ATOM 2676 C C . SER A 1 346 ? -9.918 -6.379 8.990 1.00 90.75 346 SER A C 1
ATOM 2678 O O . SER A 1 346 ? -8.814 -5.989 9.363 1.00 90.75 346 SER A O 1
ATOM 2680 N N . PHE A 1 347 ? -10.753 -7.029 9.813 1.00 91.50 347 PHE A N 1
ATOM 2681 C CA . PHE A 1 347 ? -10.358 -7.434 11.156 1.00 91.50 347 PHE A CA 1
ATOM 2682 C C . PHE A 1 347 ? -9.253 -8.492 11.103 1.00 91.50 347 PHE A C 1
ATOM 2684 O O . PHE A 1 347 ? -9.488 -9.662 10.800 1.00 91.50 347 PHE A O 1
ATOM 2691 N N . ASP A 1 348 ? -8.043 -8.064 11.442 1.00 87.75 348 ASP A N 1
ATOM 2692 C CA . ASP A 1 348 ? -6.888 -8.927 11.677 1.00 87.75 348 ASP A CA 1
ATOM 2693 C C . ASP A 1 348 ? -6.529 -8.930 13.165 1.00 87.75 348 ASP A C 1
ATOM 2695 O O . ASP A 1 348 ? -6.223 -7.880 13.727 1.00 87.75 348 ASP A O 1
ATOM 2699 N N . ARG A 1 349 ? -6.519 -10.115 13.783 1.00 84.81 349 ARG A N 1
ATOM 2700 C CA . ARG A 1 349 ? -6.186 -10.322 15.203 1.00 84.81 349 ARG A CA 1
ATOM 2701 C C . ARG A 1 349 ? -4.741 -9.980 15.556 1.00 84.81 349 ARG A C 1
ATOM 2703 O O . ARG A 1 349 ? -4.447 -9.742 16.716 1.00 84.81 349 ARG A O 1
ATOM 2710 N N . ARG A 1 350 ? -3.831 -9.986 14.580 1.00 87.94 350 ARG A N 1
ATOM 2711 C CA . ARG A 1 350 ? -2.426 -9.599 14.794 1.00 87.94 350 ARG A CA 1
ATOM 2712 C C . ARG A 1 350 ? -2.250 -8.089 14.872 1.00 87.94 350 ARG A C 1
ATOM 2714 O O . ARG A 1 350 ? -1.223 -7.612 15.341 1.00 87.94 350 ARG A O 1
ATOM 2721 N N . VAL A 1 351 ? -3.226 -7.354 14.345 1.00 88.88 351 VAL A N 1
ATOM 2722 C CA . VAL A 1 351 ? -3.170 -5.903 14.193 1.00 88.88 351 VAL A CA 1
ATOM 2723 C C . VAL A 1 351 ? -4.120 -5.218 15.163 1.00 88.88 351 VAL A C 1
ATOM 2725 O O . VAL A 1 351 ? -3.745 -4.200 15.736 1.00 88.88 351 VAL A O 1
ATOM 2728 N N . HIS A 1 352 ? -5.329 -5.753 15.331 1.00 92.88 352 HIS A N 1
ATOM 2729 C CA . HIS A 1 352 ? -6.395 -5.114 16.087 1.00 92.88 352 HIS A CA 1
ATOM 2730 C C . HIS A 1 352 ? -6.593 -5.767 17.443 1.00 92.88 352 HIS A C 1
ATOM 2732 O O . HIS A 1 352 ? -6.635 -6.993 17.549 1.00 92.88 352 HIS A O 1
ATOM 2738 N N . ASP A 1 353 ? -6.806 -4.934 18.456 1.00 91.25 353 ASP A N 1
ATOM 2739 C CA . ASP A 1 353 ? -7.026 -5.361 19.836 1.00 91.25 353 ASP A CA 1
ATOM 2740 C C . ASP A 1 353 ? -8.455 -5.160 20.351 1.00 91.25 353 ASP A C 1
ATOM 2742 O O . ASP A 1 353 ? -8.760 -5.406 21.515 1.00 91.25 353 ASP A O 1
ATOM 2746 N N . GLY A 1 354 ? -9.368 -4.797 19.460 1.00 91.31 354 GLY A N 1
ATOM 2747 C CA . GLY A 1 354 ? -10.792 -4.714 19.744 1.00 91.31 354 GLY A CA 1
ATOM 2748 C C . GLY A 1 354 ? -11.579 -4.347 18.497 1.00 91.31 354 GLY A C 1
ATOM 2749 O O . GLY A 1 354 ? -11.000 -3.978 17.473 1.00 91.31 354 GLY A O 1
ATOM 2750 N N . ILE A 1 355 ? -12.903 -4.447 18.576 1.00 93.81 355 ILE A N 1
ATOM 2751 C CA . ILE A 1 355 ? -13.823 -3.997 17.532 1.00 93.81 355 ILE A CA 1
ATOM 2752 C C . ILE A 1 355 ? -14.808 -3.010 18.148 1.00 93.81 355 ILE A C 1
ATOM 2754 O O . ILE A 1 355 ? -15.612 -3.357 19.011 1.00 93.81 355 ILE A O 1
ATOM 2758 N N . ILE A 1 356 ? -14.796 -1.778 17.658 1.00 95.38 356 ILE A N 1
ATOM 2759 C CA . ILE A 1 356 ? -15.737 -0.737 18.059 1.00 95.38 356 ILE A CA 1
ATOM 2760 C C . ILE A 1 356 ? -16.843 -0.673 17.026 1.00 95.38 356 ILE A C 1
ATOM 2762 O O . ILE A 1 356 ? -16.549 -0.389 15.872 1.00 95.38 356 ILE A O 1
ATOM 2766 N N . LEU A 1 357 ? -18.101 -0.908 17.412 1.00 94.44 357 LEU A N 1
ATOM 2767 C CA . LEU A 1 357 ? -19.228 -0.573 16.543 1.00 94.44 357 LEU A CA 1
ATOM 2768 C C . LEU A 1 357 ? -19.799 0.777 16.977 1.00 94.44 357 LEU A C 1
ATOM 2770 O O . LEU A 1 357 ? -20.365 0.939 18.058 1.00 94.44 357 LEU A O 1
ATOM 2774 N N . ASP A 1 358 ? -19.596 1.770 16.127 1.00 94.62 358 ASP A N 1
ATOM 2775 C CA . ASP A 1 358 ? -20.007 3.144 16.370 1.00 94.62 358 ASP A CA 1
ATOM 2776 C C . ASP A 1 358 ? -21.381 3.427 15.735 1.00 94.62 358 ASP A C 1
ATOM 2778 O O . ASP A 1 358 ? -21.752 2.831 14.718 1.00 94.62 358 ASP A O 1
ATOM 2782 N N . ASP A 1 359 ? -22.146 4.337 16.344 1.00 91.94 359 ASP A N 1
ATOM 2783 C CA . ASP A 1 359 ? -23.506 4.736 15.926 1.00 91.94 359 ASP A CA 1
ATOM 2784 C C . ASP A 1 359 ? -24.488 3.561 15.698 1.00 91.94 359 ASP A C 1
ATOM 2786 O O . ASP A 1 359 ? -25.248 3.548 14.734 1.00 91.94 359 ASP A O 1
ATOM 2790 N N . VAL A 1 360 ? -24.498 2.539 16.559 1.00 89.75 360 VAL A N 1
ATOM 2791 C CA . VAL A 1 360 ? -25.524 1.477 16.485 1.00 89.75 360 VAL A CA 1
ATOM 2792 C C . VAL A 1 360 ? -26.865 2.047 16.943 1.00 89.75 360 VAL A C 1
ATOM 2794 O O . VAL A 1 360 ? -27.037 2.365 18.113 1.00 89.75 360 VAL A O 1
ATOM 2797 N N . ARG A 1 361 ? -27.840 2.201 16.050 1.00 87.81 361 ARG A N 1
ATOM 2798 C CA . ARG A 1 361 ? -29.111 2.870 16.397 1.00 87.81 361 ARG A CA 1
ATOM 2799 C C . ARG A 1 361 ? -30.182 1.956 16.973 1.00 87.81 361 ARG A C 1
ATOM 2801 O O . ARG A 1 361 ? -31.122 2.467 17.578 1.00 87.81 361 ARG A O 1
ATOM 2808 N N . ASP A 1 362 ? -30.033 0.656 16.767 1.00 87.69 362 ASP A N 1
ATOM 2809 C CA . ASP A 1 362 ? -31.026 -0.356 17.093 1.00 87.69 362 ASP A CA 1
ATOM 2810 C C . ASP A 1 362 ? -30.350 -1.547 17.779 1.00 87.69 362 ASP A C 1
ATOM 2812 O O . ASP A 1 362 ? -29.459 -2.168 17.205 1.00 87.69 362 ASP A O 1
ATOM 2816 N N . LEU A 1 363 ? -30.761 -1.873 19.006 1.00 85.56 363 LEU A N 1
ATOM 2817 C CA . LEU A 1 363 ? -30.235 -3.037 19.724 1.00 85.56 363 LEU A CA 1
ATOM 2818 C C . LEU A 1 363 ? -30.732 -4.357 19.116 1.00 85.56 363 LEU A C 1
ATOM 2820 O O . LEU A 1 363 ? -30.071 -5.385 19.284 1.00 85.56 363 LEU A O 1
ATOM 2824 N N . ALA A 1 364 ? -31.833 -4.337 18.353 1.00 87.69 364 ALA A N 1
ATOM 2825 C CA . ALA A 1 364 ? -32.294 -5.502 17.604 1.00 87.69 364 ALA A CA 1
ATOM 2826 C C . ALA A 1 364 ? -31.235 -5.968 16.599 1.00 87.69 364 ALA A C 1
ATOM 2828 O O . ALA A 1 364 ? -31.032 -7.171 16.458 1.00 87.69 364 ALA A O 1
ATOM 2829 N N . PHE A 1 365 ? -30.458 -5.044 16.013 1.00 87.94 365 PHE A N 1
ATOM 2830 C CA . PHE A 1 365 ? -29.316 -5.383 15.157 1.00 87.94 365 PHE A CA 1
ATOM 2831 C C . PHE A 1 365 ? -28.352 -6.356 15.849 1.00 87.94 365 PHE A C 1
ATOM 2833 O O . PHE A 1 365 ? -27.840 -7.284 15.234 1.00 87.94 365 PHE A O 1
ATOM 2840 N N . LEU A 1 366 ? -28.108 -6.193 17.146 1.00 86.12 366 LEU A N 1
ATOM 2841 C CA . LEU A 1 366 ? -27.174 -7.047 17.879 1.00 86.12 366 LEU A CA 1
ATOM 2842 C C . LEU A 1 366 ? -27.756 -8.418 18.160 1.00 86.12 366 LEU A C 1
ATOM 2844 O O . LEU A 1 366 ? -27.039 -9.412 18.070 1.00 86.12 366 LEU A O 1
ATOM 2848 N N . SER A 1 367 ? -29.048 -8.459 18.480 1.00 86.50 367 SER A N 1
ATOM 2849 C CA . SER A 1 367 ? -29.781 -9.705 18.676 1.00 86.50 367 SER A CA 1
ATOM 2850 C C . SER A 1 367 ? -29.829 -10.511 17.375 1.00 86.50 367 SER A C 1
ATOM 2852 O O . SER A 1 367 ? -29.459 -11.682 17.353 1.00 86.50 367 SER A O 1
ATOM 2854 N N . GLU A 1 368 ? -30.159 -9.863 16.256 1.00 90.12 368 GLU A N 1
ATOM 2855 C CA . GLU A 1 368 ? -30.204 -10.481 14.928 1.00 90.12 368 GLU A CA 1
ATOM 2856 C C . GLU A 1 368 ? -28.826 -10.945 14.439 1.00 90.12 368 GLU A C 1
ATOM 2858 O O . GLU A 1 368 ? -28.714 -11.932 13.709 1.00 90.12 368 GLU A O 1
ATOM 2863 N N . GLN A 1 369 ? -27.760 -10.245 14.833 1.00 88.88 369 GLN A N 1
ATOM 2864 C CA . GLN A 1 369 ? -26.387 -10.575 14.452 1.00 88.88 369 GLN A CA 1
ATOM 2865 C C . GLN A 1 369 ? -25.616 -11.335 15.548 1.00 88.88 369 GLN A C 1
ATOM 2867 O O . GLN A 1 369 ? -24.404 -11.521 15.409 1.00 88.88 369 GLN A O 1
ATOM 2872 N N . GLN A 1 370 ? -26.280 -11.835 16.601 1.00 84.62 370 GLN A N 1
ATOM 2873 C CA . GLN A 1 370 ? -25.628 -12.511 17.736 1.00 84.62 370 GLN A CA 1
ATOM 2874 C C . GLN A 1 370 ? -24.747 -13.699 17.309 1.00 84.62 370 GLN A C 1
ATOM 2876 O O . GLN A 1 370 ? -23.663 -13.916 17.855 1.00 84.62 370 GLN A O 1
ATOM 2881 N N . ASP A 1 371 ? -25.158 -14.417 16.259 1.00 80.75 371 ASP A N 1
ATOM 2882 C CA . ASP A 1 371 ? -24.423 -15.558 15.702 1.00 80.75 371 ASP A CA 1
ATOM 2883 C C . ASP A 1 371 ? -23.052 -15.154 15.148 1.00 80.75 371 ASP A C 1
ATOM 2885 O O . ASP A 1 371 ? -22.091 -15.928 15.203 1.00 80.75 371 ASP A O 1
ATOM 2889 N N . LYS A 1 372 ? -22.945 -13.928 14.619 1.00 82.00 372 LYS A N 1
ATOM 2890 C CA . LYS A 1 372 ? -21.676 -13.364 14.136 1.00 82.00 372 LYS A CA 1
ATOM 2891 C C . LYS A 1 372 ? -20.792 -12.919 15.289 1.00 82.00 372 LYS A C 1
ATOM 2893 O O . LYS A 1 372 ? -19.571 -12.963 15.179 1.00 82.00 372 LYS A O 1
ATOM 2898 N N . PHE A 1 373 ? -21.421 -12.513 16.380 1.00 70.81 373 PHE A N 1
ATOM 2899 C CA . PHE A 1 373 ? -20.764 -11.948 17.537 1.00 70.81 373 PHE A CA 1
ATOM 2900 C C . PHE A 1 373 ? -20.251 -12.994 18.527 1.00 70.81 373 PHE A C 1
ATOM 2902 O O . PHE A 1 373 ? -19.350 -12.677 19.295 1.00 70.81 373 PHE A O 1
ATOM 2909 N N . ARG A 1 374 ? -20.763 -14.237 18.495 1.00 64.94 374 ARG A N 1
ATOM 2910 C CA . ARG A 1 374 ? -20.394 -15.351 19.405 1.00 64.94 374 ARG A CA 1
ATOM 2911 C C . ARG A 1 374 ? -20.287 -14.942 20.888 1.00 64.94 374 ARG A C 1
ATOM 2913 O O . ARG A 1 374 ? -19.691 -15.657 21.687 1.00 64.94 374 ARG A O 1
ATOM 2920 N N . ALA A 1 375 ? -20.886 -13.822 21.268 1.00 53.47 375 ALA A N 1
ATOM 2921 C CA . ALA A 1 375 ? -20.884 -13.279 22.609 1.00 53.47 375 ALA A CA 1
ATOM 2922 C C . ALA A 1 375 ? -22.168 -13.724 23.299 1.00 53.47 375 ALA A C 1
ATOM 2924 O O . ALA A 1 375 ? -23.226 -13.808 22.676 1.00 53.47 375 ALA A O 1
ATOM 2925 N N . SER A 1 376 ? -22.076 -14.039 24.587 1.00 50.00 376 SER A N 1
ATOM 2926 C CA . SER A 1 376 ? -23.273 -14.101 25.420 1.00 50.00 376 SER A CA 1
ATOM 2927 C C . SER A 1 376 ? -23.569 -12.670 25.849 1.00 50.00 376 SER A C 1
ATOM 2929 O O . SER A 1 376 ? -22.698 -12.037 26.449 1.00 50.00 376 SER A O 1
ATOM 2931 N N . MET A 1 377 ? -24.758 -12.144 25.541 1.00 44.25 377 MET A N 1
ATOM 2932 C CA . MET A 1 377 ? -25.200 -10.896 26.168 1.00 44.25 377 MET A CA 1
ATOM 2933 C C . MET A 1 377 ? -25.192 -11.105 27.686 1.00 44.25 377 MET A C 1
ATOM 2935 O O . MET A 1 377 ? -25.688 -12.123 28.176 1.00 44.25 377 MET A O 1
ATOM 2939 N N . MET A 1 378 ? -24.570 -10.185 28.426 1.00 45.34 378 MET A N 1
ATOM 2940 C CA . MET A 1 378 ? -24.771 -10.140 29.872 1.00 45.34 378 MET A CA 1
ATOM 2941 C C . MET A 1 378 ? -26.215 -9.720 30.160 1.00 45.34 378 MET A C 1
ATOM 2943 O O . MET A 1 378 ? -26.799 -9.016 29.333 1.00 45.34 378 MET A O 1
ATOM 2947 N N . PRO A 1 379 ? -26.798 -10.148 31.296 1.00 44.50 379 PRO A N 1
ATOM 2948 C CA . PRO A 1 379 ? -28.103 -9.656 31.715 1.00 44.50 379 PRO A CA 1
ATOM 2949 C C . PRO A 1 379 ? -28.101 -8.128 31.713 1.00 44.50 379 PRO A C 1
ATOM 2951 O O . PRO A 1 379 ? -27.113 -7.502 32.090 1.00 44.50 379 PRO A O 1
ATOM 2954 N N . GLU A 1 380 ? -29.193 -7.554 31.224 1.00 38.97 380 GLU A N 1
ATOM 2955 C CA . GLU A 1 380 ? -29.400 -6.118 31.106 1.00 38.97 380 GLU A CA 1
ATOM 2956 C C . GLU A 1 380 ? -29.228 -5.447 32.476 1.00 38.97 380 GLU A C 1
ATOM 2958 O O . GLU A 1 380 ? -29.981 -5.706 33.416 1.00 38.97 380 GLU A O 1
ATOM 2963 N N . TRP A 1 381 ? -28.222 -4.583 32.607 1.00 40.25 381 TRP A N 1
ATOM 2964 C CA . TRP A 1 381 ? -28.066 -3.738 33.788 1.00 40.25 381 TRP A CA 1
ATOM 2965 C C . TRP A 1 381 ? -28.983 -2.528 33.600 1.00 40.25 381 TRP A C 1
ATOM 2967 O O . TRP A 1 381 ? -28.575 -1.488 33.088 1.00 40.25 381 TRP A O 1
ATOM 2977 N N . SER A 1 382 ? -30.262 -2.698 33.941 1.00 35.03 382 SER A N 1
ATOM 2978 C CA . SER A 1 382 ? -31.252 -1.620 33.913 1.00 35.03 382 SER A CA 1
ATOM 2979 C C . SER A 1 382 ? -31.011 -0.660 35.071 1.00 35.03 382 SER A C 1
ATOM 2981 O O . SER A 1 382 ? -31.109 -1.039 36.240 1.00 35.03 382 SER A O 1
ATOM 2983 N N . LEU A 1 383 ? -30.807 0.612 34.741 1.00 36.16 383 LEU A N 1
ATOM 2984 C CA . LEU A 1 383 ? -30.819 1.683 35.714 1.00 36.16 383 LEU A CA 1
ATOM 2985 C C . LEU A 1 383 ? -32.226 2.245 35.902 1.00 36.16 383 LEU A C 1
ATOM 2987 O O . LEU A 1 383 ? -32.733 2.984 35.059 1.00 36.16 383 LEU A O 1
ATOM 2991 N N . GLN A 1 384 ? -32.857 1.941 37.033 1.00 33.41 384 GLN A N 1
ATOM 2992 C CA . GLN A 1 384 ? -33.971 2.765 37.489 1.00 33.41 384 GLN A CA 1
ATOM 2993 C C . GLN A 1 384 ? -33.404 4.094 37.990 1.00 33.41 384 GLN A C 1
ATOM 2995 O O . GLN A 1 384 ? -32.476 4.115 38.800 1.00 33.41 384 GLN A O 1
ATOM 3000 N N . GLN A 1 385 ? -33.958 5.211 37.507 1.00 32.66 385 GLN A N 1
ATOM 3001 C CA . GLN A 1 385 ? -33.733 6.502 38.152 1.00 32.66 385 GLN A CA 1
ATOM 3002 C C . GLN A 1 385 ? -34.086 6.359 39.637 1.00 32.66 385 GLN A C 1
ATOM 3004 O O . GLN A 1 385 ? -35.120 5.755 39.946 1.00 32.66 385 GLN A O 1
ATOM 3009 N N . PRO A 1 386 ? -33.271 6.888 40.566 1.00 33.44 386 PRO A N 1
ATOM 3010 C CA . PRO A 1 386 ? -33.668 6.888 41.958 1.00 33.44 386 PRO A CA 1
ATOM 3011 C C . PRO A 1 386 ? -34.993 7.657 42.071 1.00 33.44 386 PRO A C 1
ATOM 3013 O O . PRO A 1 386 ? -35.095 8.767 41.533 1.00 33.44 386 PRO A O 1
ATOM 3016 N N . PRO A 1 387 ? -36.018 7.108 42.746 1.00 38.50 387 PRO A N 1
ATOM 3017 C CA . PRO A 1 387 ? -37.153 7.918 43.143 1.00 38.50 387 PRO A CA 1
ATOM 3018 C C . PRO A 1 387 ? -36.618 9.099 43.955 1.00 38.50 387 PRO A C 1
ATOM 3020 O O . PRO A 1 387 ? -35.767 8.933 44.834 1.00 38.50 387 PRO A O 1
ATOM 3023 N N . VAL A 1 388 ? -37.099 10.296 43.627 1.00 39.88 388 VAL A N 1
ATOM 3024 C CA . VAL A 1 388 ? -36.784 11.534 44.340 1.00 39.88 388 VAL A CA 1
ATOM 3025 C C . VAL A 1 388 ? -37.045 11.301 45.835 1.00 39.88 388 VAL A C 1
ATOM 3027 O O . VAL A 1 388 ? -38.197 11.202 46.246 1.00 39.88 388 VAL A O 1
ATOM 3030 N N . GLY A 1 389 ? -35.986 11.160 46.645 1.00 43.59 389 GLY A N 1
ATOM 3031 C CA . GLY A 1 389 ? -36.092 11.201 48.111 1.00 43.59 389 GLY A CA 1
ATOM 3032 C C . GLY A 1 389 ? -35.617 10.002 48.947 1.00 43.59 389 GLY A C 1
ATOM 3033 O O . GLY A 1 389 ? -35.969 9.966 50.125 1.00 43.59 389 GLY A O 1
ATOM 3034 N N . ARG A 1 390 ? -34.816 9.043 48.451 1.00 36.94 390 ARG A N 1
ATOM 3035 C CA . ARG A 1 390 ? -34.228 7.998 49.328 1.00 36.94 390 ARG A CA 1
ATOM 3036 C C . ARG A 1 390 ? -32.706 7.886 49.227 1.00 36.94 390 ARG A C 1
ATOM 3038 O O . ARG A 1 390 ? -32.146 7.901 48.138 1.00 36.94 390 ARG A O 1
ATOM 3045 N N . ALA A 1 391 ? -32.062 7.774 50.392 1.00 39.47 391 ALA A N 1
ATOM 3046 C CA . ALA A 1 391 ? -30.615 7.642 50.553 1.00 39.47 391 ALA A CA 1
ATOM 3047 C C . ALA A 1 391 ? -30.060 6.383 49.845 1.00 39.47 391 ALA A C 1
ATOM 3049 O O . ALA A 1 391 ? -30.745 5.356 49.811 1.00 39.47 391 ALA A O 1
ATOM 3050 N N . PRO A 1 392 ? -28.837 6.447 49.286 1.00 36.88 392 PRO A N 1
ATOM 3051 C CA . PRO A 1 392 ? -28.318 5.422 48.391 1.00 36.88 392 PRO A CA 1
ATOM 3052 C C . PRO A 1 392 ? -27.918 4.148 49.143 1.00 36.88 392 PRO A C 1
ATOM 3054 O O . PRO A 1 392 ? -27.159 4.185 50.109 1.00 36.88 392 PRO A O 1
ATOM 3057 N N . THR A 1 393 ? -28.387 3.004 48.644 1.00 36.84 393 THR A N 1
ATOM 3058 C CA . THR A 1 393 ? -27.742 1.696 48.833 1.00 36.84 393 THR A CA 1
ATOM 3059 C C . THR A 1 393 ? -27.164 1.253 47.489 1.00 36.84 393 THR A C 1
ATOM 3061 O O . THR A 1 393 ? -27.715 1.564 46.436 1.00 36.84 393 THR A O 1
ATOM 3064 N N . ALA A 1 394 ? -25.983 0.640 47.547 1.00 41.19 394 ALA A N 1
ATOM 3065 C CA . ALA A 1 394 ? -25.011 0.532 46.465 1.00 41.19 394 ALA A CA 1
ATOM 3066 C C . ALA A 1 394 ? -25.524 -0.162 45.187 1.00 41.19 394 ALA A C 1
ATOM 3068 O O . ALA A 1 394 ? -25.919 -1.324 45.211 1.00 41.19 394 ALA A O 1
ATOM 3069 N N . GLY A 1 395 ? -25.426 0.551 44.064 1.00 29.06 395 GLY A N 1
ATOM 3070 C CA . GLY A 1 395 ? -25.640 0.059 42.703 1.00 29.06 395 GLY A CA 1
ATOM 3071 C C . GLY A 1 395 ? -25.434 1.211 41.718 1.00 29.06 395 GLY A C 1
ATOM 3072 O O . GLY A 1 395 ? -26.296 2.078 41.600 1.00 29.06 395 GLY A O 1
ATOM 3073 N N . THR A 1 396 ? -24.262 1.278 41.084 1.00 31.06 396 THR A N 1
ATOM 3074 C CA . THR A 1 396 ? -23.797 2.456 40.331 1.00 31.06 396 THR A CA 1
ATOM 3075 C C . THR A 1 396 ? -24.055 2.298 38.830 1.00 31.06 396 THR A C 1
ATOM 3077 O O . THR A 1 396 ? -23.687 1.290 38.234 1.00 31.06 396 THR A O 1
ATOM 3080 N N . SER A 1 397 ? -24.676 3.311 38.215 1.00 35.06 397 SER A N 1
ATOM 3081 C CA . SER A 1 397 ? -24.609 3.558 36.767 1.00 35.06 397 SER A CA 1
ATOM 3082 C C . SER A 1 397 ? -23.509 4.531 36.461 1.00 35.06 397 SER A C 1
ATOM 3084 O O . SER A 1 397 ? -23.304 5.500 37.194 1.00 35.06 397 SER A O 1
ATOM 3086 N N . LEU A 1 398 ? -22.996 4.418 35.248 1.00 41.00 398 LEU A N 1
ATOM 3087 C CA . LEU A 1 398 ? -22.184 5.452 34.644 1.00 41.00 398 LEU A CA 1
ATOM 3088 C C . LEU A 1 398 ? -23.065 6.348 33.791 1.00 41.00 398 LEU A C 1
ATOM 3090 O O . LEU A 1 398 ? -23.296 6.109 32.609 1.00 41.00 398 LEU A O 1
ATOM 3094 N N . LEU A 1 399 ? -23.584 7.391 34.423 1.00 34.00 399 LEU A N 1
ATOM 3095 C CA . LEU A 1 399 ? -24.004 8.576 33.698 1.00 34.00 399 LEU A CA 1
ATOM 3096 C C . LEU A 1 399 ? -22.743 9.401 33.459 1.00 34.00 399 LEU A C 1
ATOM 3098 O O . LEU A 1 399 ? -22.106 9.825 34.419 1.00 34.00 399 LEU A O 1
ATOM 3102 N N . PHE A 1 400 ? -22.379 9.633 32.198 1.00 34.16 400 PHE A N 1
ATOM 3103 C CA . PHE A 1 400 ? -21.439 10.703 31.881 1.00 34.16 400 PHE A CA 1
ATOM 3104 C C . PHE A 1 400 ? -22.161 12.022 32.176 1.00 34.16 400 PHE A C 1
ATOM 3106 O O . PHE A 1 400 ? -23.117 12.345 31.460 1.00 34.16 400 PHE A O 1
ATOM 3113 N N . PRO A 1 401 ? -21.777 12.786 33.215 1.00 38.16 401 PRO A N 1
ATOM 3114 C CA . PRO A 1 401 ? -22.273 14.143 33.331 1.00 38.16 401 PRO A CA 1
ATOM 3115 C C . PRO A 1 401 ? -21.853 14.888 32.063 1.00 38.16 401 PRO A C 1
ATOM 3117 O O . PRO A 1 401 ? -20.741 14.702 31.565 1.00 38.16 401 PRO A O 1
ATOM 3120 N N . SER A 1 402 ? -22.749 15.715 31.527 1.00 36.75 402 SER A N 1
ATOM 3121 C CA . SER A 1 402 ? -22.400 16.687 30.495 1.00 36.75 402 SER A CA 1
ATOM 3122 C C . SER A 1 402 ? -21.333 17.617 31.072 1.00 36.75 402 SER A C 1
ATOM 3124 O O . SER A 1 402 ? -21.662 18.631 31.683 1.00 36.75 402 SER A O 1
ATOM 3126 N N . GLN A 1 403 ? -20.056 17.268 30.922 1.00 39.38 403 GLN A N 1
ATOM 3127 C CA . GLN A 1 403 ? -18.982 18.217 31.145 1.00 39.38 403 GLN A CA 1
ATOM 3128 C C . GLN A 1 403 ? -19.110 19.247 30.030 1.00 39.38 403 GLN A C 1
ATOM 3130 O O . GLN A 1 403 ? -18.934 18.931 28.854 1.00 39.38 403 GLN A O 1
ATOM 3135 N N . SER A 1 404 ? -19.503 20.467 30.392 1.00 37.91 404 SER A N 1
ATOM 3136 C CA . SER A 1 404 ? -19.380 21.610 29.501 1.00 37.91 404 SER A CA 1
ATOM 3137 C C . SER A 1 404 ? -17.912 21.698 29.099 1.00 37.91 404 SER A C 1
ATOM 3139 O O . SER A 1 404 ? -17.066 22.010 29.940 1.00 37.91 404 SER A O 1
ATOM 3141 N N . LEU A 1 405 ? -17.603 21.366 27.845 1.00 36.00 405 LEU A N 1
ATOM 3142 C CA . LEU A 1 405 ? -16.286 21.623 27.279 1.00 36.00 405 LEU A CA 1
ATOM 3143 C C . LEU A 1 405 ? -15.963 23.104 27.529 1.00 36.00 405 LEU A C 1
ATOM 3145 O O . LEU A 1 405 ? -16.841 23.943 27.298 1.00 36.00 405 LEU A O 1
ATOM 3149 N N . PRO A 1 406 ? -14.764 23.448 28.029 1.00 34.16 406 PRO A N 1
ATOM 3150 C CA . PRO A 1 406 ? -14.385 24.843 28.159 1.00 34.16 406 PRO A CA 1
ATOM 3151 C C . PRO A 1 406 ? -14.490 25.486 26.777 1.00 34.16 406 PRO A C 1
ATOM 3153 O O . PRO A 1 406 ? -13.867 25.028 25.817 1.00 34.16 406 PRO A O 1
ATOM 3156 N N . THR A 1 407 ? -15.326 26.518 26.664 1.00 31.59 407 THR A N 1
ATOM 3157 C CA . THR A 1 407 ? -15.401 27.358 25.472 1.00 31.59 407 THR A CA 1
ATOM 3158 C C . THR A 1 407 ? -13.996 27.882 25.207 1.00 31.59 407 THR A C 1
ATOM 3160 O O . THR A 1 407 ? -13.481 28.682 25.987 1.00 31.59 407 THR A O 1
ATOM 3163 N N . ILE A 1 408 ? -13.354 27.398 24.141 1.00 31.48 408 ILE A N 1
ATOM 3164 C CA . ILE A 1 408 ? -12.072 27.927 23.682 1.00 31.48 408 ILE A CA 1
ATOM 3165 C C . ILE A 1 408 ? -12.347 29.372 23.273 1.00 31.48 408 ILE A C 1
ATOM 3167 O O . ILE A 1 408 ? -12.932 29.634 22.223 1.00 31.48 408 ILE A O 1
ATOM 3171 N N . ALA A 1 409 ? -11.994 30.313 24.146 1.00 30.75 409 ALA A N 1
ATOM 3172 C CA . ALA A 1 409 ? -12.011 31.722 23.814 1.00 30.75 409 ALA A CA 1
ATOM 3173 C C . ALA A 1 409 ? -10.979 31.929 22.702 1.00 30.75 409 ALA A C 1
ATOM 3175 O O . ALA A 1 409 ? -9.777 31.779 22.922 1.00 30.75 409 ALA A O 1
ATOM 3176 N N . HIS A 1 410 ? -11.449 32.230 21.492 1.00 31.80 410 HIS A N 1
ATOM 3177 C CA . HIS A 1 410 ? -10.586 32.750 20.445 1.00 31.80 410 HIS A CA 1
ATOM 3178 C C . HIS A 1 410 ? -10.040 34.093 20.933 1.00 31.80 410 HIS A C 1
ATOM 3180 O O . HIS A 1 410 ? -10.773 35.078 20.994 1.00 31.80 410 HIS A O 1
ATOM 3186 N N . ALA A 1 411 ? -8.767 34.111 21.326 1.00 33.91 411 ALA A N 1
ATOM 3187 C CA . ALA A 1 411 ? -8.021 35.349 21.461 1.00 33.91 411 ALA A CA 1
ATOM 3188 C C . ALA A 1 411 ? -7.899 35.958 20.057 1.00 33.91 411 ALA A C 1
ATOM 3190 O O . ALA A 1 411 ? -7.247 35.379 19.186 1.00 33.91 411 ALA A O 1
ATOM 3191 N N . THR A 1 412 ? -8.624 37.053 19.834 1.00 45.31 412 THR A N 1
ATOM 3192 C CA . THR A 1 412 ? -8.477 37.953 18.682 1.00 45.31 412 THR A CA 1
ATOM 3193 C C . THR A 1 412 ? -7.198 38.757 18.768 1.00 45.31 412 THR A C 1
ATOM 3195 O O . THR A 1 412 ? -6.898 39.212 19.898 1.00 45.31 412 THR A O 1
#

Radius of gyration: 35.6 Å; chains: 1; bounding box: 104×74×91 Å

InterPro domains:
  IPR001623 DnaJ domain [cd06257] (28-67)
  IPR036869 Chaperone J-domain superfamily [G3DSA:1.10.287.110] (19-72)
  IPR036869 Chaperone J-domain superfamily [SSF46565] (28-70)

Sequence (412 aa):
MPVSALQRAKRVLVSVLLSLAAAYGLDLKLAREATDDEASKAFRRVTRCVHPDKGGAAADAQRLNAARDAWVAASKNSKGRGRPAQPTQAPAAAAAALAPACAGFRVRSVAVLLTYHAELAPGTQRRNVAADPALRGKASGILECAALVCTRPNASPHDYLGEGWCRNKLQQSINRGMFYVWAEKLGTARLAGGEPCVAGNYEPCWTKAAMTYQVLGKWPETLWKQRNLSTERYEDYLYLTRDGVLARKRNLDAVREHEDSAAEQAIIEANTARLRSNPELYQPFPVVPEAQAWLDTFKEDRLRYPLLVVWGASQTGKTEWVKSLFKKPLELKVGSLQVFPEAMRSFDRRVHDGIILDDVRDLAFLSEQQDKFRASMMPEWSLQQPPVGRAPTAGTSLLFPSQSLPTIAHAT